Protein AF-0000000076198011 (afdb_homodimer)

Sequence (676 aa):
MSSNDIVHILNPKLGEPQLEDEQKQQEGLTVPDENIIRGIEIPEDENNIKSPKEDRINEYCNTPLKPKKKGRPKGKPQRKASNFMTPPKKSLIRNRKAKPETWKKNIRKKLRLSGKEYISAKGKVVEEKKVKSVDCSKCTYKCNLGIDDKHRQQIFTTFWSLDTDARKKDFIIANATQKKTRTYLNDNDEPVQKKRNVHRSYSFNVDGNHVKICKNFFLATLGIGEAFANHAFKNEQDGVYIGEDKRGKHVPYNKTTNTAMDLVRHHIESCPLGDGHYTCKISNRKYFGADVNIKRMYELYIEQCKDQIPEKDIVSQAVYRKIFNEEYKLFYSCTKKDMSSNDIVHILNPKLGEPQLEDEQKQQEGLTVPDENIIRGIEIPEDENNIKSPKEDRINEYCNTPLKPKKKGRPKGKPQRKASNFMTPPKKSLIRNRKAKPETWKKNIRKKLRLSGKEYISAKGKVVEEKKVKSVDCSKCTYKCNLGIDDKHRQQIFTTFWSLDTDARKKDFIIANATQKKTRTYLNDNDEPVQKKRNVHRSYSFNVDGNHVKICKNFFLATLGIGEAFANHAFKNEQDGVYIGEDKRGKHVPYNKTTNTAMDLVRHHIESCPLGDGHYTCKISNRKYFGADVNIKRMYELYIEQCKDQIPEKDIVSQAVYRKIFNEEYKLFYSCTKKD

Nearest PDB structures (foldseek):
  3tbm-assembly1_B  TM=3.098E-01  e=8.117E+00  Ralstonia pseudosolanacearum GMI1000
  3tbm-assembly1_B  TM=3.097E-01  e=8.788E+00  Ralstonia pseudosolanacearum GMI1000
  5ikk-assembly1_A-2  TM=3.242E-01  e=8.788E+00  Schizosaccharomyces pombe 972h-

pLDDT: mean 70.03, std 30.01, range [14.48, 98.12]

Radius of gyration: 44.13 Å; Cα contacts (8 Å, |Δi|>4): 606; chains: 2; bounding box: 164×101×96 Å

Solvent-accessible surface area (backbone atoms only — not comparable to full-atom values): 42953 Å² total; per-residue (Å²): 138,91,75,95,80,76,93,71,91,76,78,83,75,83,81,71,90,70,90,94,85,85,94,87,78,95,76,96,78,85,74,83,86,72,94,67,93,82,82,88,78,87,83,81,83,75,86,74,82,78,80,81,85,81,82,83,78,81,78,82,76,79,75,75,79,75,76,82,76,75,77,74,78,73,70,70,71,73,72,71,74,71,75,61,69,68,63,78,71,72,80,58,27,68,64,74,69,91,56,66,74,73,34,67,70,47,41,40,48,52,28,53,52,45,36,37,57,38,59,46,99,86,66,48,76,43,74,50,64,54,69,44,88,67,88,36,83,84,41,94,57,30,36,65,77,76,47,49,69,68,56,42,50,48,50,30,51,54,54,30,64,38,85,43,70,63,54,42,30,25,51,50,43,56,32,40,45,54,40,75,47,87,73,48,61,40,98,82,67,40,70,51,85,59,90,71,52,64,44,76,45,34,37,47,60,56,96,65,37,76,43,63,34,48,66,64,52,54,31,24,33,64,47,52,56,65,66,62,54,48,53,27,57,73,30,49,53,80,64,32,55,72,65,74,87,60,78,86,66,63,80,60,88,81,55,81,50,69,68,46,53,48,52,52,50,51,51,60,69,64,51,70,71,30,79,49,76,82,52,56,88,78,55,87,63,43,13,30,38,76,85,46,47,70,69,55,51,46,53,53,46,52,61,61,35,64,82,73,44,61,74,88,57,57,74,53,70,68,57,52,48,48,52,47,35,56,72,33,54,69,40,64,42,75,73,68,80,122,138,88,87,84,81,86,77,85,78,79,70,73,79,86,71,82,68,74,71,75,76,74,64,78,77,76,70,73,77,78,70,72,83,69,84,63,80,72,79,73,68,80,79,76,82,74,82,74,84,69,82,78,84,78,80,83,74,78,76,79,75,78,72,74,78,73,75,79,74,74,76,70,75,72,69,67,69,73,70,71,76,69,77,61,68,68,63,77,71,74,80,58,28,69,64,73,68,91,55,66,75,73,34,66,69,47,41,41,48,52,27,53,50,45,36,38,57,38,59,45,98,86,65,48,75,43,75,50,63,55,69,44,88,67,89,33,84,84,40,92,59,31,34,65,76,75,47,48,68,69,56,42,51,48,50,29,51,55,55,31,64,37,85,43,69,61,57,41,30,25,52,51,41,55,32,39,45,55,40,75,47,88,72,49,62,40,99,82,67,40,70,51,84,58,91,72,52,65,43,76,46,35,37,46,59,57,96,66,37,76,43,62,33,48,67,66,51,54,31,23,32,64,49,52,57,68,66,63,54,48,53,28,60,75,29,48,54,80,63,31,55,72,68,74,87,60,80,87,66,65,80,60,88,82,54,80,51,69,67,46,52,47,52,51,50,51,51,60,72,64,51,69,71,28,78,49,74,83,50,56,88,77,56,86,62,45,14,30,38,75,86,46,48,71,68,54,51,48,52,53,47,51,61,60,34,66,83,73,43,60,75,88,57,56,76,54,68,67,55,51,49,47,52,48,35,56,73,33,56,69,41,63,42,75,71,68,80,123

Organism: Mytilus galloprovincialis (NCBI:txid29158)

Structure (mmCIF, N/CA/C/O backbone):
data_AF-0000000076198011-model_v1
#
loop_
_entity.id
_entity.type
_entity.pdbx_description
1 polymer 'Uncharacterized protein'
#
loop_
_atom_site.group_PDB
_atom_site.id
_atom_site.type_symbol
_atom_site.label_atom_id
_atom_site.label_alt_id
_atom_site.label_comp_id
_atom_site.label_asym_id
_atom_site.label_entity_id
_atom_site.label_seq_id
_atom_site.pdbx_PDB_ins_code
_atom_site.Cartn_x
_atom_site.Cartn_y
_atom_site.Cartn_z
_atom_site.occupancy
_atom_site.B_iso_or_equiv
_atom_site.auth_seq_id
_atom_site.auth_comp_id
_atom_site.auth_asym_id
_atom_site.auth_atom_id
_atom_site.pdbx_PDB_model_num
ATOM 1 N N . MET A 1 1 ? -26.547 -45.469 42.969 1 19.27 1 MET A N 1
ATOM 2 C CA . MET A 1 1 ? -25.766 -45.594 44.188 1 19.27 1 MET A CA 1
ATOM 3 C C . MET A 1 1 ? -24.516 -44.719 44.125 1 19.27 1 MET A C 1
ATOM 5 O O . MET A 1 1 ? -24.266 -44.062 43.094 1 19.27 1 MET A O 1
ATOM 9 N N . SER A 1 2 ? -23.172 -45.281 44.281 1 19.69 2 SER A N 1
ATOM 10 C CA . SER A 1 2 ? -22 -45.031 45.094 1 19.69 2 SER A CA 1
ATOM 11 C C . SER A 1 2 ? -21.109 -43.938 44.5 1 19.69 2 SER A C 1
ATOM 13 O O . SER A 1 2 ? -21.188 -43.688 43.281 1 19.69 2 SER A O 1
ATOM 15 N N . SER A 1 3 ? -20.062 -43.281 45.375 1 22.08 3 SER A N 1
ATOM 16 C CA . SER A 1 3 ? -19.156 -42.281 45.938 1 22.08 3 SER A CA 1
ATOM 17 C C . SER A 1 3 ? -17.797 -42.344 45.281 1 22.08 3 SER A C 1
ATOM 19 O O . SER A 1 3 ? -16.766 -42.25 45.938 1 22.08 3 SER A O 1
ATOM 21 N N . ASN A 1 4 ? -17.594 -42.812 44.156 1 19.58 4 ASN A N 1
ATOM 22 C CA . ASN A 1 4 ? -16.266 -43.375 43.906 1 19.58 4 ASN A CA 1
ATOM 23 C C . ASN A 1 4 ? -15.188 -42.312 44.062 1 19.58 4 ASN A C 1
ATOM 25 O O . ASN A 1 4 ? -15.18 -41.312 43.312 1 19.58 4 ASN A O 1
ATOM 29 N N . ASP A 1 5 ? -14.383 -42.094 45.219 1 19.22 5 ASP A N 1
ATOM 30 C CA . ASP A 1 5 ? -13.438 -41.469 46.125 1 19.22 5 ASP A CA 1
ATOM 31 C C . ASP A 1 5 ? -12.133 -41.125 45.406 1 19.22 5 ASP A C 1
ATOM 33 O O . ASP A 1 5 ? -11.672 -39.969 45.5 1 19.22 5 ASP A O 1
ATOM 37 N N . ILE A 1 6 ? -10.984 -41.969 45.344 1 18.25 6 ILE A N 1
ATOM 38 C CA . ILE A 1 6 ? -9.781 -42.031 46.188 1 18.25 6 ILE A CA 1
ATOM 39 C C . ILE A 1 6 ? -8.602 -41.438 45.406 1 18.25 6 ILE A C 1
ATOM 41 O O . ILE A 1 6 ? -7.695 -40.844 46 1 18.25 6 ILE A O 1
ATOM 45 N N . VAL A 1 7 ? -8.195 -41.656 44.094 1 19.2 7 VAL A N 1
ATOM 46 C CA . VAL A 1 7 ? -6.879 -42.281 44.031 1 19.2 7 VAL A CA 1
ATOM 47 C C . VAL A 1 7 ? -5.805 -41.25 44.375 1 19.2 7 VAL A C 1
ATOM 49 O O . VAL A 1 7 ? -5.965 -40.062 44.094 1 19.2 7 VAL A O 1
ATOM 52 N N . HIS A 1 8 ? -4.477 -41.594 45.094 1 17.73 8 HIS A N 1
ATOM 53 C CA . HIS A 1 8 ? -3.303 -41.625 45.969 1 17.73 8 HIS A CA 1
ATOM 54 C C . HIS A 1 8 ? -2.072 -41.062 45.219 1 17.73 8 HIS A C 1
ATOM 56 O O . HIS A 1 8 ? -0.941 -41.344 45.625 1 17.73 8 HIS A O 1
ATOM 62 N N . ILE A 1 9 ? -2.268 -40.469 44.094 1 19.56 9 ILE A N 1
ATOM 63 C CA . ILE A 1 9 ? -0.991 -40.375 43.375 1 19.56 9 ILE A CA 1
ATOM 64 C C . ILE A 1 9 ? 0.048 -39.719 44.281 1 19.56 9 ILE A C 1
ATOM 66 O O . ILE A 1 9 ? -0.136 -38.562 44.688 1 19.56 9 ILE A O 1
ATOM 70 N N . LEU A 1 10 ? 1.014 -40.438 44.844 1 18.38 10 LEU A N 1
ATOM 71 C CA . LEU A 1 10 ? 2.221 -40.688 45.625 1 18.38 10 LEU A CA 1
ATOM 72 C C . LEU A 1 10 ? 3.283 -39.625 45.344 1 18.38 10 LEU A C 1
ATOM 74 O O . LEU A 1 10 ? 3.32 -39.062 44.25 1 18.38 10 LEU A O 1
ATOM 78 N N . ASN A 1 11 ? 4.195 -39.219 46.344 1 18.81 11 ASN A N 1
ATOM 79 C CA . ASN A 1 11 ? 5.055 -38.281 47.062 1 18.81 11 ASN A CA 1
ATOM 80 C C . ASN A 1 11 ? 6.434 -38.156 46.438 1 18.81 11 ASN A C 1
ATOM 82 O O . ASN A 1 11 ? 7.25 -37.344 46.844 1 18.81 11 ASN A O 1
ATOM 86 N N . PRO A 1 12 ? 6.879 -39.062 45.406 1 17.75 12 PRO A N 1
ATOM 87 C CA . PRO A 1 12 ? 8.234 -39.531 45.688 1 17.75 12 PRO A CA 1
ATOM 88 C C . PRO A 1 12 ? 9.25 -38.406 45.781 1 17.75 12 P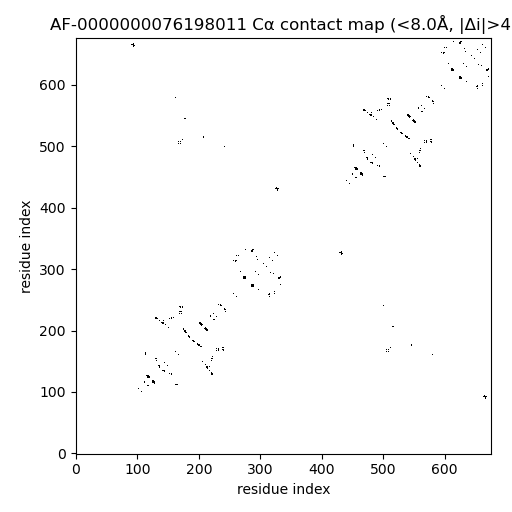RO A C 1
ATOM 90 O O . PRO A 1 12 ? 9.086 -37.375 45.125 1 17.75 12 PRO A O 1
ATOM 93 N N . LYS A 1 13 ? 10.242 -38.344 46.781 1 18.3 13 LYS A N 1
ATOM 94 C CA . LYS A 1 13 ? 11.328 -37.688 47.5 1 18.3 13 LYS A CA 1
ATOM 95 C C . LYS A 1 13 ? 12.555 -37.5 46.625 1 18.3 13 LYS A C 1
ATOM 97 O O . LYS A 1 13 ? 13.625 -37.156 47.094 1 18.3 13 LYS A O 1
ATOM 102 N N . LEU A 1 14 ? 12.484 -37.625 45.344 1 17.86 14 LEU A N 1
ATOM 103 C CA . LEU A 1 14 ? 13.688 -38.094 44.656 1 17.86 14 LEU A CA 1
ATOM 104 C C . LEU A 1 14 ? 14.922 -37.344 45.188 1 17.86 14 LEU A C 1
ATOM 106 O O . LEU A 1 14 ? 14.852 -36.156 45.469 1 17.86 14 LEU A O 1
ATOM 110 N N . GLY A 1 15 ? 16.047 -38.062 45.438 1 16.72 15 GLY A N 1
ATOM 111 C CA . GLY A 1 15 ? 17.344 -38.375 46.031 1 16.72 15 GLY A CA 1
ATOM 112 C C . GLY A 1 15 ? 18.422 -37.344 45.688 1 16.72 15 GLY A C 1
ATOM 113 O O . GLY A 1 15 ? 18.25 -36.562 44.75 1 16.72 15 GLY A O 1
ATOM 114 N N . GLU A 1 16 ? 19.672 -37.5 46.312 1 17.67 16 GLU A N 1
ATOM 115 C CA . GLU A 1 16 ? 20.828 -36.875 46.969 1 17.67 16 GLU A CA 1
ATOM 116 C C . GLU A 1 16 ? 21.922 -36.562 45.969 1 17.67 16 GLU A C 1
ATOM 118 O O . GLU A 1 16 ? 22.938 -35.938 46.344 1 17.67 16 GLU A O 1
ATOM 123 N N . PRO A 1 17 ? 21.734 -36.344 44.719 1 17.8 17 PRO A N 1
ATOM 124 C CA . PRO A 1 17 ? 22.969 -36.719 44.031 1 17.8 17 PRO A CA 1
ATOM 125 C C . PRO A 1 17 ? 24.219 -36.125 44.688 1 17.8 17 PRO A C 1
ATOM 127 O O . PRO A 1 17 ? 24.297 -34.906 44.906 1 17.8 17 PRO A O 1
ATOM 130 N N . GLN A 1 18 ? 25.094 -36.812 45.406 1 15.23 18 GLN A N 1
ATOM 131 C CA . GLN A 1 18 ? 26.25 -36.688 46.281 1 15.23 18 GLN A CA 1
ATOM 132 C C . GLN A 1 18 ? 27.453 -36.125 45.5 1 15.23 18 GLN A C 1
ATOM 134 O O . GLN A 1 18 ? 28.266 -35.406 46.094 1 15.23 18 GLN A O 1
ATOM 139 N N . LEU A 1 19 ? 27.922 -36.781 44.375 1 16.34 19 LEU A N 1
ATOM 140 C CA . LEU A 1 19 ? 29.312 -37.188 44.5 1 16.34 19 LEU A CA 1
ATOM 141 C C . LEU A 1 19 ? 30.219 -36.031 44.875 1 16.34 19 LEU A C 1
ATOM 143 O O . LEU A 1 19 ? 29.844 -34.875 44.656 1 16.34 19 LEU A O 1
ATOM 147 N N . GLU A 1 20 ? 31.656 -36.281 45.156 1 15.4 20 GLU A N 1
ATOM 148 C CA . GLU A 1 20 ? 32.938 -36.312 45.844 1 15.4 20 GLU A CA 1
ATOM 149 C C . GLU A 1 20 ? 3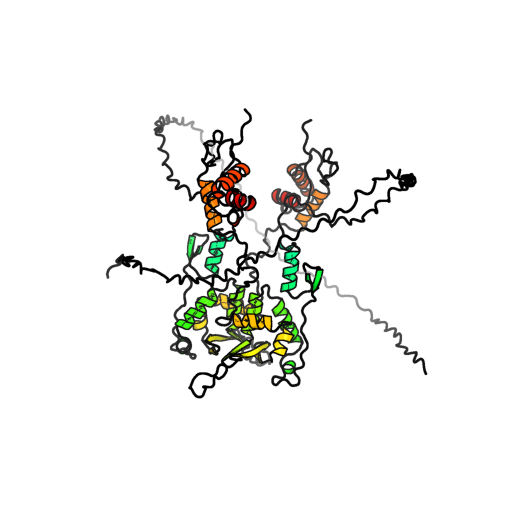3.844 -35.156 45.375 1 15.4 20 GLU A C 1
ATOM 151 O O . GLU A 1 20 ? 33.594 -34.531 44.344 1 15.4 20 GLU A O 1
ATOM 156 N N . ASP A 1 21 ? 35.344 -35.312 45.594 1 15.12 21 ASP A N 1
ATOM 157 C CA . ASP A 1 21 ? 36.5 -34.906 46.375 1 15.12 21 ASP A CA 1
ATOM 158 C C . ASP A 1 21 ? 37.438 -34.031 45.562 1 15.12 21 ASP A C 1
ATOM 160 O O . ASP A 1 21 ? 37.875 -32.969 46.031 1 15.12 21 ASP A O 1
ATOM 164 N N . GLU A 1 22 ? 38.344 -34.719 44.719 1 15.05 22 GLU A N 1
ATOM 165 C CA . GLU A 1 22 ? 39.781 -34.875 44.938 1 15.05 22 GLU A CA 1
ATOM 166 C C . GLU A 1 22 ? 40.562 -33.656 44.469 1 15.05 22 GLU A C 1
ATOM 168 O O . GLU A 1 22 ? 40.031 -32.844 43.688 1 15.05 22 GLU A O 1
ATOM 173 N N . GLN A 1 23 ? 41.875 -33.906 43.875 1 16.05 23 GLN A N 1
ATOM 174 C CA . GLN A 1 23 ? 43.281 -33.656 44.188 1 16.05 23 GLN A CA 1
ATOM 175 C C . GLN A 1 23 ? 43.75 -32.312 43.625 1 16.05 23 GLN A C 1
ATOM 177 O O . GLN A 1 23 ? 43.156 -31.812 42.656 1 16.05 23 GLN A O 1
ATOM 182 N N . LYS A 1 24 ? 45.156 -31.812 44 1 16.3 24 LYS A N 1
ATOM 183 C CA . LYS A 1 24 ? 46.188 -30.922 44.5 1 16.3 24 LYS A CA 1
ATOM 184 C C . LYS A 1 24 ? 46.844 -30.141 43.344 1 16.3 24 LYS A C 1
ATOM 186 O O . LYS A 1 24 ? 46.938 -28.906 43.438 1 16.3 24 LYS A O 1
ATOM 191 N N . GLN A 1 25 ? 47.969 -30.656 42.625 1 14.48 25 GLN A N 1
ATOM 192 C CA . GLN A 1 25 ? 49.375 -30.281 42.844 1 14.48 25 GLN A CA 1
ATOM 193 C C . GLN A 1 25 ? 49.812 -29.219 41.844 1 14.48 25 GLN A C 1
ATOM 195 O O . GLN A 1 25 ? 50.469 -28.25 42.188 1 14.48 25 GLN A O 1
ATOM 200 N N . GLN A 1 26 ? 49.906 -29.453 40.469 1 14.95 26 GLN A N 1
ATOM 201 C CA . GLN A 1 26 ? 51.25 -29.375 39.938 1 14.95 26 GLN A CA 1
ATOM 202 C C . GLN A 1 26 ? 51.688 -27.922 39.719 1 14.95 26 GLN A C 1
ATOM 204 O O . GLN A 1 26 ? 50.875 -27.094 39.312 1 14.95 26 GLN A O 1
ATOM 209 N N . GLU A 1 27 ? 53.156 -27.406 39.906 1 15.84 27 GLU A N 1
ATOM 210 C CA . GLU A 1 27 ? 54.25 -26.516 40.219 1 15.84 27 GLU A CA 1
ATOM 211 C C . GLU A 1 27 ? 54.625 -25.641 39 1 15.84 27 GLU A C 1
ATOM 213 O O . GLU A 1 27 ? 55.031 -24.5 39.156 1 15.84 27 GLU A O 1
ATOM 218 N N . GLY A 1 28 ? 54.688 -26.125 37.719 1 16.2 28 GLY A N 1
ATOM 219 C CA . GLY A 1 28 ? 56 -25.906 37.125 1 16.2 28 GLY A CA 1
ATOM 220 C C . GLY A 1 28 ? 56.281 -24.453 36.812 1 16.2 28 GLY A C 1
ATOM 221 O O . GLY A 1 28 ? 55.406 -23.719 36.375 1 16.2 28 GLY A O 1
ATOM 222 N N . LEU A 1 29 ? 57.5 -23.688 37.281 1 17.55 29 LEU A N 1
ATOM 223 C CA . LEU A 1 29 ? 58.406 -22.562 37.531 1 17.55 29 LEU A CA 1
ATOM 224 C C . LEU A 1 29 ? 58.812 -21.875 36.219 1 17.55 29 LEU A C 1
ATOM 226 O O . LEU A 1 29 ? 58.844 -20.656 36.156 1 17.55 29 LEU A O 1
ATOM 230 N N . THR A 1 30 ? 59.469 -22.609 35.25 1 16.34 30 THR A N 1
ATOM 231 C CA . THR A 1 30 ? 60.844 -22.234 34.969 1 16.34 30 THR A CA 1
ATOM 232 C C . THR A 1 30 ? 60.906 -20.906 34.219 1 16.34 30 THR A C 1
ATOM 234 O O . THR A 1 30 ? 59.875 -20.453 33.688 1 16.34 30 THR A O 1
ATOM 237 N N . VAL A 1 31 ? 62.062 -20.672 33.406 1 16.62 31 VAL A N 1
ATOM 238 C CA . VAL A 1 31 ? 63.344 -20.016 33.188 1 16.62 31 VAL A CA 1
ATOM 239 C C . VAL A 1 31 ? 63.312 -19.125 31.969 1 16.62 31 VAL A C 1
ATOM 241 O O . VAL A 1 31 ? 64.25 -18.406 31.672 1 16.62 31 VAL A O 1
ATOM 244 N N . PRO A 1 32 ? 62.281 -19.141 31.062 1 16.64 32 PRO A N 1
ATOM 245 C CA . PRO A 1 32 ? 63.031 -19.109 29.797 1 16.64 32 PRO A CA 1
ATOM 246 C C . PRO A 1 32 ? 63.875 -17.844 29.656 1 16.64 32 PRO A C 1
ATOM 248 O O . PRO A 1 32 ? 63.594 -16.828 30.312 1 16.64 32 PRO A O 1
ATOM 251 N N . ASP A 1 33 ? 64.562 -17.828 28.484 1 16.25 33 ASP A N 1
ATOM 252 C CA . ASP A 1 33 ? 65.875 -17.375 27.984 1 16.25 33 ASP A CA 1
ATOM 253 C C . ASP A 1 33 ? 65.875 -15.859 27.766 1 16.25 33 ASP A C 1
ATOM 255 O O . ASP A 1 33 ? 64.812 -15.242 27.594 1 16.25 33 ASP A O 1
ATOM 259 N N . GLU A 1 34 ? 67.125 -15.234 27.719 1 16.69 34 GLU A N 1
ATOM 260 C CA . GLU A 1 34 ? 68.062 -14.117 27.875 1 16.69 34 GLU A CA 1
ATOM 261 C C . GLU A 1 34 ? 67.938 -13.156 26.703 1 16.69 34 GLU A C 1
ATOM 263 O O . GLU A 1 34 ? 68.562 -12.07 26.734 1 16.69 34 GLU A O 1
ATOM 268 N N . ASN A 1 35 ? 67.062 -13.266 25.625 1 18.06 35 ASN A N 1
ATOM 269 C CA . ASN A 1 35 ? 67.875 -12.836 24.484 1 18.06 35 ASN A CA 1
ATOM 270 C C . ASN A 1 35 ? 68.438 -11.445 24.688 1 18.06 35 ASN A C 1
ATOM 272 O O . ASN A 1 35 ? 67.75 -10.492 24.984 1 18.06 35 ASN A O 1
ATOM 276 N N . ILE A 1 36 ? 69.812 -11.211 24.641 1 16.64 36 ILE A N 1
ATOM 277 C CA . ILE A 1 36 ? 71.062 -10.531 24.938 1 16.64 36 ILE A CA 1
ATOM 278 C C . ILE A 1 36 ? 71.125 -9.242 24.125 1 16.64 36 ILE A C 1
ATOM 280 O O . ILE A 1 36 ? 71.688 -8.242 24.594 1 16.64 36 ILE A O 1
ATOM 284 N N . ILE A 1 37 ? 70.875 -9.195 22.703 1 17.88 37 ILE A N 1
ATOM 285 C CA . ILE A 1 37 ? 72.188 -8.719 22.156 1 17.88 37 ILE A CA 1
ATOM 286 C C . ILE A 1 37 ? 72.438 -7.297 22.625 1 17.88 37 ILE A C 1
ATOM 288 O O . ILE A 1 37 ? 71.5 -6.492 22.766 1 17.88 37 ILE A O 1
ATOM 292 N N . ARG A 1 38 ? 73.75 -6.879 22.625 1 16.42 38 ARG A N 1
ATOM 293 C CA . ARG A 1 38 ? 74.875 -6.133 23.172 1 16.42 38 ARG A CA 1
ATOM 294 C C . ARG A 1 38 ? 74.812 -4.68 22.719 1 16.42 38 ARG A C 1
ATOM 296 O O . ARG A 1 38 ? 74.562 -3.775 23.516 1 16.42 38 ARG A O 1
ATOM 303 N N . GLY A 1 39 ? 75.938 -4.254 21.953 1 15.78 39 GLY A N 1
ATOM 304 C CA . GLY A 1 39 ? 77 -3.385 22.391 1 15.78 39 GLY A CA 1
ATOM 305 C C . GLY A 1 39 ? 76.812 -1.933 22 1 15.78 39 GLY A C 1
ATOM 306 O O . GLY A 1 39 ? 76.875 -1.041 22.859 1 15.78 39 GLY A O 1
ATOM 307 N N . ILE A 1 40 ? 77 -1.541 20.594 1 18.22 40 ILE A N 1
ATOM 308 C CA . ILE A 1 40 ? 78.25 -0.858 20.344 1 18.22 40 ILE A CA 1
ATOM 309 C C . ILE A 1 40 ? 78.062 0.646 20.531 1 18.22 40 ILE A C 1
ATOM 311 O O . ILE A 1 40 ? 77 1.169 20.391 1 18.22 40 ILE A O 1
ATOM 315 N N . GLU A 1 41 ? 79.188 1.481 20.297 1 17.41 41 GLU A N 1
ATOM 316 C CA . GLU A 1 41 ? 80 2.572 20.812 1 17.41 41 GLU A CA 1
ATOM 317 C C . GLU A 1 41 ? 79.625 3.904 20.188 1 17.41 41 GLU A C 1
ATOM 319 O O . GLU A 1 41 ? 79.625 4.941 20.844 1 17.41 41 GLU A O 1
ATOM 324 N N . ILE A 1 42 ? 79.125 4.098 18.812 1 20.31 42 ILE A N 1
ATOM 325 C CA . ILE A 1 42 ? 80.125 5.023 18.25 1 20.31 42 ILE A CA 1
ATOM 326 C C . ILE A 1 42 ? 79.875 6.418 18.828 1 20.31 42 ILE A C 1
ATOM 328 O O . ILE A 1 42 ? 78.75 6.809 19.109 1 20.31 42 ILE A O 1
ATOM 332 N N . PRO A 1 43 ? 81 7.273 18.719 1 18.72 43 PRO A N 1
ATOM 333 C CA . PRO A 1 43 ? 81.562 8.461 19.344 1 18.72 43 PRO A CA 1
ATOM 334 C C . PRO A 1 43 ? 80.812 9.75 18.984 1 18.72 43 PRO A C 1
ATOM 336 O O . PRO A 1 43 ? 80.125 9.797 17.969 1 18.72 43 PRO A O 1
ATOM 339 N N . GLU A 1 44 ? 80.812 10.758 19.844 1 18.89 44 GLU A N 1
ATOM 340 C CA . GLU A 1 44 ? 80.188 11.992 20.344 1 18.89 44 GLU A CA 1
ATOM 341 C C . GLU A 1 44 ? 80.5 13.164 19.406 1 18.89 44 GLU A C 1
ATOM 343 O O . GLU A 1 44 ? 79.938 14.258 19.594 1 18.89 44 GLU A O 1
ATOM 348 N N . ASP A 1 45 ? 81.312 12.977 18.234 1 18.58 45 ASP A N 1
ATOM 349 C CA . ASP A 1 45 ? 82.188 14.117 18.234 1 18.58 45 ASP A CA 1
ATOM 350 C C . ASP A 1 45 ? 81.438 15.438 18.094 1 18.58 45 ASP A C 1
ATOM 352 O O . ASP A 1 45 ? 80.375 15.469 17.484 1 18.58 45 ASP A O 1
ATOM 356 N N . GLU A 1 46 ? 82.062 16.625 18.516 1 18.61 46 GLU A N 1
ATOM 357 C CA . GLU A 1 46 ? 82.062 17.938 19.156 1 18.61 46 GLU A CA 1
ATOM 358 C C . GLU A 1 46 ? 81.75 19.047 18.156 1 18.61 46 GLU A C 1
ATOM 360 O O . GLU A 1 46 ? 81.375 20.156 18.547 1 18.61 46 GLU A O 1
ATOM 365 N N . ASN A 1 47 ? 81.938 18.922 16.703 1 20.31 47 ASN A N 1
ATOM 366 C CA . ASN A 1 47 ? 82.688 20.062 16.266 1 20.31 47 ASN A CA 1
ATOM 367 C C . ASN A 1 47 ? 81.875 21.344 16.281 1 20.31 47 ASN A C 1
ATOM 369 O O . ASN A 1 47 ? 80.688 21.328 15.992 1 20.31 47 ASN A O 1
ATOM 373 N N . ASN A 1 48 ? 82.438 22.562 16.828 1 19.94 48 ASN A N 1
ATOM 374 C CA . ASN A 1 48 ? 82.25 23.891 17.375 1 19.94 48 ASN A CA 1
ATOM 375 C C . ASN A 1 48 ? 81.812 24.891 16.297 1 19.94 48 ASN A C 1
ATOM 377 O O . ASN A 1 48 ? 81.75 26.094 16.562 1 19.94 48 ASN A O 1
ATOM 381 N N . ILE A 1 49 ? 81.688 24.547 14.922 1 21.66 49 ILE A N 1
ATOM 382 C CA . ILE A 1 49 ? 82.188 25.656 14.117 1 21.66 49 ILE A CA 1
ATOM 383 C C . ILE A 1 49 ? 81.25 26.844 14.195 1 21.66 49 ILE A C 1
ATOM 385 O O . ILE A 1 49 ? 80.062 26.703 14.055 1 21.66 49 ILE A O 1
ATOM 389 N N . LYS A 1 50 ? 81.812 28.109 14.508 1 21.3 50 LYS A N 1
ATOM 390 C CA . LYS A 1 50 ? 81.562 29.484 14.906 1 21.3 50 LYS A CA 1
ATOM 391 C C . LYS A 1 50 ? 80.875 30.266 13.766 1 21.3 50 LYS A C 1
ATOM 393 O O . LYS A 1 50 ? 81.562 30.75 12.867 1 21.3 50 LYS A O 1
ATOM 398 N N . SER A 1 51 ? 79.75 29.797 13.07 1 21.3 51 SER A N 1
ATOM 399 C CA . SER A 1 51 ? 79.5 30.469 11.805 1 21.3 51 SER A CA 1
ATOM 400 C C . SER A 1 51 ? 79.188 31.953 12.023 1 21.3 51 SER A C 1
ATOM 402 O O . SER A 1 51 ? 78.5 32.312 12.953 1 21.3 51 SER A O 1
ATOM 404 N N . PRO A 1 52 ? 80 32.906 11.352 1 23.17 52 PRO A N 1
ATOM 405 C CA . PRO A 1 52 ? 80.125 34.344 11.453 1 23.17 52 PRO A CA 1
ATOM 406 C C . PRO A 1 52 ? 78.875 35.094 11.125 1 23.17 52 PRO A C 1
ATOM 408 O O . PRO A 1 52 ? 78 34.594 10.383 1 23.17 52 PRO A O 1
ATOM 411 N N . LYS A 1 53 ? 78.438 36.25 11.891 1 21.75 53 LYS A N 1
ATOM 412 C CA . LYS A 1 53 ? 77.375 37.156 12.156 1 21.75 53 LYS A CA 1
ATOM 413 C C . LYS A 1 53 ? 77.125 38.125 10.992 1 21.75 53 LYS A C 1
ATOM 415 O O . LYS A 1 53 ? 77.875 39.094 10.859 1 21.75 53 LYS A O 1
ATOM 420 N N . GLU A 1 54 ? 77.062 37.656 9.688 1 22.03 54 GLU A N 1
ATOM 421 C CA . GLU A 1 54 ? 77.125 38.625 8.617 1 22.03 54 GLU A CA 1
ATOM 422 C C . GLU A 1 54 ? 76.125 39.75 8.805 1 22.03 54 GLU A C 1
ATOM 424 O O . GLU A 1 54 ? 75 39.5 9.359 1 22.03 54 GLU A O 1
ATOM 429 N N . ASP A 1 55 ? 76.438 41.031 8.352 1 23.67 55 ASP A N 1
ATOM 430 C CA . ASP A 1 55 ? 76.125 42.469 8.422 1 23.67 55 ASP A CA 1
ATOM 431 C C . ASP A 1 55 ? 74.75 42.781 7.762 1 23.67 55 ASP A C 1
ATOM 433 O O . ASP A 1 55 ? 74.438 42.188 6.73 1 23.67 55 ASP A O 1
ATOM 437 N N . ARG A 1 56 ? 73.812 43.531 8.445 1 23.92 56 ARG A N 1
ATOM 438 C CA . ARG A 1 56 ? 72.438 43.969 8.445 1 23.92 56 ARG A CA 1
ATOM 439 C C . ARG A 1 56 ? 72.188 44.969 7.332 1 23.92 56 ARG A C 1
ATOM 441 O O . ARG A 1 56 ? 72.25 46.188 7.559 1 23.92 56 ARG A O 1
ATOM 448 N N . ILE A 1 57 ? 72.812 44.906 6.09 1 23.55 57 ILE A N 1
ATOM 449 C CA . ILE A 1 57 ? 72.688 46.094 5.258 1 23.55 57 ILE A CA 1
ATOM 450 C C . ILE A 1 57 ? 71.25 46.438 4.992 1 23.55 57 ILE A C 1
ATOM 452 O O . ILE A 1 57 ? 70.438 45.562 4.605 1 23.55 57 ILE A O 1
ATOM 456 N N . ASN A 1 58 ? 70.688 47.688 5.418 1 24.67 58 ASN A N 1
ATOM 457 C CA . ASN A 1 58 ? 69.438 48.438 5.531 1 24.67 58 ASN A CA 1
ATOM 458 C C . ASN A 1 58 ? 68.875 48.719 4.16 1 24.67 58 ASN A C 1
ATOM 460 O O . ASN A 1 58 ? 69.312 49.625 3.465 1 24.67 58 ASN A O 1
ATOM 464 N N . GLU A 1 59 ? 68.812 47.812 3.133 1 25.08 59 GLU A N 1
ATOM 465 C CA . GLU A 1 59 ? 68.438 48.25 1.805 1 25.08 59 GLU A CA 1
ATOM 466 C C . GLU A 1 59 ? 67 48.906 1.838 1 25.08 59 GLU A C 1
ATOM 468 O O . GLU A 1 59 ? 66.062 48.281 2.332 1 25.08 59 GLU A O 1
ATOM 473 N N . TYR A 1 60 ? 66.875 50.281 1.725 1 25.34 60 TYR A N 1
ATOM 474 C CA . TYR A 1 60 ? 65.812 51.281 1.679 1 25.34 60 TYR A CA 1
ATOM 475 C C . TYR A 1 60 ? 64.875 50.969 0.559 1 25.34 60 TYR A C 1
ATOM 477 O O . TYR A 1 60 ? 65.188 50.969 -0.62 1 25.34 60 TYR A O 1
ATOM 485 N N . CYS A 1 61 ? 63.969 49.938 0.63 1 26.92 61 CYS A N 1
ATOM 486 C CA . CYS A 1 61 ? 63 49.469 -0.376 1 26.92 61 CYS A CA 1
ATOM 487 C C . CYS A 1 61 ? 62.094 50.625 -0.827 1 26.92 61 CYS A C 1
ATOM 489 O O . CYS A 1 61 ? 61.438 51.25 -0.002 1 26.92 61 CYS A O 1
ATOM 491 N N . ASN A 1 62 ? 62.438 51.406 -1.933 1 26.19 62 ASN A N 1
ATOM 492 C CA . ASN A 1 62 ? 61.688 52.406 -2.688 1 26.19 62 ASN A CA 1
ATOM 493 C C . ASN A 1 62 ? 60.25 51.906 -2.979 1 26.19 62 ASN A C 1
ATOM 495 O O . ASN A 1 62 ? 60.062 50.906 -3.658 1 26.19 62 ASN A O 1
ATOM 499 N N . THR A 1 63 ? 59.344 52.062 -2.086 1 27.27 63 THR A N 1
ATOM 500 C CA . THR A 1 63 ? 57.938 51.656 -2.119 1 27.27 63 THR A CA 1
ATOM 501 C C . THR A 1 63 ? 57.219 52.344 -3.289 1 27.27 63 THR A C 1
ATOM 503 O O . THR A 1 63 ? 57.125 53.562 -3.355 1 27.27 63 THR A O 1
ATOM 506 N N . PRO A 1 64 ? 57.406 51.75 -4.531 1 31.41 64 PRO A N 1
ATOM 507 C CA . PRO A 1 64 ? 56.812 52.406 -5.688 1 31.41 64 PRO A CA 1
ATOM 508 C C . PRO A 1 64 ? 55.344 52.781 -5.457 1 31.41 64 PRO A C 1
ATOM 510 O O . PRO A 1 64 ? 54.656 52.094 -4.688 1 31.41 64 PRO A O 1
ATOM 513 N N . LEU A 1 65 ? 54.969 54.062 -5.641 1 31.27 65 LEU A N 1
ATOM 514 C CA . LEU A 1 65 ? 53.688 54.719 -5.523 1 31.27 65 LEU A CA 1
ATOM 515 C C . LEU A 1 65 ? 52.625 54 -6.34 1 31.27 65 LEU A C 1
ATOM 517 O O . LEU A 1 65 ? 52.812 53.75 -7.527 1 31.27 65 LEU A O 1
ATOM 521 N N . LYS A 1 66 ? 51.875 53.062 -5.789 1 30.33 66 LYS A N 1
ATOM 522 C CA . LYS A 1 66 ? 50.812 52.25 -6.422 1 30.33 66 LYS A CA 1
ATOM 523 C C . LYS A 1 66 ? 49.875 53.125 -7.25 1 30.33 66 LYS A C 1
ATOM 525 O O . LYS A 1 66 ? 49.438 54.188 -6.797 1 30.33 66 LYS A O 1
ATOM 530 N N . PRO A 1 67 ? 49.938 53 -8.594 1 32.94 67 PRO A N 1
ATOM 531 C CA . PRO A 1 67 ? 49.125 53.781 -9.516 1 32.94 67 PRO A CA 1
ATOM 532 C C . PRO A 1 67 ? 47.656 53.844 -9.102 1 32.94 67 PRO A C 1
ATOM 534 O O . PRO A 1 67 ? 47.156 52.938 -8.43 1 32.94 67 PRO A O 1
ATOM 537 N N . LYS A 1 68 ? 47.062 55.062 -9.117 1 32.12 68 LYS A N 1
ATOM 538 C CA . LYS A 1 68 ? 45.688 55.438 -8.797 1 32.12 68 LYS A CA 1
ATOM 539 C C . LYS A 1 68 ? 44.688 54.562 -9.562 1 32.12 68 LYS A C 1
ATOM 541 O O . LYS A 1 68 ? 44.812 54.438 -10.789 1 32.12 68 LYS A O 1
ATOM 546 N N . LYS A 1 69 ? 44.125 53.531 -8.984 1 29.83 69 LYS A N 1
ATOM 547 C CA . LYS A 1 69 ? 43.094 52.656 -9.531 1 29.83 69 LYS A CA 1
ATOM 548 C C . LYS A 1 69 ? 42.031 53.469 -10.234 1 29.83 69 LYS A C 1
ATOM 550 O O . LYS A 1 69 ? 41.5 54.438 -9.68 1 29.83 69 LYS A O 1
ATOM 555 N N . LYS A 1 70 ? 42.062 53.5 -11.555 1 33.38 70 LYS A N 1
ATOM 556 C CA . LYS A 1 70 ? 41.031 54.062 -12.43 1 33.38 70 LYS A CA 1
ATOM 557 C C . LYS A 1 70 ? 39.656 53.719 -11.93 1 33.38 70 LYS A C 1
ATOM 559 O O . LYS A 1 70 ? 39.438 52.625 -11.391 1 33.38 70 LYS A O 1
ATOM 564 N N . GLY A 1 71 ? 38.781 54.75 -11.625 1 29.94 71 GLY A N 1
ATOM 565 C CA . GLY A 1 71 ? 37.438 54.75 -11.109 1 29.94 71 GLY A CA 1
ATOM 566 C C . GLY A 1 71 ? 36.531 53.781 -11.836 1 29.94 71 GLY A C 1
ATOM 567 O O . GLY A 1 71 ? 36.656 53.562 -13.047 1 29.94 71 GLY A O 1
ATOM 568 N N . ARG A 1 72 ? 36.219 52.625 -11.25 1 35.94 72 ARG A N 1
ATOM 569 C CA . ARG A 1 72 ? 35.312 51.594 -11.789 1 35.94 72 ARG A CA 1
ATOM 570 C C . ARG A 1 72 ? 34.062 52.219 -12.398 1 35.94 72 ARG A C 1
ATOM 572 O O . ARG A 1 72 ? 33.469 53.094 -11.805 1 35.94 72 ARG A O 1
ATOM 579 N N . PRO A 1 73 ? 34.031 52.25 -13.742 1 35.22 73 PRO A N 1
ATOM 580 C CA . PRO A 1 73 ? 32.875 52.875 -14.398 1 35.22 73 PRO A CA 1
ATOM 581 C C . PRO A 1 73 ? 31.547 52.5 -13.719 1 35.22 73 PRO A C 1
ATOM 583 O O . PRO A 1 73 ? 31.359 51.344 -13.289 1 35.22 73 PRO A O 1
ATOM 586 N N . LYS A 1 74 ? 30.875 53.375 -13.031 1 33.88 74 LYS A N 1
ATOM 587 C CA . LYS A 1 74 ? 29.594 53.344 -12.312 1 33.88 74 LYS A CA 1
ATOM 588 C C . LYS A 1 74 ? 28.5 52.75 -13.18 1 33.88 74 LYS A C 1
ATOM 590 O O . LYS A 1 74 ? 27.312 52.906 -12.891 1 33.88 74 LYS A O 1
ATOM 595 N N . GLY A 1 75 ? 28.875 52.375 -14.469 1 32.84 75 GLY A N 1
ATOM 596 C CA . GLY A 1 75 ? 27.641 52 -15.156 1 32.84 75 GLY A CA 1
ATOM 597 C C . GLY A 1 75 ? 26.891 50.906 -14.477 1 32.84 75 GLY A C 1
ATOM 598 O O . GLY A 1 75 ? 27.469 49.875 -14.109 1 32.84 75 GLY A O 1
ATOM 599 N N . LYS A 1 76 ? 25.844 51.281 -13.688 1 33.22 76 LYS A N 1
ATOM 600 C CA . LYS A 1 76 ? 24.938 50.312 -13.086 1 33.22 76 LYS A CA 1
ATOM 601 C C . LYS A 1 76 ? 24.594 49.219 -14.078 1 33.22 76 LYS A C 1
ATOM 603 O O . LYS A 1 76 ? 24.141 49.5 -15.195 1 33.22 76 LYS A O 1
ATOM 608 N N . PRO A 1 77 ? 25.391 48.125 -14.086 1 36.31 77 PRO A N 1
ATOM 609 C CA . PRO A 1 77 ? 24.953 47.094 -15.023 1 36.31 77 PRO A CA 1
ATOM 610 C C . PRO A 1 77 ? 23.438 46.938 -15.062 1 36.31 77 PRO A C 1
ATOM 612 O O . PRO A 1 77 ? 22.766 47.094 -14.031 1 36.31 77 PRO A O 1
ATOM 615 N N . GLN A 1 78 ? 22.844 47.344 -16.125 1 33 78 GLN A N 1
ATOM 616 C CA . GLN A 1 78 ? 21.406 47.125 -16.312 1 33 78 GLN A CA 1
ATOM 617 C C . GLN A 1 78 ? 21 45.75 -15.812 1 33 78 GLN A C 1
ATOM 619 O O . GLN A 1 78 ? 21.594 44.75 -16.203 1 33 78 GLN A O 1
ATOM 624 N N . ARG A 1 79 ? 20.625 45.688 -14.539 1 32.12 79 ARG A N 1
ATOM 625 C CA . ARG A 1 79 ? 20.094 44.438 -14.016 1 32.12 79 ARG A CA 1
ATOM 626 C C . ARG A 1 79 ? 19.234 43.719 -15.062 1 32.12 79 ARG A C 1
ATOM 628 O O . ARG A 1 79 ? 18.375 44.344 -15.688 1 32.12 79 ARG A O 1
ATOM 635 N N . LYS A 1 80 ? 19.812 42.812 -15.789 1 30.59 80 LYS A N 1
ATOM 636 C CA . LYS A 1 80 ? 19.016 42 -16.688 1 30.59 80 LYS A CA 1
ATOM 637 C C . LYS A 1 80 ? 17.625 41.75 -16.109 1 30.59 80 LYS A C 1
ATOM 639 O O . LYS A 1 80 ? 17.469 41.469 -14.914 1 30.59 80 LYS A O 1
ATOM 644 N N . ALA A 1 81 ? 16.625 42.375 -16.641 1 31.84 81 ALA A N 1
ATOM 645 C CA . ALA A 1 81 ? 15.234 42.031 -16.375 1 31.84 81 ALA A CA 1
ATOM 646 C C . ALA A 1 81 ? 15.07 40.5 -16.266 1 31.84 81 ALA A C 1
ATOM 648 O O . ALA A 1 81 ? 15.344 39.781 -17.219 1 31.84 81 ALA A O 1
ATOM 649 N N . SER A 1 82 ? 15.57 39.906 -15.164 1 28.75 82 SER A N 1
ATOM 650 C CA . SER A 1 82 ? 15.25 38.5 -15.008 1 28.75 82 SER A CA 1
ATOM 651 C C . SER A 1 82 ? 13.867 38.188 -15.555 1 28.75 82 SER A C 1
ATOM 653 O O . SER A 1 82 ? 12.875 38.812 -15.164 1 28.75 82 SER A O 1
ATOM 655 N N . ASN A 1 83 ? 13.695 38 -16.828 1 29.53 83 ASN A N 1
ATOM 656 C CA . ASN A 1 83 ? 12.484 37.344 -17.328 1 29.53 83 ASN A CA 1
ATOM 657 C C . ASN A 1 83 ? 11.977 36.281 -16.375 1 29.53 83 ASN A C 1
ATOM 659 O O . ASN A 1 83 ? 12.367 35.125 -16.469 1 29.53 83 ASN A O 1
ATOM 663 N N . PHE A 1 84 ? 12.102 36.594 -15.109 1 31.88 84 PHE A N 1
ATOM 664 C CA . PHE A 1 84 ? 11.477 35.625 -14.211 1 31.88 84 PHE A CA 1
ATOM 665 C C . PHE A 1 84 ? 10.109 35.219 -14.734 1 31.88 84 PHE A C 1
ATOM 667 O O . PHE A 1 84 ? 9.172 36 -14.75 1 31.88 84 PHE A O 1
ATOM 674 N N . MET A 1 85 ? 10.039 34.531 -15.82 1 34.25 85 MET A N 1
ATOM 675 C CA . MET A 1 85 ? 8.766 33.844 -16.031 1 34.25 85 MET A CA 1
ATOM 676 C C . MET A 1 85 ? 8.141 33.469 -14.695 1 34.25 85 MET A C 1
ATOM 678 O O . MET A 1 85 ? 8.766 32.781 -13.891 1 34.25 85 MET A O 1
ATOM 682 N N . THR A 1 86 ? 7.434 34.406 -14.148 1 35.09 86 THR A N 1
ATOM 683 C CA . THR A 1 86 ? 6.68 34.094 -12.938 1 35.09 86 THR A CA 1
ATOM 684 C C . THR A 1 86 ? 6.199 32.656 -12.93 1 35.09 86 THR A C 1
ATOM 686 O O . THR A 1 86 ? 5.562 32.219 -13.883 1 35.09 86 THR A O 1
ATOM 689 N N . PRO A 1 87 ? 7.023 31.781 -12.398 1 38.56 87 PRO A N 1
ATOM 690 C CA . PRO A 1 87 ? 6.473 30.438 -12.344 1 38.56 87 PRO A CA 1
ATOM 691 C C . PRO A 1 87 ? 4.949 30.422 -12.242 1 38.56 87 PRO A C 1
ATOM 693 O O . PRO A 1 87 ? 4.348 31.406 -11.805 1 38.56 87 PRO A O 1
ATOM 696 N N . PRO A 1 88 ? 4.289 29.625 -13 1 39.81 88 PRO A N 1
ATOM 697 C CA . PRO A 1 88 ? 2.83 29.594 -12.859 1 39.81 88 PRO A CA 1
ATOM 698 C C . PRO A 1 88 ? 2.371 29.828 -11.422 1 39.81 88 PRO A C 1
ATOM 700 O O . PRO A 1 88 ? 3.037 29.391 -10.477 1 39.81 88 PRO A O 1
ATOM 703 N N . LYS A 1 89 ? 1.853 30.938 -11.141 1 42.28 89 LYS A N 1
ATOM 704 C CA . LYS A 1 89 ? 1.319 31.375 -9.852 1 42.28 89 LYS A CA 1
ATOM 705 C C . LYS A 1 89 ? 0.746 30.219 -9.055 1 42.28 89 LYS A C 1
ATOM 707 O O . LYS A 1 89 ? -0.071 29.453 -9.57 1 42.28 89 LYS A O 1
ATOM 712 N N . LYS A 1 90 ? 1.546 29.609 -8.242 1 46.78 90 LYS A N 1
ATOM 713 C CA . LYS A 1 90 ? 1.02 28.641 -7.289 1 46.78 90 LYS A CA 1
ATOM 714 C C . LYS A 1 90 ? -0.407 28.984 -6.875 1 46.78 90 LYS A C 1
ATOM 716 O O . LYS A 1 90 ? -0.708 30.156 -6.586 1 46.78 90 LYS A O 1
ATOM 721 N N . SER A 1 91 ? -1.5 28.516 -7.43 1 49.94 91 SER A N 1
ATOM 722 C CA . SER A 1 91 ? -2.889 28.734 -7.035 1 49.94 91 SER A CA 1
ATOM 723 C C . SER A 1 91 ? -3.014 28.922 -5.527 1 49.94 91 SER A C 1
ATOM 725 O O . SER A 1 91 ? -2.754 27.984 -4.762 1 49.94 91 SER A O 1
ATOM 727 N N . LEU A 1 92 ? -2.574 29.953 -4.98 1 57.41 92 LEU A N 1
ATOM 728 C CA . LEU A 1 92 ? -2.637 30.281 -3.564 1 57.41 92 LEU A CA 1
ATOM 729 C C . LEU A 1 92 ? -4.07 30.203 -3.047 1 57.41 92 LEU A C 1
ATOM 731 O O . LEU A 1 92 ? -4.918 31.016 -3.422 1 57.41 92 LEU A O 1
ATOM 735 N N . ILE A 1 93 ? -4.621 29.016 -3.021 1 63.47 93 ILE A N 1
ATOM 736 C CA . ILE A 1 93 ? -5.922 28.828 -2.391 1 63.47 93 ILE A CA 1
ATOM 737 C C . ILE A 1 93 ? -5.816 29.094 -0.892 1 63.47 93 ILE A C 1
ATOM 739 O O . ILE A 1 93 ? -4.738 28.969 -0.307 1 63.47 93 ILE A O 1
ATOM 743 N N . ARG A 1 94 ? -6.742 29.812 -0.302 1 71.06 94 ARG A N 1
ATOM 744 C CA . ARG A 1 94 ? -6.781 30.125 1.123 1 71.06 94 ARG A CA 1
ATOM 745 C C . ARG A 1 94 ? -6.57 28.875 1.965 1 71.06 94 ARG A C 1
ATOM 747 O O . ARG A 1 94 ? -5.773 28.875 2.906 1 71.06 94 ARG A O 1
ATOM 754 N N . ASN A 1 95 ? -7.379 27.891 1.726 1 70.5 95 ASN A N 1
ATOM 755 C CA . ASN A 1 95 ? -7.23 26.625 2.443 1 70.5 95 ASN A CA 1
ATOM 756 C C . ASN A 1 95 ? -6.332 25.656 1.688 1 70.5 95 ASN A C 1
ATOM 758 O O . ASN A 1 95 ? -6.805 24.891 0.845 1 70.5 95 ASN A O 1
ATOM 762 N N . ARG A 1 96 ? -5.078 25.906 2.045 1 73.88 96 ARG A N 1
ATOM 763 C CA . ARG A 1 96 ? -4.133 25.062 1.336 1 73.88 96 ARG A CA 1
ATOM 764 C C . ARG A 1 96 ? -4.066 23.672 1.97 1 73.88 96 ARG A C 1
ATOM 766 O O . ARG A 1 96 ? -4.008 23.547 3.195 1 73.88 96 ARG A O 1
ATOM 773 N N . LYS A 1 97 ? -4.504 22.703 1.216 1 77.5 97 LYS A N 1
ATOM 774 C CA . LYS A 1 97 ? -4.328 21.312 1.642 1 77.5 97 LYS A CA 1
ATOM 775 C C . LYS A 1 97 ? -3.148 20.672 0.923 1 77.5 97 LYS A C 1
ATOM 777 O O . LYS A 1 97 ? -2.918 20.922 -0.261 1 77.5 97 LYS A O 1
ATOM 782 N N . ALA A 1 98 ? -2.338 19.969 1.802 1 84.81 98 ALA A N 1
ATOM 783 C CA . ALA A 1 98 ? -1.202 19.266 1.212 1 84.81 98 ALA A CA 1
ATOM 784 C C . ALA A 1 98 ? -1.665 18.266 0.165 1 84.81 98 ALA A C 1
ATOM 786 O O . ALA A 1 98 ? -2.668 17.578 0.36 1 84.81 98 ALA A O 1
ATOM 787 N N . LYS A 1 99 ? -1.093 18.266 -0.979 1 88.12 99 LYS A N 1
ATOM 788 C CA . LYS A 1 99 ? -1.336 17.297 -2.041 1 88.12 99 LYS A CA 1
ATOM 789 C C . LYS A 1 99 ? -0.072 16.5 -2.361 1 88.12 99 LYS A C 1
ATOM 791 O O . LYS A 1 99 ? 0.595 16.766 -3.365 1 88.12 99 LYS A O 1
ATOM 796 N N . PRO A 1 100 ? 0.187 15.523 -1.562 1 92.12 100 PRO A N 1
ATOM 797 C CA . PRO A 1 100 ? 1.435 14.766 -1.713 1 92.12 100 PRO A CA 1
ATOM 798 C C . PRO A 1 100 ? 1.593 14.164 -3.105 1 92.12 100 PRO A C 1
ATOM 800 O O . PRO A 1 100 ? 2.717 13.938 -3.561 1 92.12 100 PRO A O 1
ATOM 803 N N . GLU A 1 101 ? 0.496 13.883 -3.795 1 91.06 101 GLU A N 1
ATOM 804 C CA . GLU A 1 101 ? 0.55 13.281 -5.125 1 91.06 101 GLU A CA 1
ATOM 805 C C . GLU A 1 101 ? 1.232 14.219 -6.121 1 91.06 101 GLU A C 1
ATOM 807 O O . GLU A 1 101 ? 1.72 13.773 -7.164 1 91.06 101 GLU A O 1
ATOM 812 N N . THR A 1 102 ? 1.266 15.516 -5.754 1 92 102 THR A N 1
ATOM 813 C CA . THR A 1 102 ? 1.824 16.484 -6.684 1 92 102 THR A CA 1
ATOM 814 C C . THR A 1 102 ? 3.301 16.734 -6.387 1 92 102 THR A C 1
ATOM 816 O O . THR A 1 102 ? 3.988 17.422 -7.152 1 92 102 THR A O 1
ATOM 819 N N . TRP A 1 103 ? 3.77 16.156 -5.262 1 93.69 103 TRP A N 1
ATOM 820 C CA . TRP A 1 103 ? 5.18 16.328 -4.922 1 93.69 103 TRP A CA 1
ATOM 821 C C . TRP A 1 103 ? 6.07 15.656 -5.965 1 93.69 103 TRP A C 1
ATOM 823 O O . TRP A 1 103 ? 5.797 14.539 -6.395 1 93.69 103 TRP A O 1
ATOM 833 N N . LYS A 1 104 ? 7.102 16.359 -6.297 1 93 104 LYS A N 1
ATOM 834 C CA . LYS A 1 104 ? 8.016 15.867 -7.32 1 93 104 LYS A CA 1
ATOM 835 C C . LYS A 1 104 ? 8.516 14.461 -6.988 1 93 104 LYS A C 1
ATOM 837 O O . LYS A 1 104 ? 8.578 13.594 -7.867 1 93 104 LYS A O 1
ATOM 842 N N . LYS A 1 105 ? 8.852 14.297 -5.754 1 95.56 105 LYS A N 1
ATOM 843 C CA . LYS A 1 105 ? 9.375 12.992 -5.34 1 95.56 105 LYS A CA 1
ATOM 844 C C . LYS A 1 105 ? 8.328 11.898 -5.523 1 95.56 105 LYS A C 1
ATOM 846 O O . LYS A 1 105 ? 8.648 10.797 -5.973 1 95.56 105 LYS A O 1
ATOM 851 N N . ASN A 1 106 ? 7.117 12.211 -5.242 1 95.25 106 ASN A N 1
ATOM 852 C CA . ASN A 1 106 ? 6.051 11.219 -5.328 1 95.25 106 ASN A CA 1
ATOM 853 C C . ASN A 1 106 ? 5.668 10.93 -6.773 1 95.25 106 ASN A C 1
ATOM 855 O O . ASN A 1 106 ? 5.328 9.797 -7.117 1 95.25 106 ASN A O 1
ATOM 859 N N . ILE A 1 107 ? 5.664 11.922 -7.539 1 95.12 107 ILE A N 1
ATOM 860 C CA . ILE A 1 107 ? 5.402 11.734 -8.961 1 95.12 107 ILE A CA 1
ATOM 861 C C . ILE A 1 107 ? 6.473 10.82 -9.562 1 95.12 107 ILE A C 1
ATOM 863 O O . ILE A 1 107 ? 6.152 9.883 -10.305 1 95.12 107 ILE A O 1
ATOM 867 N N . ARG A 1 108 ? 7.695 11.133 -9.258 1 95.69 108 ARG A N 1
ATOM 868 C CA . ARG A 1 108 ? 8.797 10.32 -9.75 1 95.69 108 ARG A CA 1
ATOM 869 C C . ARG A 1 108 ? 8.648 8.867 -9.312 1 95.69 108 ARG A C 1
ATOM 871 O O . ARG A 1 108 ? 8.852 7.945 -10.102 1 95.69 108 ARG A O 1
ATOM 878 N N . LYS A 1 109 ? 8.328 8.711 -8.117 1 94.88 109 LYS A N 1
ATOM 879 C CA . LYS A 1 109 ? 8.141 7.359 -7.594 1 94.88 109 LYS A CA 1
ATOM 880 C C . LYS A 1 109 ? 7.035 6.625 -8.336 1 94.88 109 LYS A C 1
ATOM 882 O O . LYS A 1 109 ? 7.18 5.449 -8.68 1 94.88 109 LYS A O 1
ATOM 887 N N . LYS A 1 110 ? 5.969 7.234 -8.547 1 95.62 110 LYS A N 1
ATOM 888 C CA . LYS A 1 110 ? 4.844 6.633 -9.25 1 95.62 110 LYS A CA 1
ATOM 889 C C . LYS A 1 110 ? 5.234 6.234 -10.672 1 95.62 110 LYS A C 1
ATOM 891 O O . LYS A 1 110 ? 4.879 5.152 -11.141 1 95.62 110 LYS A O 1
ATOM 896 N N . LEU A 1 111 ? 5.902 7.125 -11.32 1 96.06 111 LEU A N 1
ATOM 897 C CA . LEU A 1 111 ? 6.355 6.844 -12.68 1 96.06 111 LEU A CA 1
ATOM 898 C C . LEU A 1 111 ? 7.312 5.656 -12.695 1 96.06 111 LEU A C 1
ATOM 900 O O . LEU A 1 111 ? 7.215 4.789 -13.57 1 96.06 111 LEU A O 1
ATOM 904 N N . ARG A 1 112 ? 8.188 5.617 -11.766 1 94.88 112 ARG A N 1
ATOM 905 C CA . ARG A 1 112 ? 9.133 4.512 -11.664 1 94.88 112 ARG A CA 1
ATOM 906 C C . ARG A 1 112 ? 8.406 3.186 -11.453 1 94.88 112 ARG A C 1
ATOM 908 O O . ARG A 1 112 ? 8.703 2.193 -12.117 1 94.88 112 ARG A O 1
ATOM 915 N N . LEU A 1 113 ? 7.441 3.184 -10.578 1 94.38 113 LEU A N 1
ATOM 916 C CA . LEU A 1 113 ? 6.707 1.97 -10.242 1 94.38 113 LEU A CA 1
ATOM 917 C C . LEU A 1 113 ? 5.859 1.499 -11.414 1 94.38 113 LEU A C 1
ATOM 919 O O . LEU A 1 113 ? 5.613 0.3 -11.57 1 94.38 113 LEU A O 1
ATOM 923 N N . SER A 1 114 ? 5.473 2.379 -12.227 1 95.38 114 SER A N 1
ATOM 924 C CA . SER A 1 114 ? 4.625 2.031 -13.367 1 95.38 114 SER A CA 1
ATOM 925 C C . SER A 1 114 ? 5.461 1.706 -14.602 1 95.38 114 SER A C 1
ATOM 927 O O . SER A 1 114 ? 4.914 1.401 -15.664 1 95.38 114 SER A O 1
ATOM 929 N N . GLY A 1 115 ? 6.73 1.826 -14.492 1 95.19 115 GLY A N 1
ATOM 930 C CA . GLY A 1 115 ? 7.625 1.502 -15.594 1 95.19 115 GLY A CA 1
ATOM 931 C C . GLY A 1 115 ? 7.676 2.578 -16.656 1 95.19 115 GLY A C 1
ATOM 932 O O . GLY A 1 115 ? 8.102 2.32 -17.797 1 95.19 115 GLY A O 1
ATOM 933 N N . LYS A 1 116 ? 7.223 3.744 -16.312 1 96.62 116 LYS A N 1
ATOM 934 C CA . LYS A 1 116 ? 7.215 4.855 -17.266 1 96.62 116 LYS A CA 1
ATOM 935 C C . LYS A 1 116 ? 8.508 5.668 -17.172 1 96.62 116 LYS A C 1
ATOM 937 O O . LYS A 1 116 ? 9.281 5.492 -16.234 1 96.62 116 LYS A O 1
ATOM 942 N N . GLU A 1 117 ? 8.648 6.48 -18.188 1 97.19 117 GLU A N 1
ATOM 943 C CA . GLU A 1 117 ? 9.828 7.332 -18.219 1 97.19 117 GLU A CA 1
ATOM 944 C C . GLU A 1 117 ? 9.789 8.367 -17.094 1 97.19 117 GLU A C 1
ATOM 946 O O . GLU A 1 117 ? 8.727 8.93 -16.797 1 97.19 117 GLU A O 1
ATOM 951 N N . TYR A 1 118 ? 10.93 8.578 -16.5 1 96.88 118 TYR A N 1
ATOM 952 C CA . TYR A 1 118 ? 10.992 9.594 -15.453 1 96.88 118 TYR A CA 1
ATOM 953 C C . TYR A 1 118 ? 12.391 10.211 -15.383 1 96.88 118 TYR A C 1
ATOM 955 O O . TYR A 1 118 ? 13.32 9.727 -16.016 1 96.88 118 TYR A O 1
ATOM 963 N N . ILE A 1 119 ? 12.5 11.266 -14.672 1 95.56 119 ILE A N 1
ATOM 964 C CA . ILE A 1 119 ? 13.773 11.945 -14.43 1 95.56 119 ILE A CA 1
ATOM 965 C C . ILE A 1 119 ? 14.203 11.742 -12.984 1 95.56 119 ILE A C 1
ATOM 967 O O . ILE A 1 119 ? 13.461 12.07 -12.055 1 95.56 119 ILE A O 1
ATOM 971 N N . SER A 1 120 ? 15.367 11.188 -12.867 1 94.5 120 SER A N 1
ATOM 972 C CA . SER A 1 120 ? 15.875 10.906 -11.523 1 94.5 120 SER A CA 1
ATOM 973 C C . SER A 1 120 ? 16.141 12.195 -10.75 1 94.5 120 SER A C 1
ATOM 975 O O . SER A 1 120 ? 16.062 13.289 -11.32 1 94.5 120 SER A O 1
ATOM 977 N N . ALA A 1 121 ? 16.391 12.07 -9.43 1 93.5 121 ALA A N 1
ATOM 978 C CA . ALA A 1 121 ? 16.688 13.227 -8.578 1 93.5 121 ALA A CA 1
ATOM 979 C C . ALA A 1 121 ? 17.922 13.977 -9.086 1 93.5 121 ALA A C 1
ATOM 981 O O . ALA A 1 121 ? 18.031 15.188 -8.914 1 93.5 121 ALA A O 1
ATOM 982 N N . LYS A 1 122 ? 18.797 13.234 -9.758 1 93.56 122 LYS A N 1
ATOM 983 C CA . LYS A 1 122 ? 20.031 13.805 -10.273 1 93.56 122 LYS A CA 1
ATOM 984 C C . LYS A 1 122 ? 19.859 14.344 -11.688 1 93.56 122 LYS A C 1
ATOM 986 O O . LYS A 1 122 ? 20.812 14.773 -12.32 1 93.56 122 LYS A O 1
ATOM 991 N N . GLY A 1 123 ? 18.672 14.227 -12.281 1 92.62 123 GLY A N 1
ATOM 992 C CA . GLY A 1 123 ? 18.391 14.797 -13.586 1 92.62 123 GLY A CA 1
ATOM 993 C C . GLY A 1 123 ? 18.578 13.805 -14.727 1 92.62 123 GLY A C 1
ATOM 994 O O . GLY A 1 123 ? 18.516 14.18 -15.898 1 92.62 123 GLY A O 1
ATOM 995 N N . LYS A 1 124 ? 18.906 12.633 -14.32 1 95.56 124 LYS A N 1
ATOM 996 C CA . LYS A 1 124 ? 19.094 11.617 -15.352 1 95.56 124 LYS A CA 1
ATOM 997 C C . LYS A 1 124 ? 17.75 11.07 -15.828 1 95.56 124 LYS A C 1
ATOM 999 O O . LYS A 1 124 ? 16.859 10.781 -15.016 1 95.56 124 LYS A O 1
ATOM 1004 N N . VAL A 1 125 ? 17.625 11.008 -17.109 1 96.31 125 VAL A N 1
ATOM 1005 C CA . VAL A 1 125 ? 16.391 10.492 -17.719 1 96.31 125 VAL A CA 1
ATOM 1006 C C . VAL A 1 125 ? 16.438 8.969 -17.75 1 96.31 125 VAL A C 1
ATOM 1008 O O . VAL A 1 125 ? 17.391 8.383 -18.281 1 96.31 125 VAL A O 1
ATOM 1011 N N . VAL A 1 126 ? 15.523 8.367 -17.125 1 96.5 126 VAL A N 1
ATOM 1012 C CA . VAL A 1 126 ? 15.383 6.914 -17.172 1 96.5 126 VAL A CA 1
ATOM 1013 C C . VAL A 1 126 ? 14.258 6.543 -18.141 1 96.5 126 VAL A C 1
ATOM 1015 O O . VAL A 1 126 ? 13.125 6.992 -17.984 1 96.5 126 VAL A O 1
ATOM 1018 N N . GLU A 1 127 ? 14.57 5.75 -19.078 1 96.06 127 GLU A N 1
ATOM 1019 C CA . GLU A 1 127 ? 13.625 5.402 -20.141 1 96.06 127 GLU A CA 1
ATOM 1020 C C . GLU A 1 127 ? 12.539 4.461 -19.625 1 96.06 127 GLU A C 1
ATOM 1022 O O . GLU A 1 127 ? 12.742 3.766 -18.625 1 96.06 127 GLU A O 1
ATOM 1027 N N . GLU A 1 128 ? 11.43 4.496 -20.328 1 97.19 128 GLU A N 1
ATOM 1028 C CA . GLU A 1 128 ? 10.312 3.615 -20.016 1 97.19 128 GLU A CA 1
ATOM 1029 C C . GLU A 1 128 ? 10.68 2.15 -20.234 1 97.19 128 GLU A C 1
ATOM 1031 O O . GLU A 1 128 ? 11.461 1.828 -21.125 1 97.19 128 GLU A O 1
ATOM 1036 N N . LYS A 1 129 ? 10.164 1.319 -19.422 1 96.5 129 LYS A N 1
ATOM 1037 C CA . LYS A 1 129 ? 10.367 -0.119 -19.578 1 96.5 129 LYS A CA 1
ATOM 1038 C C . LYS A 1 129 ? 9.656 -0.647 -20.812 1 96.5 129 LYS A C 1
ATOM 1040 O O . LYS A 1 129 ? 8.578 -0.16 -21.172 1 96.5 129 LYS A O 1
ATOM 1045 N N . LYS A 1 130 ? 10.273 -1.599 -21.484 1 96.31 130 LYS A N 1
ATOM 1046 C CA . LYS A 1 130 ? 9.711 -2.219 -22.688 1 96.31 130 LYS A CA 1
ATOM 1047 C C . LYS A 1 130 ? 9.992 -3.719 -22.703 1 96.31 130 LYS A C 1
ATOM 1049 O O . LYS A 1 130 ? 10.914 -4.195 -22.047 1 96.31 130 LYS A O 1
ATOM 1054 N N . VAL A 1 131 ? 9.102 -4.383 -23.406 1 96.69 131 VAL A N 1
ATOM 1055 C CA . VAL A 1 131 ? 9.344 -5.801 -23.641 1 96.69 131 VAL A CA 1
ATOM 1056 C C . VAL A 1 131 ? 10.594 -5.973 -24.5 1 96.69 131 VAL A C 1
ATOM 1058 O O . VAL A 1 131 ? 10.719 -5.363 -25.562 1 96.69 131 VAL A O 1
ATOM 1061 N N . LYS A 1 132 ? 11.492 -6.758 -23.984 1 95.5 132 LYS A N 1
ATOM 1062 C CA . LYS A 1 132 ? 12.734 -6.996 -24.719 1 95.5 132 LYS A CA 1
ATOM 1063 C C . LYS A 1 132 ? 12.602 -8.203 -25.625 1 95.5 132 LYS A C 1
ATOM 1065 O O . LYS A 1 132 ? 11.867 -9.148 -25.328 1 95.5 132 LYS A O 1
ATOM 1070 N N . SER A 1 133 ? 13.281 -8.125 -26.703 1 92 133 SER A N 1
ATOM 1071 C CA . SER A 1 133 ? 13.273 -9.234 -27.641 1 92 133 SER A CA 1
ATOM 1072 C C . SER A 1 133 ? 14.203 -10.359 -27.188 1 92 133 SER A C 1
ATOM 1074 O O . SER A 1 133 ? 15.266 -10.094 -26.609 1 92 133 SER A O 1
ATOM 1076 N N . VAL A 1 134 ? 13.703 -11.5 -27.344 1 92.25 134 VAL A N 1
ATOM 1077 C CA . VAL A 1 134 ? 14.5 -12.672 -27.016 1 92.25 134 VAL A CA 1
ATOM 1078 C C . VAL A 1 134 ? 14.445 -13.672 -28.156 1 92.25 134 VAL A C 1
ATOM 1080 O O . VAL A 1 134 ? 13.383 -13.883 -28.75 1 92.25 134 VAL A O 1
ATOM 1083 N N . ASP A 1 135 ? 15.578 -14.109 -28.5 1 90.44 135 ASP A N 1
ATOM 1084 C CA . ASP A 1 135 ? 15.656 -15.141 -29.531 1 90.44 135 ASP A CA 1
ATOM 1085 C C . ASP A 1 135 ? 15.57 -16.531 -28.906 1 90.44 135 ASP A C 1
ATOM 1087 O O . ASP A 1 135 ? 16.531 -17.031 -28.328 1 90.44 135 ASP A O 1
ATOM 1091 N N . CYS A 1 136 ? 14.414 -17.094 -29.078 1 91.62 136 CYS A N 1
ATOM 1092 C CA . CYS A 1 136 ? 14.211 -18.438 -28.516 1 91.62 136 CYS A CA 1
ATOM 1093 C C . CYS A 1 136 ? 14.148 -19.484 -29.625 1 91.62 136 CYS A C 1
ATOM 1095 O O . CYS A 1 136 ? 13.43 -20.469 -29.5 1 91.62 136 CYS A O 1
ATOM 1097 N N . SER A 1 137 ? 14.867 -19.297 -30.656 1 87.19 137 SER A N 1
ATOM 1098 C CA . SER A 1 137 ? 14.898 -20.25 -31.75 1 87.19 137 SER A CA 1
ATOM 1099 C C . SER A 1 137 ? 15.594 -21.547 -31.328 1 87.19 137 SER A C 1
ATOM 1101 O O . SER A 1 137 ? 15.211 -22.625 -31.766 1 87.19 137 SER A O 1
ATOM 1103 N N . LYS A 1 138 ? 16.562 -21.469 -30.453 1 88.81 138 LYS A N 1
ATOM 1104 C CA . LYS A 1 138 ? 17.312 -22.641 -30.016 1 88.81 138 LYS A CA 1
ATOM 1105 C C . LYS A 1 138 ? 16.828 -23.109 -28.656 1 88.81 138 LYS A C 1
ATOM 1107 O O . LYS A 1 138 ? 17.328 -24.109 -28.125 1 88.81 138 LYS A O 1
ATOM 1112 N N . CYS A 1 139 ? 15.891 -22.391 -28.188 1 90.88 139 CYS A N 1
ATOM 1113 C CA . CYS A 1 139 ? 15.375 -22.703 -26.859 1 90.88 139 CYS A CA 1
ATOM 1114 C C . CYS A 1 139 ? 14.531 -23.984 -26.891 1 90.88 139 CYS A C 1
ATOM 1116 O O . CYS A 1 139 ? 13.781 -24.203 -27.859 1 90.88 139 CYS A O 1
ATOM 1118 N N . THR A 1 140 ? 14.695 -24.828 -25.953 1 90.38 140 THR A N 1
ATOM 1119 C CA . THR A 1 140 ? 13.961 -26.078 -25.859 1 90.38 140 THR A CA 1
ATOM 1120 C C . THR A 1 140 ? 12.461 -25.828 -25.781 1 90.38 140 THR A C 1
ATOM 1122 O O . THR A 1 140 ? 11.664 -26.625 -26.281 1 90.38 140 THR A O 1
ATOM 1125 N N . TYR A 1 141 ? 12.078 -24.703 -25.266 1 92.94 141 TYR A N 1
ATOM 1126 C CA . TYR A 1 141 ? 10.664 -24.422 -25.031 1 92.94 141 TYR A CA 1
ATOM 1127 C C . TYR A 1 141 ? 10.055 -23.688 -26.219 1 92.94 141 TYR A C 1
ATOM 1129 O O . TYR A 1 141 ? 8.828 -23.609 -26.344 1 92.94 141 TYR A O 1
ATOM 1137 N N . LYS A 1 142 ? 10.977 -23.188 -27.094 1 92.19 142 LYS A N 1
ATOM 1138 C CA . LYS A 1 142 ? 10.477 -22.422 -28.219 1 92.19 142 LYS A CA 1
ATOM 1139 C C . LYS A 1 142 ? 9.438 -21.391 -27.781 1 92.19 142 LYS A C 1
ATOM 1141 O O . LYS A 1 142 ? 8.336 -21.344 -28.328 1 92.19 142 LYS A O 1
ATOM 1146 N N . CYS A 1 143 ? 9.734 -20.578 -26.906 1 93.5 143 CYS A N 1
ATOM 1147 C CA . CYS A 1 143 ? 8.859 -19.688 -26.141 1 93.5 143 CYS A CA 1
ATOM 1148 C C . CYS A 1 143 ? 8.094 -18.75 -27.078 1 93.5 143 CYS A C 1
ATOM 1150 O O . CYS A 1 143 ? 6.918 -18.469 -26.844 1 93.5 143 CYS A O 1
ATOM 1152 N N . ASN A 1 144 ? 8.75 -18.328 -28.172 1 89.19 144 ASN A N 1
ATOM 1153 C CA . ASN A 1 144 ? 8.133 -17.391 -29.109 1 89.19 144 ASN A CA 1
ATOM 1154 C C . ASN A 1 144 ? 6.957 -18.031 -29.844 1 89.19 144 ASN A C 1
ATOM 1156 O O . ASN A 1 144 ? 6.059 -17.328 -30.312 1 89.19 144 ASN A O 1
ATOM 1160 N N . LEU A 1 145 ? 7.051 -19.312 -29.891 1 89.25 145 LEU A N 1
ATOM 1161 C CA . LEU A 1 145 ? 5.969 -20.031 -30.562 1 89.25 145 LEU A CA 1
ATOM 1162 C C . LEU A 1 145 ? 4.781 -20.219 -29.625 1 89.25 145 LEU A C 1
ATOM 1164 O O . LEU A 1 145 ? 3.631 -20.234 -30.078 1 89.25 145 LEU A O 1
ATOM 1168 N N . GLY A 1 146 ? 5.027 -20.312 -28.391 1 89.12 146 GLY A N 1
ATOM 1169 C CA . GLY A 1 146 ? 3.969 -20.562 -27.422 1 89.12 146 GLY A CA 1
ATOM 1170 C C . GLY A 1 146 ? 3.213 -19.312 -27.016 1 89.12 146 GLY A C 1
ATOM 1171 O O . GLY A 1 146 ? 2.006 -19.359 -26.781 1 89.12 146 GLY A O 1
ATOM 1172 N N . ILE A 1 147 ? 3.961 -18.25 -26.938 1 93.5 147 ILE A N 1
ATOM 1173 C CA . ILE A 1 147 ? 3.354 -16.984 -26.516 1 93.5 147 ILE A CA 1
ATOM 1174 C C . ILE A 1 147 ? 3.609 -15.922 -27.578 1 93.5 147 ILE A C 1
ATOM 1176 O O . ILE A 1 147 ? 4.762 -15.578 -27.859 1 93.5 147 ILE A O 1
ATOM 1180 N N . ASP A 1 148 ? 2.555 -15.43 -28.078 1 92.12 148 ASP A N 1
ATOM 1181 C CA . ASP A 1 148 ? 2.688 -14.43 -29.125 1 92.12 148 ASP A CA 1
ATOM 1182 C C . ASP A 1 148 ? 3.014 -13.055 -28.547 1 92.12 148 ASP A C 1
ATOM 1184 O O . ASP A 1 148 ? 2.961 -12.859 -27.328 1 92.12 148 ASP A O 1
ATOM 1188 N N . ASP A 1 149 ? 3.35 -12.117 -29.375 1 93.19 149 ASP A N 1
ATOM 1189 C CA . ASP A 1 149 ? 3.797 -10.789 -28.969 1 93.19 149 ASP A CA 1
ATOM 1190 C C . ASP A 1 149 ? 2.656 -10 -28.328 1 93.19 149 ASP A C 1
ATOM 1192 O O . ASP A 1 149 ? 2.885 -9.195 -27.422 1 93.19 149 ASP A O 1
ATOM 1196 N N . LYS A 1 150 ? 1.5 -10.234 -28.828 1 93.31 150 LYS A N 1
ATOM 1197 C CA . LYS A 1 150 ? 0.345 -9.547 -28.25 1 93.31 150 LYS A CA 1
ATOM 1198 C C . LYS A 1 150 ? 0.151 -9.93 -26.781 1 93.31 150 LYS A C 1
ATOM 1200 O O . LYS A 1 150 ? -0.052 -9.062 -25.938 1 93.31 150 LYS A O 1
ATOM 1205 N N . HIS A 1 151 ? 0.258 -11.188 -26.531 1 93.75 151 HIS A N 1
ATOM 1206 C CA . HIS A 1 151 ? 0.119 -11.672 -25.156 1 93.75 151 HIS A CA 1
ATOM 1207 C C . HIS A 1 151 ? 1.285 -11.211 -24.297 1 93.75 151 HIS A C 1
ATOM 1209 O O . HIS A 1 151 ? 1.102 -10.891 -23.125 1 93.75 151 HIS A O 1
ATOM 1215 N N . ARG A 1 152 ? 2.424 -11.219 -24.891 1 94.81 152 ARG A N 1
ATOM 1216 C CA . ARG A 1 152 ? 3.596 -10.742 -24.172 1 94.81 152 ARG A CA 1
ATOM 1217 C C . ARG A 1 152 ? 3.408 -9.297 -23.719 1 94.81 152 ARG A C 1
ATOM 1219 O O . ARG A 1 152 ? 3.699 -8.953 -22.578 1 94.81 152 ARG A O 1
ATOM 1226 N N . GLN A 1 153 ? 2.881 -8.508 -24.609 1 96.19 153 GLN A N 1
ATOM 1227 C CA . GLN A 1 153 ? 2.648 -7.102 -24.312 1 96.19 153 GLN A CA 1
ATOM 1228 C C . GLN A 1 153 ? 1.574 -6.941 -23.234 1 96.19 153 GLN A C 1
ATOM 1230 O O . GLN A 1 153 ? 1.67 -6.059 -22.375 1 96.19 153 GLN A O 1
ATOM 1235 N N . GLN A 1 154 ? 0.608 -7.742 -23.312 1 95.88 154 GLN A N 1
ATOM 1236 C CA . GLN A 1 154 ? -0.457 -7.707 -22.312 1 95.88 154 GLN A CA 1
ATOM 1237 C C . GLN A 1 154 ? 0.08 -8.039 -20.922 1 95.88 154 GLN A C 1
ATOM 1239 O O . GLN A 1 154 ? -0.239 -7.355 -19.953 1 95.88 154 GLN A O 1
ATOM 1244 N N . ILE A 1 155 ? 0.815 -9.109 -20.875 1 96.38 155 ILE A N 1
ATOM 1245 C CA . ILE A 1 155 ? 1.404 -9.523 -19.609 1 96.38 155 ILE A CA 1
ATOM 1246 C C . ILE A 1 155 ? 2.291 -8.406 -19.062 1 96.38 155 ILE A C 1
ATOM 1248 O O . ILE A 1 155 ? 2.25 -8.094 -17.875 1 96.38 155 ILE A O 1
ATOM 1252 N N . PHE A 1 156 ? 3.037 -7.82 -19.969 1 97.75 156 PHE A N 1
ATOM 1253 C CA . PHE A 1 156 ? 3.904 -6.703 -19.609 1 97.75 156 PHE A CA 1
ATOM 1254 C C . PHE A 1 156 ? 3.094 -5.562 -19.016 1 97.75 156 PHE A C 1
ATOM 1256 O O . PHE A 1 156 ? 3.445 -5.027 -17.953 1 97.75 156 PHE A O 1
ATOM 1263 N N . THR A 1 157 ? 2.039 -5.223 -19.609 1 96.75 157 THR A N 1
ATOM 1264 C CA . THR A 1 157 ? 1.183 -4.129 -19.172 1 96.75 157 THR A CA 1
ATOM 1265 C C . THR A 1 157 ? 0.554 -4.449 -17.812 1 96.75 157 THR A C 1
ATOM 1267 O O . THR A 1 157 ? 0.494 -3.592 -16.922 1 96.75 157 THR A O 1
ATOM 1270 N N . THR A 1 158 ? 0.165 -5.617 -17.656 1 95.94 158 THR A N 1
ATOM 1271 C CA . THR A 1 158 ? -0.429 -6.047 -16.406 1 95.94 158 THR A CA 1
ATOM 1272 C C . THR A 1 158 ? 0.589 -5.965 -15.266 1 95.94 158 THR A C 1
ATOM 1274 O O . THR A 1 158 ? 0.293 -5.434 -14.195 1 95.94 158 THR A O 1
ATOM 1277 N N . PHE A 1 159 ? 1.782 -6.457 -15.531 1 96.94 159 PHE A N 1
ATOM 1278 C CA . PHE A 1 159 ? 2.852 -6.469 -14.539 1 96.94 159 PHE A CA 1
ATOM 1279 C C . PHE A 1 159 ? 3.162 -5.055 -14.062 1 96.94 159 PHE A C 1
ATOM 1281 O O . PHE A 1 159 ? 3.262 -4.805 -12.859 1 96.94 159 PHE A O 1
ATOM 1288 N N . TRP A 1 160 ? 3.195 -4.152 -14.953 1 97.44 160 TRP A N 1
ATOM 1289 C CA . TRP A 1 160 ? 3.621 -2.801 -14.602 1 97.44 160 TRP A CA 1
ATOM 1290 C C . TRP A 1 160 ? 2.434 -1.953 -14.156 1 97.44 160 TRP A C 1
ATOM 1292 O O . TRP A 1 160 ? 2.609 -0.823 -13.695 1 97.44 160 TRP A O 1
ATOM 1302 N N . SER A 1 161 ? 1.251 -2.49 -14.25 1 95.25 161 SER A N 1
ATOM 1303 C CA . SER A 1 161 ? 0.08 -1.824 -13.695 1 95.25 161 SER A CA 1
ATOM 1304 C C . SER A 1 161 ? 0.002 -2.02 -12.18 1 95.25 161 SER A C 1
ATOM 1306 O O . SER A 1 161 ? -0.738 -1.311 -11.492 1 95.25 161 SER A O 1
ATOM 1308 N N . LEU A 1 162 ? 0.751 -3.01 -11.688 1 95.12 162 LEU A N 1
ATOM 1309 C CA . LEU A 1 162 ? 0.762 -3.268 -10.25 1 95.12 162 LEU A CA 1
ATOM 1310 C C . LEU A 1 162 ? 1.398 -2.105 -9.492 1 95.12 162 LEU A C 1
ATOM 1312 O O . LEU A 1 162 ? 2.422 -1.567 -9.922 1 95.12 162 LEU A O 1
ATOM 1316 N N . ASP A 1 163 ? 0.922 -1.751 -8.383 1 87.69 163 ASP A N 1
ATOM 1317 C CA . ASP A 1 163 ? 1.231 -0.479 -7.738 1 87.69 163 ASP A CA 1
ATOM 1318 C C . ASP A 1 163 ? 2.389 -0.629 -6.754 1 87.69 163 ASP A C 1
ATOM 1320 O O . ASP A 1 163 ? 2.957 0.366 -6.297 1 87.69 163 ASP A O 1
ATOM 1324 N N . THR A 1 164 ? 2.723 -1.851 -6.379 1 92.81 164 THR A N 1
ATOM 1325 C CA . THR A 1 164 ? 3.781 -2.025 -5.391 1 92.81 164 THR A CA 1
ATOM 1326 C C . THR A 1 164 ? 4.793 -3.066 -5.859 1 92.81 164 THR A C 1
ATOM 1328 O O . THR A 1 164 ? 4.449 -3.975 -6.621 1 92.81 164 THR A O 1
ATOM 1331 N N . ASP A 1 165 ? 5.93 -2.9 -5.375 1 93.69 165 ASP A N 1
ATOM 1332 C CA . ASP A 1 165 ? 6.977 -3.869 -5.672 1 93.69 165 ASP A CA 1
ATOM 1333 C C . ASP A 1 165 ? 6.637 -5.242 -5.098 1 93.69 165 ASP A C 1
ATOM 1335 O O . ASP A 1 165 ? 6.973 -6.27 -5.691 1 93.69 165 ASP A O 1
ATOM 1339 N N . ALA A 1 166 ? 6.035 -5.234 -4.027 1 94.94 166 ALA A N 1
ATOM 1340 C CA . ALA A 1 166 ? 5.668 -6.5 -3.402 1 94.94 166 ALA A CA 1
ATOM 1341 C C . ALA A 1 166 ? 4.734 -7.305 -4.301 1 94.94 166 ALA A C 1
ATOM 1343 O O . ALA A 1 166 ? 4.918 -8.516 -4.477 1 94.94 166 ALA A O 1
ATOM 1344 N N . ARG A 1 167 ? 3.807 -6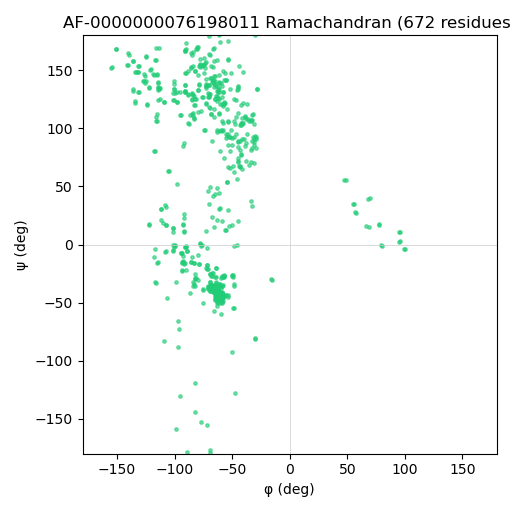.656 -4.91 1 95.81 167 ARG A N 1
ATOM 1345 C CA . ARG A 1 167 ? 2.877 -7.348 -5.801 1 95.81 167 ARG A CA 1
ATOM 1346 C C . ARG A 1 167 ? 3.584 -7.832 -7.062 1 95.81 167 ARG A C 1
ATOM 1348 O O . ARG A 1 167 ? 3.264 -8.898 -7.59 1 95.81 167 ARG A O 1
ATOM 1355 N N . LYS A 1 168 ? 4.469 -7.035 -7.48 1 96.81 168 LYS A N 1
ATOM 1356 C CA . LYS A 1 168 ? 5.25 -7.453 -8.633 1 96.81 168 LYS A CA 1
ATOM 1357 C C . LYS A 1 168 ? 6.078 -8.695 -8.32 1 96.81 168 LYS A C 1
ATOM 1359 O O . LYS A 1 168 ? 6.164 -9.617 -9.133 1 96.81 168 LYS A O 1
ATOM 1364 N N . LYS A 1 169 ? 6.641 -8.68 -7.16 1 97 169 LYS A N 1
ATOM 1365 C CA . LYS A 1 169 ? 7.414 -9.844 -6.742 1 97 169 LYS A CA 1
ATOM 1366 C C . LYS A 1 169 ? 6.508 -11.055 -6.523 1 97 169 LYS A C 1
ATOM 1368 O O . LYS A 1 169 ? 6.895 -12.188 -6.82 1 97 169 LYS A O 1
ATOM 1373 N N . ASP A 1 170 ? 5.309 -10.766 -6.008 1 96.38 170 ASP A N 1
ATOM 1374 C CA . ASP A 1 170 ? 4.328 -11.852 -5.914 1 96.38 170 ASP A CA 1
ATOM 1375 C C . ASP A 1 170 ? 4.035 -12.445 -7.289 1 96.38 170 ASP A C 1
ATOM 1377 O O . ASP A 1 170 ? 3.916 -13.664 -7.434 1 96.38 170 ASP A O 1
ATOM 1381 N N . PHE A 1 171 ? 3.92 -11.594 -8.281 1 97.38 171 PHE A N 1
ATOM 1382 C CA . PHE A 1 171 ? 3.67 -12.023 -9.656 1 97.38 171 PHE A CA 1
ATOM 1383 C C . PHE A 1 171 ? 4.777 -12.953 -10.141 1 97.38 171 PHE A C 1
ATOM 1385 O O . PHE A 1 171 ? 4.504 -14 -10.727 1 97.38 171 PHE A O 1
ATOM 1392 N N . ILE A 1 172 ? 5.938 -12.578 -9.844 1 97.69 172 ILE A N 1
ATOM 1393 C CA . ILE A 1 172 ? 7.102 -13.344 -10.273 1 97.69 172 ILE A CA 1
ATOM 1394 C C . ILE A 1 172 ? 7.094 -14.711 -9.594 1 97.69 172 ILE A C 1
ATOM 1396 O O . ILE A 1 172 ? 7.266 -15.742 -10.25 1 97.69 172 ILE A O 1
ATOM 1400 N N . ILE A 1 173 ? 6.867 -14.719 -8.367 1 95.62 173 ILE A N 1
ATOM 1401 C CA . ILE A 1 173 ? 6.855 -15.953 -7.59 1 95.62 173 ILE A CA 1
ATOM 1402 C C . ILE A 1 173 ? 5.734 -16.859 -8.078 1 95.62 173 ILE A C 1
ATOM 1404 O O . ILE A 1 173 ? 5.918 -18.078 -8.203 1 95.62 173 ILE A O 1
ATOM 1408 N N . ALA A 1 174 ? 4.629 -16.25 -8.414 1 93.88 174 ALA A N 1
ATOM 1409 C CA . ALA A 1 174 ? 3.461 -17.016 -8.836 1 93.88 174 ALA A CA 1
ATOM 1410 C C . ALA A 1 174 ? 3.697 -17.672 -10.195 1 93.88 174 ALA A C 1
ATOM 1412 O O . ALA A 1 174 ? 3.088 -18.703 -10.508 1 93.88 174 ALA A O 1
ATOM 1413 N N . ASN A 1 175 ? 4.555 -17.109 -10.953 1 95.44 175 ASN A N 1
ATOM 1414 C CA . ASN A 1 175 ? 4.77 -17.609 -12.305 1 95.44 175 ASN A CA 1
ATOM 1415 C C . ASN A 1 175 ? 6.102 -18.344 -12.422 1 95.44 175 ASN A C 1
ATOM 1417 O O . ASN A 1 175 ? 6.605 -18.547 -13.523 1 95.44 175 ASN A O 1
ATOM 1421 N N . ALA A 1 176 ? 6.613 -18.688 -11.312 1 94.38 176 ALA A N 1
ATOM 1422 C CA . ALA A 1 176 ? 7.84 -19.484 -11.273 1 94.38 176 ALA A CA 1
ATOM 1423 C C . ALA A 1 176 ? 7.719 -20.625 -10.289 1 94.38 176 ALA A C 1
ATOM 1425 O O . ALA A 1 176 ? 6.922 -20.578 -9.344 1 94.38 176 ALA A O 1
ATOM 1426 N N . THR A 1 177 ? 8.375 -21.703 -10.57 1 90.06 177 THR A N 1
ATOM 1427 C CA . THR A 1 177 ? 8.43 -22.844 -9.664 1 90.06 177 THR A CA 1
ATOM 1428 C C . THR A 1 177 ? 9.875 -23.188 -9.305 1 90.06 177 THR A C 1
ATOM 1430 O O . THR A 1 177 ? 10.758 -23.156 -10.156 1 90.06 177 THR A O 1
ATOM 1433 N N . GLN A 1 178 ? 10.047 -23.406 -8.031 1 89.44 178 GLN A N 1
ATOM 1434 C CA . GLN A 1 178 ? 11.383 -23.734 -7.527 1 89.44 178 GLN A CA 1
ATOM 1435 C C . GLN A 1 178 ? 11.445 -25.172 -7.016 1 89.44 178 GLN A C 1
ATOM 1437 O O . GLN A 1 178 ? 10.602 -25.594 -6.219 1 89.44 178 GLN A O 1
ATOM 1442 N N . LYS A 1 179 ? 12.375 -25.922 -7.535 1 85.62 179 LYS A N 1
ATOM 1443 C CA . LYS A 1 179 ? 12.57 -27.312 -7.094 1 85.62 179 LYS A CA 1
ATOM 1444 C C . LYS A 1 179 ? 14.008 -27.547 -6.652 1 85.62 179 LYS A C 1
ATOM 1446 O O . LYS A 1 179 ? 14.945 -27.047 -7.277 1 85.62 179 LYS A O 1
ATOM 1451 N N . LYS A 1 180 ? 14.055 -28.297 -5.574 1 83.12 180 LYS A N 1
ATOM 1452 C CA . LYS A 1 180 ? 15.391 -28.625 -5.094 1 83.12 180 LYS A CA 1
ATOM 1453 C C . LYS A 1 180 ? 16.094 -29.594 -6.043 1 83.12 180 LYS A C 1
ATOM 1455 O O . LYS A 1 180 ? 15.469 -30.5 -6.59 1 83.12 180 LYS A O 1
ATOM 1460 N N . THR A 1 181 ? 17.328 -29.281 -6.238 1 84.31 181 THR A N 1
ATOM 1461 C CA . THR A 1 181 ? 18.109 -30.141 -7.129 1 84.31 181 THR A CA 1
ATOM 1462 C C . THR A 1 181 ? 18.484 -31.438 -6.426 1 84.31 181 THR A C 1
ATOM 1464 O O . THR A 1 181 ? 18.5 -31.5 -5.195 1 84.31 181 THR A O 1
ATOM 1467 N N . ARG A 1 182 ? 18.688 -32.469 -7.227 1 81.56 182 ARG A N 1
ATOM 1468 C CA . ARG A 1 182 ? 19.094 -33.75 -6.707 1 81.56 182 ARG A CA 1
ATOM 1469 C C . ARG A 1 182 ? 20.438 -33.688 -5.996 1 81.56 182 ARG A C 1
ATOM 1471 O O . ARG A 1 182 ? 21.344 -32.969 -6.453 1 81.56 182 ARG A O 1
ATOM 1478 N N . THR A 1 183 ? 20.406 -34.125 -4.809 1 80.75 183 THR A N 1
ATOM 1479 C CA . THR A 1 183 ? 21.656 -34.125 -4.039 1 80.75 183 THR A CA 1
ATOM 1480 C C . THR A 1 183 ? 22.328 -35.469 -4.121 1 80.75 183 THR A C 1
ATOM 1482 O O . THR A 1 183 ? 21.672 -36.5 -4.246 1 80.75 183 THR A O 1
ATOM 1485 N N . TYR A 1 184 ? 23.625 -35.344 -4.434 1 82.31 184 TYR A N 1
ATOM 1486 C CA . TYR A 1 184 ? 24.406 -36.562 -4.453 1 82.31 184 TYR A CA 1
ATOM 1487 C C . TYR A 1 184 ? 25.219 -36.719 -3.17 1 82.31 184 TYR A C 1
ATOM 1489 O O . TYR A 1 184 ? 25.578 -35.75 -2.535 1 82.31 184 TYR A O 1
ATOM 1497 N N . LEU A 1 185 ? 25.234 -37.844 -2.713 1 82.31 185 LEU A N 1
ATOM 1498 C CA . LEU A 1 185 ? 26.031 -38.156 -1.52 1 82.31 185 LEU A CA 1
ATOM 1499 C C . LEU A 1 185 ? 27.469 -38.438 -1.883 1 82.31 185 LEU A C 1
ATOM 1501 O O . LEU A 1 185 ? 27.75 -39.062 -2.916 1 82.31 185 LEU A O 1
ATOM 1505 N N . ASN A 1 186 ? 28.281 -37.719 -1.181 1 79.25 186 ASN A N 1
ATOM 1506 C CA . ASN A 1 186 ? 29.688 -38.062 -1.36 1 79.25 186 ASN A CA 1
ATOM 1507 C C . ASN A 1 186 ? 30.016 -39.438 -0.752 1 79.25 186 ASN A C 1
ATOM 1509 O O . ASN A 1 186 ? 29.125 -40.125 -0.286 1 79.25 186 ASN A O 1
ATOM 1513 N N . ASP A 1 187 ? 31.312 -39.781 -0.896 1 85.31 187 ASP A N 1
ATOM 1514 C CA . ASP A 1 187 ? 31.812 -41.062 -0.434 1 85.31 187 ASP A CA 1
ATOM 1515 C C . ASP A 1 187 ? 31.531 -41.25 1.053 1 85.31 187 ASP A C 1
ATOM 1517 O O . ASP A 1 187 ? 31.406 -42.406 1.521 1 85.31 187 ASP A O 1
ATOM 1521 N N . ASN A 1 188 ? 31.453 -40.156 1.783 1 86.94 188 ASN A N 1
ATOM 1522 C CA . ASN A 1 188 ? 31.172 -40.219 3.213 1 86.94 188 ASN A CA 1
ATOM 1523 C C . ASN A 1 188 ? 29.672 -40.125 3.49 1 86.94 188 ASN A C 1
ATOM 1525 O O . ASN A 1 188 ? 29.25 -39.844 4.621 1 86.94 188 ASN A O 1
ATOM 1529 N N . ASP A 1 189 ? 28.891 -40.219 2.506 1 84.81 189 ASP A N 1
ATOM 1530 C CA . ASP A 1 189 ? 27.438 -40.219 2.568 1 84.81 189 ASP A CA 1
ATOM 1531 C C . ASP A 1 189 ? 26.906 -38.844 2.99 1 84.81 189 ASP A C 1
ATOM 1533 O O . ASP A 1 189 ? 25.891 -38.75 3.682 1 84.81 189 ASP A O 1
ATOM 1537 N N . GLU A 1 190 ? 27.844 -37.938 2.879 1 82.44 190 GLU A N 1
ATOM 1538 C CA . GLU A 1 190 ? 27.391 -36.594 3.139 1 82.44 190 GLU A CA 1
ATOM 1539 C C . GLU A 1 190 ? 26.922 -35.906 1.856 1 82.44 190 GLU A C 1
ATOM 1541 O O . GLU A 1 190 ? 27.469 -36.156 0.781 1 82.44 190 GLU A O 1
ATOM 1546 N N . PRO A 1 191 ? 25.844 -35.219 1.938 1 80.44 191 PRO A N 1
ATOM 1547 C CA . PRO A 1 191 ? 25.359 -34.531 0.748 1 80.44 191 PRO A CA 1
ATOM 1548 C C . PRO A 1 191 ? 26.406 -33.562 0.172 1 80.44 191 PRO A C 1
ATOM 1550 O O . PRO A 1 191 ? 27.016 -32.781 0.917 1 80.44 191 PRO A O 1
ATOM 1553 N N . VAL A 1 192 ? 26.797 -33.781 -1.087 1 79.44 192 VAL A N 1
ATOM 1554 C CA . VAL A 1 192 ? 27.719 -32.906 -1.776 1 79.44 192 VAL A CA 1
ATOM 1555 C C . VAL A 1 192 ? 27.125 -31.484 -1.857 1 79.44 192 VAL A C 1
ATOM 1557 O O . VAL A 1 192 ? 25.969 -31.328 -2.238 1 79.44 192 VAL A O 1
ATOM 1560 N N . GLN A 1 193 ? 27.797 -30.547 -1.329 1 75.88 193 GLN A N 1
ATOM 1561 C CA . GLN A 1 193 ? 27.297 -29.172 -1.374 1 75.88 193 GLN A CA 1
ATOM 1562 C C . GLN A 1 193 ? 27.453 -28.578 -2.773 1 75.88 193 GLN A C 1
ATOM 1564 O O . GLN A 1 193 ? 28.562 -28.359 -3.25 1 75.88 193 GLN A O 1
ATOM 1569 N N . LYS A 1 194 ? 26.359 -28.625 -3.475 1 76.5 194 LYS A N 1
ATOM 1570 C CA . LYS A 1 194 ? 26.359 -27.984 -4.789 1 76.5 194 LYS A CA 1
ATOM 1571 C C . LYS A 1 194 ? 26.109 -26.484 -4.676 1 76.5 194 LYS A C 1
ATOM 1573 O O . LYS A 1 194 ? 25.516 -26.016 -3.705 1 76.5 194 LYS A O 1
ATOM 1578 N N . LYS A 1 195 ? 26.719 -25.766 -5.668 1 76.94 195 LYS A N 1
ATOM 1579 C CA . LYS A 1 195 ? 26.469 -24.328 -5.727 1 76.94 195 LYS A CA 1
ATOM 1580 C C . LYS A 1 195 ? 25 -24.031 -6.027 1 76.94 195 LYS A C 1
ATOM 1582 O O . LYS A 1 195 ? 24.375 -23.219 -5.352 1 76.94 195 LYS A O 1
ATOM 1587 N N . ARG A 1 196 ? 24.547 -24.844 -7.059 1 81.19 196 ARG A N 1
ATOM 1588 C CA . ARG A 1 196 ? 23.156 -24.672 -7.418 1 81.19 196 ARG A CA 1
ATOM 1589 C C . ARG A 1 196 ? 22.266 -25.688 -6.715 1 81.19 196 ARG A C 1
ATOM 1591 O O . ARG A 1 196 ? 22.375 -26.891 -6.98 1 81.19 196 ARG A O 1
ATOM 1598 N N . ASN A 1 197 ? 21.484 -25.234 -5.84 1 82.81 197 ASN A N 1
ATOM 1599 C CA . ASN A 1 197 ? 20.656 -26.141 -5.043 1 82.81 197 ASN A CA 1
ATOM 1600 C C . ASN A 1 197 ? 19.188 -26.062 -5.445 1 82.81 197 ASN A C 1
ATOM 1602 O O . ASN A 1 197 ? 18.375 -26.891 -5.02 1 82.81 197 ASN A O 1
ATOM 1606 N N . VAL A 1 198 ? 19 -25.047 -6.371 1 88.31 198 VAL A N 1
ATOM 1607 C CA . VAL A 1 198 ? 17.578 -24.906 -6.703 1 88.31 198 VAL A CA 1
ATOM 1608 C C . VAL A 1 198 ? 17.422 -24.75 -8.211 1 88.31 198 VAL A C 1
ATOM 1610 O O . VAL A 1 198 ? 18.219 -24.062 -8.859 1 88.31 198 VAL A O 1
ATOM 1613 N N . HIS A 1 199 ? 16.5 -25.484 -8.734 1 90.25 199 HIS A N 1
ATOM 1614 C CA . HIS A 1 199 ? 16.109 -25.344 -10.133 1 90.25 199 HIS A CA 1
ATOM 1615 C C . HIS A 1 199 ? 14.805 -24.547 -10.258 1 90.25 199 HIS A C 1
ATOM 1617 O O . HIS A 1 199 ? 13.828 -24.844 -9.578 1 90.25 199 HIS A O 1
ATOM 1623 N N . ARG A 1 200 ? 14.891 -23.562 -11.148 1 92.62 200 ARG A N 1
ATOM 1624 C CA . ARG A 1 200 ? 13.711 -22.734 -11.328 1 92.62 200 ARG A CA 1
ATOM 1625 C C . ARG A 1 200 ? 13.117 -22.906 -12.719 1 92.62 200 ARG A C 1
ATOM 1627 O O . ARG A 1 200 ? 13.852 -23 -13.703 1 92.62 200 ARG A O 1
ATOM 1634 N N . SER A 1 201 ? 11.852 -23.062 -12.727 1 93.94 201 SER A N 1
ATOM 1635 C CA . SER A 1 201 ? 11.102 -23.109 -13.977 1 93.94 201 SER A CA 1
ATOM 1636 C C . SER A 1 201 ? 10.086 -21.969 -14.055 1 93.94 201 SER A C 1
ATOM 1638 O O . SER A 1 201 ? 9.523 -21.562 -13.031 1 93.94 201 SER A O 1
ATOM 1640 N N . TYR A 1 202 ? 9.875 -21.5 -15.273 1 96.25 202 TYR A N 1
ATOM 1641 C CA . TYR A 1 202 ? 9.023 -20.328 -15.461 1 96.25 202 TYR A CA 1
ATOM 1642 C C . TYR A 1 202 ? 7.852 -20.656 -16.375 1 96.25 202 TYR A C 1
ATOM 1644 O O . TYR A 1 202 ? 7.957 -21.531 -17.25 1 96.25 202 TYR A O 1
ATOM 1652 N N . SER A 1 203 ? 6.801 -19.953 -16.125 1 95.25 203 SER A N 1
ATOM 1653 C CA . SER A 1 203 ? 5.621 -20.094 -16.969 1 95.25 203 SER A CA 1
ATOM 1654 C C . SER A 1 203 ? 4.758 -18.844 -16.953 1 95.25 203 SER A C 1
ATOM 1656 O O . SER A 1 203 ? 4.824 -18.047 -16.016 1 95.25 203 SER A O 1
ATOM 1658 N N . PHE A 1 204 ? 4.02 -18.594 -18 1 95.12 204 PHE A N 1
ATOM 1659 C CA . PHE A 1 204 ? 2.994 -17.562 -18.031 1 95.12 204 PHE A CA 1
ATOM 1660 C C . PHE A 1 204 ? 1.61 -18.172 -18.219 1 95.12 204 PHE A C 1
ATOM 1662 O O . PHE A 1 204 ? 1.471 -19.234 -18.844 1 95.12 204 PHE A O 1
ATOM 1669 N N . ASN A 1 205 ? 0.746 -17.5 -17.609 1 87.38 205 ASN A N 1
ATOM 1670 C CA . ASN A 1 205 ? -0.644 -17.891 -17.828 1 87.38 205 ASN A CA 1
ATOM 1671 C C . ASN A 1 205 ? -1.222 -17.25 -19.078 1 87.38 205 ASN A C 1
ATOM 1673 O O . ASN A 1 205 ? -1.35 -16.016 -19.156 1 87.38 205 ASN A O 1
ATOM 1677 N N . VAL A 1 206 ? -1.497 -18.031 -20.047 1 85.62 206 VAL A N 1
ATOM 1678 C CA . VAL A 1 206 ? -2.107 -17.547 -21.281 1 85.62 206 VAL A CA 1
ATOM 1679 C C . VAL A 1 206 ? -3.496 -18.156 -21.438 1 85.62 206 VAL A C 1
ATOM 1681 O O . VAL A 1 206 ? -3.625 -19.344 -21.766 1 85.62 206 VAL A O 1
ATOM 1684 N N . ASP A 1 207 ? -4.523 -17.375 -21.234 1 76.94 207 ASP A N 1
ATOM 1685 C CA . ASP A 1 207 ? -5.918 -17.781 -21.375 1 76.94 207 ASP A CA 1
ATOM 1686 C C . ASP A 1 207 ? -6.223 -19.016 -20.516 1 76.94 207 ASP A C 1
ATOM 1688 O O . ASP A 1 207 ? -6.805 -19.984 -21 1 76.94 207 ASP A O 1
ATOM 1692 N N . GLY A 1 208 ? -5.594 -19.094 -19.375 1 74.44 208 GLY A N 1
ATOM 1693 C CA . GLY A 1 208 ? -5.902 -20.156 -18.438 1 74.44 208 GLY A CA 1
ATOM 1694 C C . GLY A 1 208 ? -4.914 -21.297 -18.484 1 74.44 208 GLY A C 1
ATOM 1695 O O . GLY A 1 208 ? -4.992 -22.234 -17.672 1 74.44 208 GLY A O 1
ATOM 1696 N N . ASN A 1 209 ? -4.016 -21.203 -19.375 1 82.31 209 ASN A N 1
ATOM 1697 C CA . ASN A 1 209 ? -3.023 -22.266 -19.484 1 82.31 209 ASN A CA 1
ATOM 1698 C C . ASN A 1 209 ? -1.625 -21.766 -19.141 1 82.31 209 ASN A C 1
ATOM 1700 O O . ASN A 1 209 ? -1.205 -20.703 -19.609 1 82.31 209 ASN A O 1
ATOM 1704 N N . HIS A 1 210 ? -0.992 -22.625 -18.328 1 88 210 HIS A N 1
ATOM 1705 C CA . HIS A 1 210 ? 0.384 -22.297 -17.984 1 88 210 HIS A CA 1
ATOM 1706 C C . HIS A 1 210 ? 1.357 -22.781 -19.047 1 88 210 HIS A C 1
ATOM 1708 O O . HIS A 1 210 ? 1.526 -24 -19.234 1 88 210 HIS A O 1
ATOM 1714 N N . VAL A 1 211 ? 1.914 -21.859 -19.719 1 93.38 211 VAL A N 1
ATOM 1715 C CA . VAL A 1 211 ? 2.875 -22.188 -20.766 1 93.38 211 VAL A CA 1
ATOM 1716 C C . VAL A 1 211 ? 4.297 -22.062 -20.234 1 93.38 211 VAL A C 1
ATOM 1718 O O . VAL A 1 211 ? 4.691 -21 -19.75 1 93.38 211 VAL A O 1
ATOM 1721 N N . LYS A 1 212 ? 4.984 -23.109 -20.328 1 94.94 212 LYS A N 1
ATOM 1722 C CA . LYS A 1 212 ? 6.363 -23.094 -19.844 1 94.94 212 LYS A CA 1
ATOM 1723 C C . LYS A 1 212 ? 7.266 -22.281 -20.766 1 94.94 212 LYS A C 1
ATOM 1725 O O . LYS A 1 212 ? 7.145 -22.359 -21.984 1 94.94 212 LYS A O 1
ATOM 1730 N N . ILE A 1 213 ? 8.07 -21.547 -20.172 1 96.94 213 ILE A N 1
ATOM 1731 C CA . ILE A 1 213 ? 8.969 -20.672 -20.938 1 96.94 213 ILE A CA 1
ATOM 1732 C C . ILE A 1 213 ? 10.352 -20.656 -20.281 1 96.94 213 ILE A C 1
ATOM 1734 O O . ILE A 1 213 ? 10.516 -21.125 -19.156 1 96.94 213 ILE A O 1
ATOM 1738 N N . CYS A 1 214 ? 11.305 -20.188 -21.016 1 96.44 214 CYS A N 1
ATOM 1739 C CA . CYS A 1 214 ? 12.656 -20.109 -20.453 1 96.44 214 CYS A CA 1
ATOM 1740 C C . CYS A 1 214 ? 12.82 -18.859 -19.594 1 96.44 214 CYS A C 1
ATOM 1742 O O . CYS A 1 214 ? 12 -17.953 -19.672 1 96.44 214 CYS A O 1
ATOM 1744 N N . LYS A 1 215 ? 13.875 -18.828 -18.875 1 95.81 215 LYS A N 1
ATOM 1745 C CA . LYS A 1 215 ? 14.156 -17.734 -17.953 1 95.81 215 LYS A CA 1
ATOM 1746 C C . LYS A 1 215 ? 14.352 -16.406 -18.703 1 95.81 215 LYS A C 1
ATOM 1748 O O . LYS A 1 215 ? 13.812 -15.375 -18.312 1 95.81 215 LYS A O 1
ATOM 1753 N N . ASN A 1 216 ? 15.062 -16.469 -19.781 1 96.25 216 ASN A N 1
ATOM 1754 C CA . ASN A 1 216 ? 15.367 -15.25 -20.531 1 96.25 216 ASN A CA 1
ATOM 1755 C C . ASN A 1 216 ? 14.109 -14.625 -21.125 1 96.25 216 ASN A C 1
ATOM 1757 O O . ASN A 1 216 ? 13.953 -13.406 -21.125 1 96.25 216 ASN A O 1
ATOM 1761 N N . PHE A 1 217 ? 13.305 -15.484 -21.609 1 97.44 217 PHE A N 1
ATOM 1762 C CA . PHE A 1 217 ? 12.039 -15.016 -22.156 1 97.44 217 PHE A CA 1
ATOM 1763 C C . PHE A 1 217 ? 11.188 -14.383 -21.062 1 97.44 217 PHE A C 1
ATOM 1765 O O . PHE A 1 217 ? 10.555 -13.344 -21.297 1 97.44 217 PHE A O 1
ATOM 1772 N N . PHE A 1 218 ? 11.164 -14.977 -19.906 1 97.88 218 PHE A N 1
ATOM 1773 C CA . PHE A 1 218 ? 10.422 -14.484 -18.766 1 97.88 218 PHE A CA 1
ATOM 1774 C C . PHE A 1 218 ? 10.898 -13.094 -18.359 1 97.88 218 PHE A C 1
ATOM 1776 O O . PHE A 1 218 ? 10.094 -12.156 -18.266 1 97.88 218 PHE A O 1
ATOM 1783 N N . LEU A 1 219 ? 12.172 -12.93 -18.203 1 98.12 219 LEU A N 1
ATOM 1784 C CA . LEU A 1 219 ? 12.773 -11.664 -17.797 1 98.12 219 LEU A CA 1
ATOM 1785 C C . LEU A 1 219 ? 12.609 -10.602 -18.875 1 98.12 219 LEU A C 1
ATOM 1787 O O . LEU A 1 219 ? 12.289 -9.453 -18.578 1 98.12 219 LEU A O 1
ATOM 1791 N N . ALA A 1 220 ? 12.758 -11.008 -20.062 1 97.56 220 ALA A N 1
ATOM 1792 C CA . ALA A 1 220 ? 12.672 -10.086 -21.188 1 97.56 220 ALA A CA 1
ATOM 1793 C C . ALA A 1 220 ? 11.25 -9.578 -21.375 1 97.56 220 ALA A C 1
ATOM 1795 O O . ALA A 1 220 ? 11.039 -8.422 -21.75 1 97.56 220 ALA A O 1
ATOM 1796 N N . THR A 1 221 ? 10.305 -10.414 -21.172 1 97.38 221 THR A N 1
ATOM 1797 C CA . THR A 1 221 ? 8.906 -10.031 -21.312 1 97.38 221 THR A CA 1
ATOM 1798 C C . THR A 1 221 ? 8.531 -8.984 -20.25 1 97.38 221 THR A C 1
ATOM 1800 O O . THR A 1 221 ? 7.852 -8.008 -20.562 1 97.38 221 THR A O 1
ATOM 1803 N N . LEU A 1 222 ? 9.016 -9.172 -19.062 1 97.62 222 LEU A N 1
ATOM 1804 C CA . LEU A 1 222 ? 8.68 -8.266 -17.969 1 97.62 222 LEU A CA 1
ATOM 1805 C C . LEU A 1 222 ? 9.609 -7.059 -17.953 1 97.62 222 LEU A C 1
ATOM 1807 O O . LEU A 1 222 ? 9.328 -6.059 -17.297 1 97.62 222 LEU A O 1
ATOM 1811 N N . GLY A 1 223 ? 10.672 -7.145 -18.641 1 97.12 223 GLY A N 1
ATOM 1812 C CA . GLY A 1 223 ? 11.633 -6.055 -18.672 1 97.12 223 GLY A CA 1
ATOM 1813 C C . GLY A 1 223 ? 12.359 -5.875 -17.344 1 97.12 223 GLY A C 1
ATOM 1814 O O . GLY A 1 223 ? 12.594 -4.75 -16.906 1 97.12 223 GLY A O 1
ATOM 1815 N N . ILE A 1 224 ? 12.711 -6.973 -16.703 1 96.94 224 ILE A N 1
ATOM 1816 C CA . ILE A 1 224 ? 13.352 -6.895 -15.398 1 96.94 224 ILE A CA 1
ATOM 1817 C C . ILE A 1 224 ? 14.672 -7.66 -15.43 1 96.94 224 ILE A C 1
ATOM 1819 O O . ILE A 1 224 ? 14.938 -8.414 -16.359 1 96.94 224 ILE A O 1
ATOM 1823 N N . GLY A 1 225 ? 15.477 -7.336 -14.438 1 96.06 225 GLY A N 1
ATOM 1824 C CA . GLY A 1 225 ? 16.734 -8.039 -14.289 1 96.06 225 GLY A CA 1
ATOM 1825 C C . GLY A 1 225 ? 16.641 -9.258 -13.391 1 96.06 225 GLY A C 1
ATOM 1826 O O . GLY A 1 225 ? 15.648 -9.438 -12.68 1 96.06 225 GLY A O 1
ATOM 1827 N N . GLU A 1 226 ? 17.641 -10.008 -13.445 1 96 226 GLU A N 1
ATOM 1828 C CA . GLU A 1 226 ? 17.688 -11.242 -12.68 1 96 226 GLU A CA 1
ATOM 1829 C C . GLU A 1 226 ? 17.75 -10.961 -11.18 1 96 226 GLU A C 1
ATOM 1831 O O . GLU A 1 226 ? 17.203 -11.711 -10.375 1 96 226 GLU A O 1
ATOM 1836 N N . ALA A 1 227 ? 18.391 -9.961 -10.828 1 95.75 227 ALA A N 1
ATOM 1837 C CA . ALA A 1 227 ? 18.547 -9.625 -9.414 1 95.75 227 ALA A CA 1
ATOM 1838 C C . ALA A 1 227 ? 17.203 -9.344 -8.766 1 95.75 227 ALA A C 1
ATOM 1840 O O . ALA A 1 227 ? 16.969 -9.742 -7.617 1 95.75 227 ALA A O 1
ATOM 1841 N N . PHE A 1 228 ? 16.375 -8.68 -9.539 1 95.88 228 PHE A N 1
ATOM 1842 C CA . PHE A 1 228 ? 15.047 -8.367 -9.039 1 95.88 228 PHE A CA 1
ATOM 1843 C C . PHE A 1 228 ? 14.242 -9.641 -8.805 1 95.88 228 PHE A C 1
ATOM 1845 O O . PHE A 1 228 ? 13.625 -9.797 -7.75 1 95.88 228 PHE A O 1
ATOM 1852 N N . ALA A 1 229 ? 14.281 -10.531 -9.703 1 97.12 229 ALA A N 1
ATOM 1853 C CA . ALA A 1 229 ? 13.586 -11.812 -9.578 1 97.12 229 ALA A CA 1
ATOM 1854 C C . ALA A 1 229 ? 14.172 -12.648 -8.453 1 97.12 229 ALA A C 1
ATOM 1856 O O . ALA A 1 229 ? 13.43 -13.242 -7.656 1 97.12 229 ALA A O 1
ATOM 1857 N N . ASN A 1 230 ? 15.453 -12.641 -8.344 1 95 230 ASN A N 1
ATOM 1858 C CA . ASN A 1 230 ? 16.109 -13.438 -7.316 1 95 230 ASN A CA 1
ATOM 1859 C C . ASN A 1 230 ? 15.758 -12.953 -5.914 1 95 230 ASN A C 1
ATOM 1861 O O . ASN A 1 230 ? 15.633 -13.75 -4.988 1 95 230 ASN A O 1
ATOM 1865 N N . HIS A 1 231 ? 15.656 -11.688 -5.844 1 96 231 HIS A N 1
ATOM 1866 C CA . HIS A 1 231 ? 15.266 -11.141 -4.551 1 96 231 HIS A CA 1
ATOM 1867 C C . HIS A 1 231 ? 13.867 -11.617 -4.148 1 96 231 HIS A C 1
ATOM 1869 O O . HIS A 1 231 ? 13.617 -11.898 -2.975 1 96 231 HIS A O 1
ATOM 1875 N N . ALA A 1 232 ? 12.992 -11.711 -5.098 1 96.5 232 ALA A N 1
ATOM 1876 C CA . ALA A 1 232 ? 11.648 -12.227 -4.844 1 96.5 232 ALA A CA 1
ATOM 1877 C C . ALA A 1 232 ? 11.703 -13.672 -4.359 1 96.5 232 ALA A C 1
ATOM 1879 O O . ALA A 1 232 ? 11.078 -14.023 -3.354 1 96.5 232 ALA A O 1
ATOM 1880 N N . PHE A 1 233 ? 12.523 -14.445 -4.977 1 94.75 233 PHE A N 1
ATOM 1881 C CA . PHE A 1 233 ? 12.609 -15.867 -4.664 1 94.75 233 PHE A CA 1
ATOM 1882 C C . PHE A 1 233 ? 13.258 -16.094 -3.301 1 94.75 233 PHE A C 1
ATOM 1884 O O . PHE A 1 233 ? 12.852 -16.969 -2.549 1 94.75 233 PHE A O 1
ATOM 1891 N N . LYS A 1 234 ? 14.242 -15.289 -3 1 92.75 234 LYS A N 1
ATOM 1892 C CA . LYS A 1 234 ? 14.961 -15.422 -1.737 1 92.75 234 LYS A CA 1
ATOM 1893 C C . LYS A 1 234 ? 14.047 -15.133 -0.549 1 92.75 234 LYS A C 1
ATOM 1895 O O . LYS A 1 234 ? 14.242 -15.68 0.538 1 92.75 234 LYS A O 1
ATOM 1900 N N . ASN A 1 235 ? 13.086 -14.328 -0.838 1 94.5 235 ASN A N 1
ATOM 1901 C CA . ASN A 1 235 ? 12.18 -13.93 0.237 1 94.5 235 ASN A CA 1
ATOM 1902 C C . ASN A 1 235 ? 10.781 -14.5 0.037 1 94.5 235 ASN A C 1
ATOM 1904 O O . ASN A 1 235 ? 9.789 -13.836 0.343 1 94.5 235 ASN A O 1
ATOM 1908 N N . GLU A 1 236 ? 10.711 -15.617 -0.561 1 93.69 236 GLU A N 1
ATOM 1909 C CA . GLU A 1 236 ? 9.438 -16.281 -0.834 1 93.69 236 GLU A CA 1
ATOM 1910 C C . GLU A 1 236 ? 9.055 -17.219 0.299 1 93.69 236 GLU A C 1
ATOM 1912 O O . GLU A 1 236 ? 9.898 -17.938 0.825 1 93.69 236 GLU A O 1
ATOM 1917 N N . GLN A 1 237 ? 7.84 -17.109 0.721 1 91 237 GLN A N 1
ATOM 1918 C CA . GLN A 1 237 ? 7.246 -18.078 1.647 1 91 237 GLN A CA 1
ATOM 1919 C C . GLN A 1 237 ? 5.848 -18.484 1.193 1 91 237 GLN A C 1
ATOM 1921 O O . GLN A 1 237 ? 4.984 -17.625 0.978 1 91 237 GLN A O 1
ATOM 1926 N N . ASP A 1 238 ? 5.613 -19.766 0.972 1 90.75 238 ASP A N 1
ATOM 1927 C CA . ASP A 1 238 ? 4.312 -20.328 0.603 1 90.75 238 ASP A CA 1
ATOM 1928 C C . ASP A 1 238 ? 3.789 -19.688 -0.682 1 90.75 238 ASP A C 1
ATOM 1930 O O . ASP A 1 238 ? 2.59 -19.438 -0.807 1 90.75 238 ASP A O 1
ATOM 1934 N N . GLY A 1 239 ? 4.664 -19.219 -1.531 1 90.69 239 GLY A N 1
ATOM 1935 C CA . GLY A 1 239 ? 4.254 -18.719 -2.834 1 90.69 239 GLY A CA 1
ATOM 1936 C C . GLY A 1 239 ? 4.059 -17.219 -2.859 1 90.69 239 GLY A C 1
ATOM 1937 O O . GLY A 1 239 ? 3.492 -16.672 -3.811 1 90.69 239 GLY A O 1
ATOM 1938 N N . VAL A 1 240 ? 4.492 -16.562 -1.775 1 93.19 240 VAL A N 1
ATOM 1939 C CA . VAL A 1 240 ? 4.312 -15.109 -1.743 1 93.19 240 VAL A CA 1
ATOM 1940 C C . VAL A 1 240 ? 5.586 -14.445 -1.221 1 93.19 240 VAL A C 1
ATOM 1942 O O . VAL A 1 240 ? 6.383 -15.07 -0.521 1 93.19 240 VAL A O 1
ATOM 1945 N N . TYR A 1 241 ? 5.695 -13.195 -1.569 1 95.38 241 TYR A N 1
ATOM 1946 C CA . TYR A 1 241 ? 6.836 -12.398 -1.124 1 95.38 241 TYR A CA 1
ATOM 1947 C C . TYR A 1 241 ? 6.613 -11.875 0.289 1 95.38 241 TYR A C 1
ATOM 1949 O O . TYR A 1 241 ? 5.625 -11.18 0.552 1 95.38 241 TYR A O 1
ATOM 1957 N N . ILE A 1 242 ? 7.504 -12.109 1.239 1 93.19 242 ILE A N 1
ATOM 1958 C CA . ILE A 1 242 ? 7.363 -11.664 2.623 1 93.19 242 ILE A CA 1
ATOM 1959 C C . ILE A 1 242 ? 8.555 -10.789 3.008 1 93.19 242 ILE A C 1
ATOM 1961 O O . ILE A 1 242 ? 8.742 -10.469 4.184 1 93.19 242 ILE A O 1
ATOM 1965 N N . GLY A 1 243 ? 9.227 -10.336 2.025 1 90.69 243 GLY A N 1
ATOM 1966 C CA . GLY A 1 243 ? 10.414 -9.555 2.316 1 90.69 243 GLY A CA 1
ATOM 1967 C C . GLY A 1 243 ? 10.117 -8.094 2.58 1 90.69 243 GLY A C 1
ATOM 1968 O O . GLY A 1 243 ? 8.969 -7.652 2.441 1 90.69 243 GLY A O 1
ATOM 1969 N N . GLU A 1 244 ? 11.141 -7.387 3.148 1 87.31 244 GLU A N 1
ATOM 1970 C CA . GLU A 1 244 ? 11.086 -5.945 3.375 1 87.31 244 GLU A CA 1
ATOM 1971 C C . GLU A 1 244 ? 12.305 -5.246 2.785 1 87.31 244 GLU A C 1
ATOM 1973 O O . GLU A 1 244 ? 13.391 -5.832 2.715 1 87.31 244 GLU A O 1
ATOM 1978 N N . ASP A 1 245 ? 11.93 -4.18 2.287 1 83.5 245 ASP A N 1
ATOM 1979 C CA . ASP A 1 245 ? 13.055 -3.361 1.832 1 83.5 245 ASP A CA 1
ATOM 1980 C C . ASP A 1 245 ? 13.867 -2.838 3.012 1 83.5 245 ASP A C 1
ATOM 1982 O O . ASP A 1 245 ? 13.375 -2.027 3.801 1 83.5 245 ASP A O 1
ATOM 1986 N N . LYS A 1 246 ? 15.055 -3.281 3.162 1 86 246 LYS A N 1
ATOM 1987 C CA . LYS A 1 246 ? 15.867 -2.953 4.328 1 86 246 LYS A CA 1
ATOM 1988 C C . LYS A 1 246 ? 16.859 -1.841 4.004 1 86 246 LYS A C 1
ATOM 1990 O O . LYS A 1 246 ? 17.672 -1.456 4.855 1 86 246 LYS A O 1
ATOM 1995 N N . ARG A 1 247 ? 16.828 -1.402 2.781 1 82.25 247 ARG A N 1
ATOM 1996 C CA . ARG A 1 247 ? 17.75 -0.331 2.426 1 82.25 247 ARG A CA 1
ATOM 1997 C C . ARG A 1 247 ? 17.453 0.936 3.223 1 82.25 247 ARG A C 1
ATOM 1999 O O . ARG A 1 247 ? 16.297 1.327 3.367 1 82.25 247 ARG A O 1
ATOM 2006 N N . GLY A 1 248 ? 18.438 1.476 3.758 1 85.06 248 GLY A N 1
ATOM 2007 C CA . GLY A 1 248 ? 18.297 2.705 4.523 1 85.06 248 GLY A CA 1
ATOM 2008 C C . GLY A 1 248 ? 17.781 2.482 5.926 1 85.06 248 GLY A C 1
ATOM 2009 O O . GLY A 1 248 ? 17.578 3.438 6.684 1 85.06 248 GLY A O 1
ATOM 2010 N N . LYS A 1 249 ? 17.5 1.289 6.277 1 90.12 249 LYS A N 1
ATOM 2011 C CA . LYS A 1 249 ? 16.906 1.033 7.582 1 90.12 249 LYS A CA 1
ATOM 2012 C C . LYS A 1 249 ? 17.938 0.534 8.578 1 90.12 249 LYS A C 1
ATOM 2014 O O . LYS A 1 249 ? 17.594 -0.033 9.617 1 90.12 249 LYS A O 1
ATOM 2019 N N . HIS A 1 250 ? 19.109 0.696 8.203 1 91.38 250 HIS A N 1
ATOM 2020 C CA . HIS A 1 250 ? 20.172 0.318 9.125 1 91.38 250 HIS A CA 1
ATOM 2021 C C . HIS A 1 250 ? 20.359 1.378 10.203 1 91.38 250 HIS A C 1
ATOM 2023 O O . HIS A 1 250 ? 19.984 2.535 10.023 1 91.38 250 HIS A O 1
ATOM 2029 N N . VAL A 1 251 ? 20.875 0.984 11.289 1 90.06 251 VAL A N 1
ATOM 2030 C CA . VAL A 1 251 ? 21.188 1.907 12.383 1 90.06 251 VAL A CA 1
ATOM 2031 C C . VAL A 1 251 ? 22.406 2.748 12.016 1 90.06 251 VAL A C 1
ATOM 2033 O O . VAL A 1 251 ? 23.469 2.205 11.703 1 90.06 251 VAL A O 1
ATOM 2036 N N . PRO A 1 252 ? 22.203 4.004 12.008 1 90.75 252 PRO A N 1
ATOM 2037 C CA . PRO A 1 252 ? 23.359 4.844 11.688 1 90.75 252 PRO A CA 1
ATOM 2038 C C . PRO A 1 252 ? 24.516 4.664 12.672 1 90.75 252 PRO A C 1
ATOM 2040 O O . PRO A 1 252 ? 24.281 4.492 13.875 1 90.75 252 PRO A O 1
ATOM 2043 N N . TYR A 1 253 ? 25.625 4.648 12.102 1 88.81 253 TYR A N 1
ATOM 2044 C CA . TYR A 1 253 ? 26.828 4.465 12.898 1 88.81 253 TYR A CA 1
ATOM 2045 C C . TYR A 1 253 ? 26.953 5.559 13.953 1 88.81 253 TYR A C 1
ATOM 2047 O O . TYR A 1 253 ? 27.406 5.305 15.07 1 88.81 253 TYR A O 1
ATOM 2055 N N . ASN A 1 254 ? 26.547 6.699 13.609 1 85.69 254 ASN A N 1
ATOM 2056 C CA . ASN A 1 254 ? 26.688 7.855 14.477 1 85.69 254 ASN A CA 1
ATOM 2057 C C . ASN A 1 254 ? 25.453 8.07 15.352 1 85.69 254 ASN A C 1
ATOM 2059 O O . ASN A 1 254 ? 25.25 9.156 15.891 1 85.69 254 ASN A O 1
ATOM 2063 N N . LYS A 1 255 ? 24.75 7.027 15.406 1 88.88 255 LYS A N 1
ATOM 2064 C CA . LYS A 1 255 ? 23.562 7.164 16.25 1 88.88 255 LYS A CA 1
ATOM 2065 C C . LYS A 1 255 ? 23.953 7.438 17.703 1 88.88 255 LYS A C 1
ATOM 2067 O O . LYS A 1 255 ? 24.891 6.836 18.219 1 88.88 255 LYS A O 1
ATOM 2072 N N . THR A 1 256 ? 23.234 8.422 18.297 1 89.38 256 THR A N 1
ATOM 2073 C CA . THR A 1 256 ? 23.453 8.703 19.719 1 89.38 256 THR A CA 1
ATOM 2074 C C . THR A 1 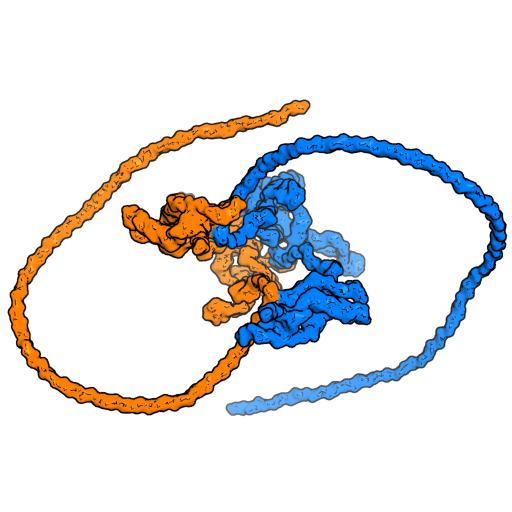256 ? 23.094 7.484 20.562 1 89.38 256 THR A C 1
ATOM 2076 O O . THR A 1 256 ? 22.031 6.879 20.391 1 89.38 256 THR A O 1
ATOM 2079 N N . THR A 1 257 ? 23.969 7.172 21.438 1 88.31 257 THR A N 1
ATOM 2080 C CA . THR A 1 257 ? 23.766 5.988 22.266 1 88.31 257 THR A CA 1
ATOM 2081 C C . THR A 1 257 ? 22.609 6.191 23.234 1 88.31 257 THR A C 1
ATOM 2083 O O . THR A 1 257 ? 22.297 7.324 23.609 1 88.31 257 THR A O 1
ATOM 2086 N N . ASN A 1 258 ? 22.016 5.137 23.609 1 90.19 258 ASN A N 1
ATOM 2087 C CA . ASN A 1 258 ? 20.891 5.199 24.547 1 90.19 258 ASN A CA 1
ATOM 2088 C C . ASN A 1 258 ? 21.328 5.727 25.922 1 90.19 258 ASN A C 1
ATOM 2090 O O . ASN A 1 258 ? 20.562 6.418 26.594 1 90.19 258 ASN A O 1
ATOM 2094 N N . THR A 1 259 ? 22.484 5.43 26.234 1 88.69 259 THR A N 1
ATOM 2095 C CA . THR A 1 259 ? 23.031 5.898 27.516 1 88.69 259 THR A CA 1
ATOM 2096 C C . THR A 1 259 ? 23.125 7.418 27.531 1 88.69 259 THR A C 1
ATOM 2098 O O . THR A 1 259 ? 22.781 8.055 28.531 1 88.69 259 THR A O 1
ATOM 2101 N N . ALA A 1 260 ? 23.562 7.953 26.422 1 90.38 260 ALA A N 1
ATOM 2102 C CA . ALA A 1 260 ? 23.672 9.406 26.312 1 90.38 260 ALA A CA 1
ATOM 2103 C C . ALA A 1 260 ? 22.297 10.062 26.359 1 90.38 260 ALA A C 1
ATOM 2105 O O . ALA A 1 260 ? 22.109 11.094 27.016 1 90.38 260 ALA A O 1
ATOM 2106 N N . MET A 1 261 ? 21.375 9.445 25.734 1 93.19 261 MET A N 1
ATOM 2107 C CA . MET A 1 261 ? 20.016 9.961 25.75 1 93.19 261 MET A CA 1
ATOM 2108 C C . MET A 1 261 ? 19.438 9.93 27.156 1 93.19 261 MET A C 1
ATOM 2110 O O . MET A 1 261 ? 18.734 10.859 27.562 1 93.19 261 MET A O 1
ATOM 2114 N N . ASP A 1 262 ? 19.734 8.914 27.844 1 92.19 262 ASP A N 1
ATOM 2115 C CA . ASP A 1 262 ? 19.234 8.773 29.203 1 92.19 262 ASP A CA 1
ATOM 2116 C C . ASP A 1 262 ? 19.828 9.836 30.125 1 92.19 262 ASP A C 1
ATOM 2118 O O . ASP A 1 262 ? 19.156 10.336 31.031 1 92.19 262 ASP A O 1
ATOM 2122 N N . LEU A 1 263 ? 21.031 10.109 29.859 1 91.75 263 LEU A N 1
ATOM 2123 C CA . LEU A 1 263 ? 21.672 11.164 30.656 1 91.75 263 LEU A CA 1
ATOM 2124 C C . LEU A 1 263 ? 20.953 12.492 30.469 1 91.75 263 LEU A C 1
ATOM 2126 O O . LEU A 1 263 ? 20.781 13.25 31.422 1 91.75 263 LEU A O 1
ATOM 2130 N N . VAL A 1 264 ? 20.594 12.781 29.25 1 93.62 264 VAL A N 1
ATOM 2131 C CA . VAL A 1 264 ? 19.859 14.008 28.953 1 93.62 264 VAL A CA 1
ATOM 2132 C C . VAL A 1 264 ? 18.516 13.992 29.672 1 93.62 264 VAL A C 1
ATOM 2134 O O . VAL A 1 264 ? 18.125 14.992 30.281 1 93.62 264 VAL A O 1
ATOM 2137 N N . ARG A 1 265 ? 17.875 12.875 29.625 1 93.25 265 ARG A N 1
ATOM 2138 C CA . ARG A 1 265 ? 16.578 12.75 30.297 1 93.25 265 ARG A CA 1
ATOM 2139 C C . ARG A 1 265 ? 16.703 12.969 31.797 1 93.25 265 ARG A C 1
ATOM 2141 O O . ARG A 1 265 ? 15.891 13.672 32.406 1 93.25 265 ARG A O 1
ATOM 2148 N N . HIS A 1 266 ? 17.656 12.398 32.344 1 91.94 266 HIS A N 1
ATOM 2149 C CA . HIS A 1 266 ? 17.906 12.562 33.75 1 91.94 266 HIS A CA 1
ATOM 2150 C C . HIS A 1 266 ? 18.156 14.023 34.125 1 91.94 266 HIS A C 1
ATOM 2152 O O . HIS A 1 266 ? 17.641 14.523 35.125 1 91.94 266 HIS A O 1
ATOM 2158 N N . HIS A 1 267 ? 18.891 14.656 33.312 1 92 267 HIS A N 1
ATOM 2159 C CA . HIS A 1 267 ? 19.172 16.062 33.562 1 92 267 HIS A CA 1
ATOM 2160 C C . HIS A 1 267 ? 17.906 16.906 33.5 1 92 267 HIS A C 1
ATOM 2162 O O . HIS A 1 267 ? 17.672 17.734 34.375 1 92 267 HIS A O 1
ATOM 2168 N N . ILE A 1 268 ? 17.094 16.688 32.5 1 89.94 268 ILE A N 1
ATOM 2169 C CA . ILE A 1 268 ? 15.875 17.453 32.312 1 89.94 268 ILE A CA 1
ATOM 2170 C C . ILE A 1 268 ? 14.938 17.234 33.5 1 89.94 268 ILE A C 1
ATOM 2172 O O . ILE A 1 268 ? 14.336 18.172 34 1 89.94 268 ILE A O 1
ATOM 2176 N N . GLU A 1 269 ? 14.883 16 33.875 1 89.12 269 GLU A N 1
ATOM 2177 C CA . GLU A 1 269 ? 13.977 15.641 34.938 1 89.12 269 GLU A CA 1
ATOM 2178 C C . GLU A 1 269 ? 14.484 16.172 36.281 1 89.12 269 GLU A C 1
ATOM 2180 O O . GLU A 1 269 ? 13.703 16.344 37.219 1 89.12 269 GLU A O 1
ATOM 2185 N N . SER A 1 270 ? 15.727 16.453 36.406 1 86.62 270 SER A N 1
ATOM 2186 C CA . SER A 1 270 ? 16.312 16.969 37.625 1 86.62 270 SER A CA 1
ATOM 2187 C C . SER A 1 270 ? 16.141 18.484 37.75 1 86.62 270 SER A C 1
ATOM 2189 O O . SER A 1 270 ? 16.328 19.047 38.812 1 86.62 270 SER A O 1
ATOM 2191 N N . CYS A 1 271 ? 15.82 19.109 36.656 1 82.44 271 CYS A N 1
ATOM 2192 C CA . CYS A 1 271 ? 15.641 20.562 36.688 1 82.44 271 CYS A CA 1
ATOM 2193 C C . CYS A 1 271 ? 14.383 20.938 37.469 1 82.44 271 CYS A C 1
ATOM 2195 O O . CYS A 1 271 ? 13.312 20.359 37.25 1 82.44 271 CYS A O 1
ATOM 2197 N N . PRO A 1 272 ? 14.5 21.797 38.406 1 76.5 272 PRO A N 1
ATOM 2198 C CA . PRO A 1 272 ? 13.359 22.172 39.25 1 76.5 272 PRO A CA 1
ATOM 2199 C C . PRO A 1 272 ? 12.242 22.859 38.469 1 76.5 272 PRO A C 1
ATOM 2201 O O . PRO A 1 272 ? 12.523 23.703 37.594 1 76.5 272 PRO A O 1
ATOM 2204 N N . LEU A 1 273 ? 11.062 22.359 38.625 1 73.5 273 LEU A N 1
ATOM 2205 C CA . LEU A 1 273 ? 9.891 22.969 38 1 73.5 273 LEU A CA 1
ATOM 2206 C C . LEU A 1 273 ? 9.328 24.094 38.875 1 73.5 273 LEU A C 1
ATOM 2208 O O . LEU A 1 273 ? 9.398 24.016 40.094 1 73.5 273 LEU A O 1
ATOM 2212 N N . GLY A 1 274 ? 9.219 25.266 38.25 1 64.56 274 GLY A N 1
ATOM 2213 C CA . GLY A 1 274 ? 8.641 26.359 39 1 64.56 274 GLY A CA 1
ATOM 2214 C C . GLY A 1 274 ? 7.121 26.391 38.938 1 64.56 274 GLY A C 1
ATOM 2215 O O . GLY A 1 274 ? 6.512 25.672 38.156 1 64.56 274 GLY A O 1
ATOM 2216 N N . ASP A 1 275 ? 6.504 26.953 40 1 57.25 275 ASP A N 1
ATOM 2217 C CA . ASP A 1 275 ? 5.066 27.188 40.062 1 57.25 275 ASP A CA 1
ATOM 2218 C C . ASP A 1 275 ? 4.605 28.156 39 1 57.25 275 ASP A C 1
ATOM 2220 O O . ASP A 1 275 ? 5.293 29.141 38.688 1 57.25 275 ASP A O 1
ATOM 2224 N N . GLY A 1 276 ? 4.129 27.656 37.906 1 54.84 276 GLY A N 1
ATOM 2225 C CA . GLY A 1 276 ? 3.609 28.578 36.906 1 54.84 276 GLY A CA 1
ATOM 2226 C C . GLY A 1 276 ? 2.789 29.703 37.5 1 54.84 276 GLY A C 1
ATOM 2227 O O . GLY A 1 276 ? 1.807 29.453 38.219 1 54.84 276 GLY A O 1
ATOM 2228 N N . HIS A 1 277 ? 3.426 30.641 38.031 1 53.09 277 HIS A N 1
ATOM 2229 C CA . HIS A 1 277 ? 2.652 31.703 38.656 1 53.09 277 HIS A CA 1
ATOM 2230 C C . HIS A 1 277 ? 1.312 31.906 37.969 1 53.09 277 HIS A C 1
ATOM 2232 O O . HIS A 1 277 ? 0.27 31.984 38.625 1 53.09 277 HIS A O 1
ATOM 2238 N N . TYR A 1 278 ? 1.461 32.719 36.781 1 49.94 278 TYR A N 1
ATOM 2239 C CA . TYR A 1 278 ? 0.284 33.281 36.125 1 49.94 278 TYR A CA 1
ATOM 2240 C C . TYR A 1 278 ? -0.457 32.219 35.312 1 49.94 278 TYR A C 1
ATOM 2242 O O . TYR A 1 278 ? -1.276 32.531 34.469 1 49.94 278 TYR A O 1
ATOM 2250 N N . THR A 1 279 ? 0.02 31.125 35.312 1 51.72 279 THR A N 1
ATOM 2251 C CA . THR A 1 279 ? -0.705 30.234 34.406 1 51.72 279 THR A CA 1
ATOM 2252 C C . THR A 1 279 ? -2.1 29.938 34.969 1 51.72 279 THR A C 1
ATOM 2254 O O . THR A 1 279 ? -2.287 29.812 36.156 1 51.72 279 THR A O 1
ATOM 2257 N N . CYS A 1 280 ? -3.002 30.328 34.25 1 50.22 280 CYS A N 1
ATOM 2258 C CA . CYS A 1 280 ? -4.402 30.047 34.531 1 50.22 280 CYS A CA 1
ATOM 2259 C C . CYS A 1 280 ? -4.559 28.688 35.219 1 50.22 280 CYS A C 1
ATOM 2261 O O . CYS A 1 280 ? -3.811 27.75 34.938 1 50.22 280 CYS A O 1
ATOM 2263 N N . LYS A 1 281 ? -4.949 28.75 36.469 1 52.22 281 LYS A N 1
ATOM 2264 C CA . LYS A 1 281 ? -5.297 27.609 37.312 1 52.22 281 LYS A CA 1
ATOM 2265 C C . LYS A 1 281 ? -5.512 26.359 36.469 1 52.22 281 LYS A C 1
ATOM 2267 O O . LYS A 1 281 ? -5.227 25.25 36.906 1 52.22 281 LYS A O 1
ATOM 2272 N N . ILE A 1 282 ? -5.941 26.562 35.344 1 54.09 282 ILE A N 1
ATOM 2273 C CA . ILE A 1 282 ? -6.48 25.422 34.625 1 54.09 282 ILE A CA 1
ATOM 2274 C C . ILE A 1 282 ? -5.379 24.766 33.781 1 54.09 282 ILE A C 1
ATOM 2276 O O . ILE A 1 282 ? -5.484 23.594 33.438 1 54.09 282 ILE A O 1
ATOM 2280 N N . SER A 1 283 ? -4.27 25.625 33.625 1 58.25 283 SER A N 1
ATOM 2281 C CA . SER A 1 283 ? -3.355 25.031 32.656 1 58.25 283 SER A CA 1
ATOM 2282 C C . SER A 1 283 ? -2.449 24 33.312 1 58.25 283 SER A C 1
ATOM 2284 O O . SER A 1 283 ? -1.948 24.219 34.406 1 58.25 283 SER A O 1
ATOM 2286 N N . ASN A 1 284 ? -2.541 22.812 33.156 1 62.06 284 ASN A N 1
ATOM 2287 C CA . ASN A 1 284 ? -1.694 21.703 33.562 1 62.06 284 ASN A CA 1
ATOM 2288 C C . ASN A 1 284 ? -0.281 21.828 33 1 62.06 284 ASN A C 1
ATOM 2290 O O . ASN A 1 284 ? 0.471 20.844 33 1 62.06 284 ASN A O 1
ATOM 2294 N N . ARG A 1 285 ? -0.033 23.109 32.656 1 67.5 285 ARG A N 1
ATOM 2295 C CA . ARG A 1 285 ? 1.302 23.266 32.094 1 67.5 285 ARG A CA 1
ATOM 2296 C C . ARG A 1 285 ? 2.346 23.453 33.188 1 67.5 285 ARG A C 1
ATOM 2298 O O . ARG A 1 285 ? 2.082 24.125 34.188 1 67.5 285 ARG A O 1
ATOM 2305 N N . LYS A 1 286 ? 3.395 22.656 33.094 1 72.69 286 LYS A N 1
ATOM 2306 C CA . LYS A 1 286 ? 4.523 22.812 34 1 72.69 286 LYS A CA 1
ATOM 2307 C C . LYS A 1 286 ? 5.551 23.797 33.469 1 72.69 286 LYS A C 1
ATOM 2309 O O . LYS A 1 286 ? 5.863 23.781 32.25 1 72.69 286 LYS A O 1
ATOM 2314 N N . TYR A 1 287 ? 5.918 24.703 34.25 1 73.81 287 TYR A N 1
ATOM 2315 C CA . TYR A 1 287 ? 6.836 25.75 33.812 1 73.81 287 TYR A CA 1
ATOM 2316 C C . TYR A 1 287 ? 8.164 25.656 34.562 1 73.81 287 TYR A C 1
ATOM 2318 O O . TYR A 1 287 ? 8.188 25.281 35.75 1 73.81 287 TYR A O 1
ATOM 2326 N N . PHE A 1 288 ? 9.133 25.875 33.812 1 77 288 PHE A N 1
ATOM 2327 C CA . PHE A 1 288 ? 10.414 26.078 34.469 1 77 288 PHE A CA 1
ATOM 2328 C C . PHE A 1 288 ? 10.484 27.438 35.125 1 77 288 PHE A C 1
ATOM 2330 O O . PHE A 1 288 ? 9.68 28.328 34.844 1 77 288 PHE A O 1
ATOM 2337 N N . GLY A 1 289 ? 11.352 27.562 36.188 1 67.94 289 GLY A N 1
ATOM 2338 C CA . GLY A 1 289 ? 11.539 28.844 36.844 1 67.94 289 GLY A CA 1
ATOM 2339 C C . GLY A 1 289 ? 11.906 29.953 35.875 1 67.94 289 GLY A C 1
ATOM 2340 O O . GLY A 1 289 ? 12.25 29.688 34.719 1 67.94 289 GLY A O 1
ATOM 2341 N N . ALA A 1 290 ? 11.727 31.234 36.156 1 65.75 290 ALA A N 1
ATOM 2342 C CA . ALA A 1 290 ? 11.836 32.469 35.375 1 65.75 290 ALA A CA 1
ATOM 2343 C C . ALA A 1 290 ? 13.172 32.531 34.625 1 65.75 290 ALA A C 1
ATOM 2345 O O . ALA A 1 290 ? 13.258 33.094 33.531 1 65.75 290 ALA A O 1
ATOM 2346 N N . ASP A 1 291 ? 14.25 31.844 35.125 1 69.06 291 ASP A N 1
ATOM 2347 C CA . ASP A 1 291 ? 15.57 32.062 34.562 1 69.06 291 ASP A CA 1
ATOM 2348 C C . ASP A 1 291 ? 16.031 30.828 33.781 1 69.06 291 ASP A C 1
ATOM 2350 O O . ASP A 1 291 ? 17.219 30.703 33.438 1 69.06 291 ASP A O 1
ATOM 2354 N N . VAL A 1 292 ? 15.008 30 33.438 1 76.06 292 VAL A N 1
ATOM 2355 C CA . VAL A 1 292 ? 15.469 28.766 32.812 1 76.06 292 VAL A CA 1
ATOM 2356 C C . VAL A 1 292 ? 14.977 28.703 31.375 1 76.06 292 VAL A C 1
ATOM 2358 O O . VAL A 1 292 ? 13.781 28.906 31.109 1 76.06 292 VAL A O 1
ATOM 2361 N N . ASN A 1 293 ? 15.852 28.781 30.422 1 82.88 293 ASN A N 1
ATOM 2362 C CA . ASN A 1 293 ? 15.57 28.469 29.031 1 82.88 293 ASN A CA 1
ATOM 2363 C C . ASN A 1 293 ? 16.375 27.266 28.547 1 82.88 293 ASN A C 1
ATOM 2365 O O . ASN A 1 293 ? 17.219 26.75 29.266 1 82.88 293 ASN A O 1
ATOM 2369 N N . ILE A 1 294 ? 16.109 26.75 27.469 1 87.69 294 ILE A N 1
ATOM 2370 C CA . ILE A 1 294 ? 16.703 25.5 26.969 1 87.69 294 ILE A CA 1
ATOM 2371 C C . ILE A 1 294 ? 18.203 25.672 26.812 1 87.69 294 ILE A C 1
ATOM 2373 O O . ILE A 1 294 ? 18.969 24.734 27.047 1 87.69 294 ILE A O 1
ATOM 2377 N N . LYS A 1 295 ? 18.531 26.859 26.375 1 89.69 295 LYS A N 1
ATOM 2378 C CA . LYS A 1 295 ? 19.969 27.125 26.234 1 89.69 295 LYS A CA 1
ATOM 2379 C C . LYS A 1 295 ? 20.688 27 27.578 1 89.69 295 LYS A C 1
ATOM 2381 O O . LYS A 1 295 ? 21.75 26.375 27.641 1 89.69 295 LYS A O 1
ATOM 2386 N N . ARG A 1 296 ? 20.109 27.594 28.594 1 89.44 296 ARG A N 1
ATOM 2387 C CA . ARG A 1 296 ? 20.703 27.531 29.922 1 89.44 296 ARG A CA 1
ATOM 2388 C C . ARG A 1 296 ? 20.703 26.094 30.453 1 89.44 296 ARG A C 1
ATOM 2390 O O . ARG A 1 296 ? 21.672 25.672 31.094 1 89.44 296 ARG A O 1
ATOM 2397 N N . MET A 1 297 ? 19.672 25.453 30.234 1 90.5 297 MET A N 1
ATOM 2398 C CA . MET A 1 297 ? 19.578 24.062 30.656 1 90.5 297 MET A CA 1
ATOM 2399 C C . MET A 1 297 ? 20.672 23.219 30 1 90.5 297 MET A C 1
ATOM 2401 O O . MET A 1 297 ? 21.281 22.375 30.656 1 90.5 297 MET A O 1
ATOM 2405 N N . TYR A 1 298 ? 20.875 23.453 28.734 1 94.19 298 TYR A N 1
ATOM 2406 C CA . TYR A 1 298 ? 21.906 22.719 28.031 1 94.19 298 TYR A CA 1
ATOM 2407 C C . TYR A 1 298 ? 23.281 23.031 28.594 1 94.19 298 TYR A C 1
ATOM 2409 O O . TYR A 1 298 ? 24.125 22.141 28.75 1 94.19 298 TYR A O 1
ATOM 2417 N N . GLU A 1 299 ? 23.531 24.266 28.891 1 92.75 299 GLU A N 1
ATOM 2418 C CA . GLU A 1 299 ? 24.797 24.656 29.5 1 92.75 299 GLU A CA 1
ATOM 2419 C C . GLU A 1 299 ? 25.031 23.938 30.828 1 92.75 299 GLU A C 1
ATOM 2421 O O . GLU A 1 299 ? 26.141 23.484 31.109 1 92.75 299 GLU A O 1
ATOM 2426 N N . LEU A 1 300 ? 23.969 23.891 31.641 1 90.19 300 LEU A N 1
ATOM 2427 C CA . LEU A 1 300 ? 24.047 23.172 32.906 1 90.19 300 LEU A CA 1
ATOM 2428 C C . LEU A 1 300 ? 24.328 21.688 32.688 1 90.19 300 LEU A C 1
ATOM 2430 O O . LEU A 1 300 ? 25.062 21.062 33.438 1 90.19 300 LEU A O 1
ATOM 2434 N N . TYR A 1 301 ? 23.781 21.156 31.625 1 93.44 301 TYR A N 1
ATOM 2435 C CA . TYR A 1 301 ? 24 19.781 31.234 1 93.44 301 TYR A CA 1
ATOM 2436 C C . TYR A 1 301 ? 25.469 19.531 30.891 1 93.44 301 TYR A C 1
ATOM 2438 O O . TYR A 1 301 ? 26.062 18.547 31.344 1 93.44 301 TYR A O 1
ATOM 2446 N N . ILE A 1 302 ? 25.984 20.391 30.047 1 93.75 302 ILE A N 1
ATOM 2447 C CA . ILE A 1 302 ? 27.391 20.266 29.672 1 93.75 302 ILE A CA 1
ATOM 2448 C C . ILE A 1 302 ? 28.266 20.297 30.938 1 93.75 302 ILE A C 1
ATOM 2450 O O . ILE A 1 302 ? 29.203 19.5 31.062 1 93.75 302 ILE A O 1
ATOM 2454 N N . GLU A 1 303 ? 27.969 21.172 31.844 1 90.44 303 GLU A N 1
ATOM 2455 C CA . GLU A 1 303 ? 28.719 21.328 33.094 1 90.44 303 GLU A CA 1
ATOM 2456 C C . GLU A 1 303 ? 28.641 20.062 33.938 1 90.44 303 GLU A C 1
ATOM 2458 O O . GLU A 1 303 ? 29.641 19.625 34.5 1 90.44 303 GLU A O 1
ATOM 2463 N N . GLN A 1 304 ? 27.547 19.484 33.969 1 88.56 304 GLN A N 1
ATOM 2464 C CA . GLN A 1 304 ? 27.344 18.266 34.75 1 88.56 304 GLN A CA 1
ATOM 2465 C C . GLN A 1 304 ? 28.062 17.078 34.125 1 88.56 304 GLN A C 1
ATOM 2467 O O . GLN A 1 304 ? 28.609 16.234 34.844 1 88.56 304 GLN A O 1
ATOM 2472 N N . CYS A 1 305 ? 28.094 17.031 32.812 1 89 305 CYS A N 1
ATOM 2473 C CA . CYS A 1 305 ? 28.656 15.883 32.125 1 89 305 CYS A CA 1
ATOM 2474 C C . CYS A 1 305 ? 30.172 15.984 32 1 89 305 CYS A C 1
ATOM 2476 O O . CYS A 1 305 ? 30.859 14.969 31.938 1 89 305 CYS A O 1
ATOM 2478 N N . LYS A 1 306 ? 30.688 17.156 31.875 1 85 306 LYS A N 1
ATOM 2479 C CA . LYS A 1 306 ? 32.125 17.359 31.641 1 85 306 LYS A CA 1
ATOM 2480 C C . LYS A 1 306 ? 32.969 16.531 32.625 1 85 306 LYS A C 1
ATOM 2482 O O . LYS A 1 306 ? 34 15.984 32.25 1 85 306 LYS A O 1
ATOM 2487 N N . ASP A 1 307 ? 32.469 16.391 33.875 1 79.5 307 ASP A N 1
ATOM 2488 C CA . ASP A 1 307 ? 33.281 15.711 34.906 1 79.5 307 ASP A CA 1
ATOM 2489 C C . ASP A 1 307 ? 32.938 14.227 34.969 1 79.5 307 ASP A C 1
ATOM 2491 O O . ASP A 1 307 ? 33.656 13.453 35.594 1 79.5 307 ASP A O 1
ATOM 2495 N N . GLN A 1 308 ? 31.875 13.805 34.219 1 79.75 308 GLN A N 1
ATOM 2496 C CA . GLN A 1 308 ? 31.375 12.453 34.469 1 79.75 308 GLN A CA 1
ATOM 2497 C C . GLN A 1 308 ? 31.547 11.586 33.219 1 79.75 308 GLN A C 1
ATOM 2499 O O . GLN A 1 308 ? 31.75 10.375 33.312 1 79.75 308 GLN A O 1
ATOM 2504 N N . ILE A 1 309 ? 31.438 12.242 32.031 1 81.12 309 ILE A N 1
ATOM 2505 C CA . ILE A 1 309 ? 31.422 11.438 30.828 1 81.12 309 ILE A CA 1
ATOM 2506 C C . ILE A 1 309 ? 32.406 12.031 29.812 1 81.12 309 ILE A C 1
ATOM 2508 O O . ILE A 1 309 ? 32.656 13.234 29.828 1 81.12 309 ILE A O 1
ATOM 2512 N N . PRO A 1 310 ? 33 11.164 29 1 85 310 PRO A N 1
ATOM 2513 C CA . PRO A 1 310 ? 33.875 11.664 27.938 1 85 310 PRO A CA 1
ATOM 2514 C C . PRO A 1 310 ? 33.156 12.633 27 1 85 310 PRO A C 1
ATOM 2516 O O . PRO A 1 310 ? 31.953 12.508 26.781 1 85 310 PRO A O 1
ATOM 2519 N N . GLU A 1 311 ? 33.844 13.602 26.609 1 83.62 311 GLU A N 1
ATOM 2520 C CA . GLU A 1 311 ? 33.344 14.664 25.75 1 83.62 311 GLU A CA 1
ATOM 2521 C C . GLU A 1 311 ? 32.625 14.086 24.531 1 83.62 311 GLU A C 1
ATOM 2523 O O . GLU A 1 311 ? 31.641 14.664 24.062 1 83.62 311 GLU A O 1
ATOM 2528 N N . LYS A 1 312 ? 33.062 12.859 24.156 1 82 312 LYS A N 1
ATOM 2529 C CA . LYS A 1 312 ? 32.5 12.234 22.953 1 82 312 LYS A CA 1
ATOM 2530 C C . LYS A 1 312 ? 31.062 11.781 23.203 1 82 312 LYS A C 1
ATOM 2532 O O . LYS A 1 312 ? 30.281 11.648 22.266 1 82 312 LYS A O 1
ATOM 2537 N N . ASP A 1 313 ? 30.703 11.688 24.469 1 85.31 313 ASP A N 1
ATOM 2538 C CA . ASP A 1 313 ? 29.391 11.156 24.812 1 85.31 313 ASP A CA 1
ATOM 2539 C C . ASP A 1 313 ? 28.406 12.281 25.156 1 85.31 313 ASP A C 1
ATOM 2541 O O . ASP A 1 313 ? 27.234 12.031 25.406 1 85.31 313 ASP A O 1
ATOM 2545 N N . ILE A 1 314 ? 28.922 13.5 25.203 1 91.19 314 ILE A N 1
ATOM 2546 C CA . ILE A 1 314 ? 28.047 14.641 25.453 1 91.19 314 ILE A CA 1
ATOM 2547 C C . ILE A 1 314 ? 27.25 14.969 24.188 1 91.19 314 ILE A C 1
ATOM 2549 O O . ILE A 1 314 ? 27.828 15.117 23.109 1 91.19 314 ILE A O 1
ATOM 2553 N N . VAL A 1 315 ? 26.031 15.039 24.344 1 93.94 315 VAL A N 1
ATOM 2554 C CA . VAL A 1 315 ? 25.156 15.227 23.188 1 93.94 315 VAL A CA 1
ATOM 2555 C C . VAL A 1 315 ? 25.172 16.688 22.75 1 93.94 315 VAL A C 1
ATOM 2557 O O . VAL A 1 315 ? 25.453 17.578 23.562 1 93.94 315 VAL A O 1
ATOM 2560 N N . SER A 1 316 ? 24.922 16.984 21.5 1 92.81 316 SER A N 1
ATOM 2561 C CA . SER A 1 316 ? 24.828 18.328 20.969 1 92.81 316 SER A CA 1
ATOM 2562 C C . SER A 1 316 ? 23.594 19.047 21.484 1 92.81 316 SER A C 1
ATOM 2564 O O . SER A 1 316 ? 22.672 18.422 22.016 1 92.81 316 SER A O 1
ATOM 2566 N N . GLN A 1 317 ? 23.578 20.328 21.359 1 94.31 317 GLN A N 1
ATOM 2567 C CA . GLN A 1 317 ? 22.438 21.141 21.781 1 94.31 317 GLN A CA 1
ATOM 2568 C C . GLN A 1 317 ? 21.172 20.75 21 1 94.31 317 GLN A C 1
ATOM 2570 O O . GLN A 1 317 ? 20.078 20.766 21.562 1 94.31 317 GLN A O 1
ATOM 2575 N N . ALA A 1 318 ? 21.422 20.391 19.766 1 94.44 318 ALA A N 1
ATOM 2576 C CA . ALA A 1 318 ? 20.297 20.016 18.906 1 94.44 318 ALA A CA 1
ATOM 2577 C C . ALA A 1 318 ? 19.609 18.766 19.438 1 94.44 318 ALA A C 1
ATOM 2579 O O . ALA A 1 318 ? 18.375 18.703 19.484 1 94.44 318 ALA A O 1
ATOM 2580 N N . VAL A 1 319 ? 20.406 17.828 19.859 1 94.31 319 VAL A N 1
ATOM 2581 C CA . VAL A 1 319 ? 19.844 16.578 20.375 1 94.31 319 VAL A CA 1
ATOM 2582 C C . VAL A 1 319 ? 19.141 16.844 21.703 1 94.31 319 VAL A C 1
ATOM 2584 O O . VAL A 1 319 ? 18.062 16.297 21.953 1 94.31 319 VAL A O 1
ATOM 2587 N N . TYR A 1 320 ? 19.734 17.656 22.5 1 94.75 320 TYR A N 1
ATOM 2588 C CA . TYR A 1 320 ? 19.141 18.031 23.781 1 94.75 320 TYR A CA 1
ATOM 2589 C C . TYR A 1 320 ? 17.766 18.672 23.578 1 94.75 320 TYR A C 1
ATOM 2591 O O . TYR A 1 320 ? 16.797 18.281 24.234 1 94.75 320 TYR A O 1
ATOM 2599 N N . ARG A 1 321 ? 17.719 19.562 22.641 1 92.5 321 ARG A N 1
ATOM 2600 C CA . ARG A 1 321 ? 16.484 20.266 22.344 1 92.5 321 ARG A CA 1
ATOM 2601 C C . ARG A 1 321 ? 15.422 19.297 21.812 1 92.5 321 ARG A C 1
ATOM 2603 O O . ARG A 1 321 ? 14.242 19.422 22.172 1 92.5 321 ARG A O 1
ATOM 2610 N N . LYS A 1 322 ? 15.875 18.469 21 1 92 322 LYS A N 1
ATOM 2611 C CA . LYS A 1 322 ? 14.961 17.484 20.438 1 92 322 LYS A CA 1
ATOM 2612 C C . LYS A 1 322 ? 14.289 16.656 21.516 1 92 322 LYS A C 1
ATOM 2614 O O . LYS A 1 322 ? 13.07 16.5 21.531 1 92 322 LYS A O 1
ATOM 2619 N N . ILE A 1 323 ? 15.07 16.156 22.422 1 90.75 323 ILE A N 1
ATOM 2620 C CA . ILE A 1 323 ? 14.547 15.328 23.5 1 90.75 323 ILE A CA 1
ATOM 2621 C C . ILE A 1 323 ? 13.602 16.156 24.375 1 90.75 323 ILE A C 1
ATOM 2623 O O . ILE A 1 323 ? 12.516 15.695 24.719 1 90.75 323 ILE A O 1
ATOM 2627 N N . PHE A 1 324 ? 13.984 17.375 24.594 1 90.19 324 PHE A N 1
ATOM 2628 C CA . PHE A 1 324 ? 13.203 18.266 25.438 1 90.19 324 PHE A CA 1
ATOM 2629 C C . PHE A 1 324 ? 11.836 18.531 24.812 1 90.19 324 PHE A C 1
ATOM 2631 O O . PHE A 1 324 ? 10.812 18.422 25.484 1 90.19 324 PHE A O 1
ATOM 2638 N N . ASN A 1 325 ? 11.836 18.766 23.547 1 87.81 325 ASN A N 1
ATOM 2639 C CA . ASN A 1 325 ? 10.609 19.172 22.875 1 87.81 325 ASN A CA 1
ATOM 2640 C C . ASN A 1 325 ? 9.719 17.984 22.547 1 87.81 325 ASN A C 1
ATOM 2642 O O . ASN A 1 325 ? 8.492 18.094 22.531 1 87.81 325 ASN A O 1
ATOM 2646 N N . GLU A 1 326 ? 10.312 16.875 22.344 1 88.38 326 GLU A N 1
ATOM 2647 C CA . GLU A 1 326 ? 9.547 15.742 21.859 1 88.38 326 GLU A CA 1
ATOM 2648 C C . GLU A 1 326 ? 9.062 14.867 23.016 1 88.38 326 GLU A C 1
ATOM 2650 O O . GLU A 1 326 ? 8.07 14.148 22.875 1 88.38 326 GLU A O 1
ATOM 2655 N N . GLU A 1 327 ? 9.742 14.984 24.125 1 86.94 327 GLU A N 1
ATOM 2656 C CA . GLU A 1 327 ? 9.414 14.031 25.188 1 86.94 327 GLU A CA 1
ATOM 2657 C C . GLU A 1 327 ? 8.828 14.75 26.391 1 86.94 327 GLU A C 1
ATOM 2659 O O . GLU A 1 327 ? 8.203 14.117 27.25 1 86.94 327 GLU A O 1
ATOM 2664 N N . TYR A 1 328 ? 9 16.047 26.453 1 83.69 328 TYR A N 1
ATOM 2665 C CA . TYR A 1 328 ? 8.555 16.766 27.641 1 83.69 328 TYR A CA 1
ATOM 2666 C C . TYR A 1 328 ? 7.625 17.906 27.281 1 83.69 328 TYR A C 1
ATOM 2668 O O . TYR A 1 328 ? 7.777 18.531 26.234 1 83.69 328 TYR A O 1
ATOM 2676 N N . LYS A 1 329 ? 6.629 18.172 28.156 1 79.12 329 LYS A N 1
ATOM 2677 C CA . LYS A 1 329 ? 5.719 19.312 28.047 1 79.12 329 LYS A CA 1
ATOM 2678 C C . LYS A 1 329 ? 6.062 20.391 29.062 1 79.12 329 LYS A C 1
ATOM 2680 O O . LYS A 1 329 ? 5.285 20.656 29.984 1 79.12 329 LYS A O 1
ATOM 2685 N N . LEU A 1 330 ? 7.125 20.875 28.906 1 78.88 330 LEU A N 1
ATOM 2686 C CA . LEU A 1 330 ? 7.59 21.906 29.828 1 78.88 330 LEU A CA 1
ATOM 2687 C C . LEU A 1 330 ? 7.715 23.25 29.125 1 78.88 330 LEU A C 1
ATOM 2689 O O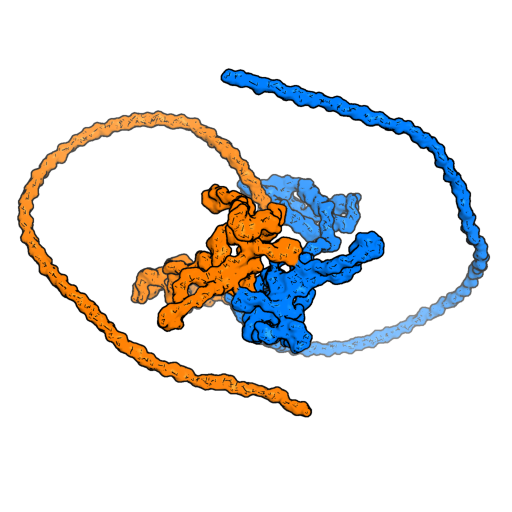 . LEU A 1 330 ? 8.102 23.312 27.953 1 78.88 330 LEU A O 1
ATOM 2693 N N . PHE A 1 331 ? 7.215 24.25 29.797 1 77.25 331 PHE A N 1
ATOM 2694 C CA . PHE A 1 331 ? 7.215 25.594 29.219 1 77.25 331 PHE A CA 1
ATOM 2695 C C . PHE A 1 331 ? 8.062 26.531 30.062 1 77.25 331 PHE A C 1
ATOM 2697 O O . PHE A 1 331 ? 8.406 26.234 31.203 1 77.25 331 PHE A O 1
ATOM 2704 N N . TYR A 1 332 ? 8.453 27.609 29.344 1 73.06 332 TYR A N 1
ATOM 2705 C CA . TYR A 1 332 ? 9.25 28.625 30 1 73.06 332 TYR A CA 1
ATOM 2706 C C . TYR A 1 332 ? 8.367 29.703 30.609 1 73.06 332 TYR A C 1
ATOM 2708 O O . TYR A 1 332 ? 7.332 30.062 30.047 1 73.06 332 TYR A O 1
ATOM 2716 N N . SER A 1 333 ? 8.578 30.078 31.859 1 63.38 333 SER A N 1
ATOM 2717 C CA . SER A 1 333 ? 7.809 31.141 32.5 1 63.38 333 SER A CA 1
ATOM 2718 C C . SER A 1 333 ? 8 32.469 31.781 1 63.38 333 SER A C 1
ATOM 2720 O O . SER A 1 333 ? 9.086 32.75 31.25 1 63.38 333 SER A O 1
ATOM 2722 N N . CYS A 1 334 ? 6.945 33 31.141 1 54.03 334 CYS A N 1
ATOM 2723 C CA . CYS A 1 334 ? 6.992 34.312 30.5 1 54.03 334 CYS A CA 1
ATOM 2724 C C . CYS A 1 334 ? 7.32 35.406 31.516 1 54.03 334 CYS A C 1
ATOM 2726 O O . CYS A 1 334 ? 6.711 35.469 32.594 1 54.03 334 CYS A O 1
ATOM 2728 N N . THR A 1 335 ? 8.531 35.844 31.625 1 49.66 335 THR A N 1
ATOM 2729 C CA . THR A 1 335 ? 8.781 37.031 32.438 1 49.66 335 THR A CA 1
ATOM 2730 C C . THR A 1 335 ? 7.77 38.125 32.156 1 49.66 335 THR A C 1
ATOM 2732 O O . THR A 1 335 ? 7.688 38.594 31.016 1 49.66 335 THR A O 1
ATOM 2735 N N . LYS A 1 336 ? 6.527 38.031 32.562 1 46.56 336 LYS A N 1
ATOM 2736 C CA . LYS A 1 336 ? 5.719 39.219 32.438 1 46.56 336 LYS A CA 1
ATOM 2737 C C . LYS A 1 336 ? 6.527 40.469 32.844 1 46.56 336 LYS A C 1
ATOM 2739 O O . LYS A 1 336 ? 7.277 40.438 33.812 1 46.56 336 LYS A O 1
ATOM 2744 N N . LYS A 1 337 ? 6.938 41.188 31.812 1 41.47 337 LYS A N 1
ATOM 2745 C CA . LYS A 1 337 ? 7.227 42.562 32.219 1 41.47 337 LYS A CA 1
ATOM 2746 C C . LYS A 1 337 ? 6.125 43.094 33.125 1 41.47 337 LYS A C 1
ATOM 2748 O O . LYS A 1 337 ? 4.949 43.094 32.781 1 41.47 337 LYS A O 1
ATOM 2753 N N . ASP A 1 338 ? 6.176 42.938 34.375 1 36.31 338 ASP A N 1
ATOM 2754 C CA . ASP A 1 338 ? 5.406 43.906 35.156 1 36.31 338 ASP A CA 1
ATOM 2755 C C . ASP A 1 338 ? 5.613 45.312 34.656 1 36.31 338 ASP A C 1
ATOM 2757 O O . ASP A 1 338 ? 6.719 45.688 34.25 1 36.31 338 ASP A O 1
ATOM 2761 N N . MET B 1 1 ? 27.203 6.352 -45.844 1 20.19 1 MET B N 1
ATOM 2762 C CA . MET B 1 1 ? 27.375 7.723 -45.344 1 20.19 1 MET B CA 1
ATOM 2763 C C . MET B 1 1 ? 26.141 8.188 -44.594 1 20.19 1 MET B C 1
ATOM 2765 O O . MET B 1 1 ? 26.25 8.75 -43.5 1 20.19 1 MET B O 1
ATOM 2769 N N . SER B 1 2 ? 25.078 8.633 -45.375 1 17.61 2 SER B N 1
ATOM 2770 C CA . SER B 1 2 ? 24.391 9.914 -45.25 1 17.61 2 SER B CA 1
ATOM 2771 C C . SER B 1 2 ? 23.438 9.898 -44.062 1 17.61 2 SER B C 1
ATOM 2773 O O . SER B 1 2 ? 23.078 8.828 -43.562 1 17.61 2 SER B O 1
ATOM 2775 N N . SER B 1 3 ? 22.359 10.82 -44.312 1 19.7 3 SER B N 1
ATOM 2776 C CA . SER B 1 3 ? 21.609 11.953 -43.75 1 19.7 3 SER B CA 1
ATOM 2777 C C . SER B 1 3 ? 20.438 11.484 -42.906 1 19.7 3 SER B C 1
ATOM 2779 O O . SER B 1 3 ? 19.844 10.438 -43.188 1 19.7 3 SER B O 1
ATOM 2781 N N . ASN B 1 4 ? 20.062 12.297 -41.844 1 20.17 4 ASN B N 1
ATOM 2782 C CA . ASN B 1 4 ? 19.453 12.547 -40.531 1 20.17 4 ASN B CA 1
ATOM 2783 C C . ASN B 1 4 ? 17.938 12.688 -40.625 1 20.17 4 ASN B C 1
ATOM 2785 O O . ASN B 1 4 ? 17.25 12.836 -39.625 1 20.17 4 ASN B O 1
ATOM 2789 N N . ASP B 1 5 ? 17.375 13.125 -41.875 1 18.36 5 ASP B N 1
ATOM 2790 C CA . ASP B 1 5 ? 16.484 14.273 -41.781 1 18.36 5 ASP B CA 1
ATOM 2791 C C . ASP B 1 5 ? 15.195 13.914 -41.062 1 18.36 5 ASP B C 1
ATOM 2793 O O . ASP B 1 5 ? 14.836 12.734 -40.969 1 18.36 5 ASP B O 1
ATOM 2797 N N . ILE B 1 6 ? 14.227 14.992 -41 1 19.8 6 ILE B N 1
ATOM 2798 C CA . ILE B 1 6 ? 13.406 15.898 -40.219 1 19.8 6 ILE B CA 1
ATOM 2799 C C . ILE B 1 6 ? 12 15.32 -40.062 1 19.8 6 ILE B C 1
ATOM 2801 O O . ILE B 1 6 ? 11.625 14.391 -40.781 1 19.8 6 ILE B O 1
ATOM 2805 N N . VAL B 1 7 ? 10.922 16.141 -40.344 1 19.56 7 VAL B N 1
ATOM 2806 C CA . VAL B 1 7 ? 9.914 16.906 -39.625 1 19.56 7 VAL B CA 1
ATOM 2807 C C . VAL B 1 7 ? 8.523 16.375 -39.938 1 19.56 7 VAL B C 1
ATOM 2809 O O . VAL B 1 7 ? 7.516 16.938 -39.5 1 19.56 7 VAL B O 1
ATOM 2812 N N . HIS B 1 8 ? 8.328 15.367 -40.844 1 20.39 8 HIS B N 1
ATOM 2813 C CA . HIS B 1 8 ? 7.137 15.508 -41.688 1 20.39 8 HIS B CA 1
ATOM 2814 C C . HIS B 1 8 ? 5.875 15.586 -40.844 1 20.39 8 HIS B C 1
ATOM 2816 O O . HIS B 1 8 ? 5.727 14.828 -39.875 1 20.39 8 HIS B O 1
ATOM 2822 N N . ILE B 1 9 ? 5.125 16.641 -41.125 1 19.94 9 ILE B N 1
ATOM 2823 C CA . ILE B 1 9 ? 3.982 17.469 -40.75 1 19.94 9 ILE B CA 1
ATOM 2824 C C . ILE B 1 9 ? 2.725 16.609 -40.688 1 19.94 9 ILE B C 1
ATOM 2826 O O . ILE B 1 9 ? 2.352 15.953 -41.656 1 19.94 9 ILE B O 1
ATOM 2830 N N . LEU B 1 10 ? 2.285 16.297 -39.469 1 20.83 10 LEU B N 1
ATOM 2831 C CA . LEU B 1 10 ? 1.208 15.609 -38.75 1 20.83 10 LEU B CA 1
ATOM 2832 C C . LEU B 1 10 ? -0.153 16.141 -39.188 1 20.83 10 LEU B C 1
ATOM 2834 O O . LEU B 1 10 ? -1.109 16.125 -38.438 1 20.83 10 LEU B O 1
ATOM 2838 N N . ASN B 1 11 ? -0.205 16.625 -40.531 1 18.5 11 ASN B N 1
ATOM 2839 C CA . ASN B 1 11 ? -1.303 17.578 -40.688 1 18.5 11 ASN B CA 1
ATOM 2840 C C . ASN B 1 11 ? -2.658 16.891 -40.531 1 18.5 11 ASN B C 1
ATOM 2842 O O . ASN B 1 11 ? -3.184 16.297 -41.469 1 18.5 11 ASN B O 1
ATOM 2846 N N . PRO B 1 12 ? -2.881 16.031 -39.656 1 20.28 12 PRO B N 1
ATOM 2847 C CA . PRO B 1 12 ? -4.121 15.273 -39.812 1 20.28 12 PRO B CA 1
ATOM 2848 C C . PRO B 1 12 ? -5.344 16.172 -40 1 20.28 12 PRO B C 1
ATOM 2850 O O . PRO B 1 12 ? -5.527 17.141 -39.25 1 20.28 12 PRO B O 1
ATOM 2853 N N . LYS B 1 13 ? -5.57 16.375 -41.281 1 18.94 13 LYS B N 1
ATOM 2854 C CA . LYS B 1 13 ? -6.621 17.234 -41.812 1 18.94 13 LYS B CA 1
ATOM 2855 C C . LYS B 1 13 ? -7.824 17.281 -40.875 1 18.94 13 LYS B C 1
ATOM 2857 O O . LYS B 1 13 ? -8.008 16.375 -40.062 1 18.94 13 LYS B O 1
ATOM 2862 N N . LEU B 1 14 ? -8.836 18.047 -41.281 1 18.62 14 LEU B N 1
ATOM 2863 C CA . LEU B 1 14 ? -9.898 19.016 -41.031 1 18.62 14 LEU B CA 1
ATOM 2864 C C . LEU B 1 14 ? -11.156 18.312 -40.531 1 18.62 14 LEU B C 1
ATOM 2866 O O . LEU B 1 14 ? -11.359 17.125 -40.781 1 18.62 14 LEU B O 1
ATOM 2870 N N . GLY B 1 15 ? -12.008 19.031 -39.75 1 17.64 15 GLY B N 1
ATOM 2871 C CA . GLY B 1 15 ? -12.992 19.156 -38.688 1 17.64 15 GLY B CA 1
ATOM 2872 C C . GLY B 1 15 ? -14.383 18.75 -39.125 1 17.64 15 GLY B C 1
ATOM 2873 O O . GLY B 1 15 ? -15.297 18.688 -38.281 1 17.64 15 GLY B O 1
ATOM 2874 N N . GLU B 1 16 ? -14.609 18.5 -40.531 1 18.27 16 GLU B N 1
ATOM 2875 C CA . GLU B 1 16 ? -15.93 19.094 -40.719 1 18.27 16 GLU B CA 1
ATOM 2876 C C . GLU B 1 16 ? -17 18.297 -39.969 1 18.27 16 GLU B C 1
ATOM 2878 O O . GLU B 1 16 ? -17.141 17.094 -40.188 1 18.27 16 GLU B O 1
ATOM 2883 N N . PRO B 1 17 ? -17.25 18.609 -38.75 1 20.3 17 PRO B N 1
ATOM 2884 C CA . PRO B 1 17 ? -18.188 17.984 -37.844 1 20.3 17 PRO B CA 1
ATOM 2885 C C . PRO B 1 17 ? -19.609 17.922 -38.406 1 20.3 17 PRO B C 1
ATOM 2887 O O . PRO B 1 17 ? -20.25 18.953 -38.625 1 20.3 17 PRO B O 1
ATOM 2890 N N . GLN B 1 18 ? -19.688 17.328 -39.656 1 17.72 18 GLN B N 1
ATOM 2891 C CA . GLN B 1 18 ? -21.016 17.484 -40.25 1 17.72 18 GLN B CA 1
ATOM 2892 C C . GLN B 1 18 ? -22.109 17.25 -39.219 1 17.72 18 GLN B C 1
ATOM 2894 O O . GLN B 1 18 ? -22.047 16.297 -38.438 1 17.72 18 GLN B O 1
ATOM 2899 N N . LEU B 1 19 ? -22.891 18.266 -39.031 1 19.88 19 LEU B N 1
ATOM 2900 C CA . LEU B 1 19 ? -23.969 18.734 -38.188 1 19.88 19 LEU B CA 1
ATOM 2901 C C . LEU B 1 19 ? -25.188 17.828 -38.312 1 19.88 19 LEU B C 1
ATOM 2903 O O . LEU B 1 19 ? -26.078 18.078 -39.156 1 19.88 19 LEU B O 1
ATOM 2907 N N . GLU B 1 20 ? -24.875 16.5 -38.594 1 18.17 20 GLU B N 1
ATOM 2908 C CA . GLU B 1 20 ? -26.094 15.758 -38.875 1 18.17 20 GLU B CA 1
ATOM 2909 C C . GLU B 1 20 ? -27.219 16.203 -37.938 1 18.17 20 GLU B C 1
ATOM 2911 O O . GLU B 1 20 ? -27.047 16.25 -36.719 1 18.17 20 GLU B O 1
ATOM 2916 N N . ASP B 1 21 ? -28.156 16.859 -38.562 1 17.58 21 ASP B N 1
ATOM 2917 C CA . ASP B 1 21 ? -29.391 17.562 -38.219 1 17.58 21 ASP B CA 1
ATOM 2918 C C . ASP B 1 21 ? -30.297 16.656 -37.375 1 17.58 21 ASP B C 1
ATOM 2920 O O . ASP B 1 21 ? -30.719 15.594 -37.844 1 17.58 21 ASP B O 1
ATOM 2924 N N . GLU B 1 22 ? -30.047 16.562 -36.156 1 18.2 22 GLU B N 1
ATOM 2925 C CA . GLU B 1 22 ? -30.75 15.898 -35.062 1 18.2 22 GLU B CA 1
ATOM 2926 C C . GLU B 1 22 ? -32.25 16.188 -35.125 1 18.2 22 GLU B C 1
ATOM 2928 O O . GLU B 1 22 ? -32.781 16.953 -34.312 1 18.2 22 GLU B O 1
ATOM 2933 N N . GLN B 1 23 ? -32.625 16.594 -36.406 1 16.56 23 GLN B N 1
ATOM 2934 C CA . GLN B 1 23 ? -33.844 17.266 -36.062 1 16.56 23 GLN B CA 1
ATOM 2935 C C . GLN B 1 23 ? -34.719 16.422 -35.125 1 16.56 23 GLN B C 1
ATOM 2937 O O . GLN B 1 23 ? -35.062 16.875 -34.031 1 16.56 23 GLN B O 1
ATOM 2942 N N . LYS B 1 24 ? -35.969 16.297 -35.594 1 18.2 24 LYS B N 1
ATOM 2943 C CA . LYS B 1 24 ? -37.281 16.719 -35.094 1 18.2 24 LYS B CA 1
ATOM 2944 C C . LYS B 1 24 ? -38 15.578 -34.375 1 18.2 24 LYS B C 1
ATOM 2946 O O . LYS B 1 24 ? -38.438 14.625 -35.031 1 18.2 24 LYS B O 1
ATOM 2951 N N . GLN B 1 25 ? -37.344 14.961 -33.438 1 16.72 25 GLN B N 1
ATOM 2952 C CA . GLN B 1 25 ? -38.062 13.961 -32.656 1 16.72 25 GLN B CA 1
ATOM 2953 C C . GLN B 1 25 ? -39.531 14.398 -32.438 1 16.72 25 GLN B C 1
ATOM 2955 O O . GLN B 1 25 ? -39.781 15.539 -32.031 1 16.72 25 GLN B O 1
ATOM 2960 N N . GLN B 1 26 ? -40.406 13.734 -33.156 1 17.73 26 GLN B N 1
ATOM 2961 C CA . GLN B 1 26 ? -41.875 13.688 -33.188 1 17.73 26 GLN B CA 1
ATOM 2962 C C . GLN B 1 26 ? -42.469 13.641 -31.781 1 17.73 26 GLN B C 1
ATOM 2964 O O . GLN B 1 26 ? -42.25 12.68 -31.047 1 17.73 26 GLN B O 1
ATOM 2969 N N . GLU B 1 27 ? -42.312 14.719 -31.078 1 18.3 27 GLU B N 1
ATOM 2970 C CA . GLU B 1 27 ? -42.875 14.812 -29.719 1 18.3 27 GLU B CA 1
ATOM 2971 C C . GLU B 1 27 ? -44.312 14.312 -29.672 1 18.3 27 GLU B C 1
ATOM 2973 O O . GLU B 1 27 ? -45.219 14.93 -30.25 1 18.3 27 GLU B O 1
ATOM 2978 N N . GLY B 1 28 ? -44.469 13.094 -30.094 1 18.2 28 GLY B N 1
ATOM 2979 C CA . GLY B 1 28 ? -45.875 12.656 -30.062 1 18.2 28 GLY B CA 1
ATOM 2980 C C . GLY B 1 28 ? -46.594 13.062 -28.797 1 18.2 28 GLY B C 1
ATOM 2981 O O . GLY B 1 28 ? -46.125 12.797 -27.688 1 18.2 28 GLY B O 1
ATOM 2982 N N . LEU B 1 29 ? -47.188 14.266 -28.844 1 20.16 29 LEU B N 1
ATOM 2983 C CA . LEU B 1 29 ? -48.062 14.883 -27.844 1 20.16 29 LEU B CA 1
ATOM 2984 C C . LEU B 1 29 ? -49.062 13.875 -27.312 1 20.16 29 LEU B C 1
ATOM 2986 O O . LEU B 1 29 ? -49.844 13.289 -28.078 1 20.16 29 LEU B O 1
ATOM 2990 N N . THR B 1 30 ? -48.656 13.008 -26.328 1 18.3 30 THR B N 1
ATOM 2991 C CA . THR B 1 30 ? -49.5 12.125 -25.531 1 18.3 30 THR B CA 1
ATOM 2992 C C . THR B 1 30 ? -50.688 12.875 -24.969 1 18.3 30 THR B C 1
ATOM 2994 O O . THR B 1 30 ? -50.531 13.727 -24.078 1 18.3 30 THR B O 1
ATOM 2997 N N . VAL B 1 31 ? -51.531 13.375 -25.844 1 19.25 31 VAL B N 1
ATOM 2998 C CA . VAL B 1 31 ? -52.75 14.094 -25.453 1 19.25 31 VAL B CA 1
ATOM 2999 C C . VAL B 1 31 ? -53.594 13.234 -24.5 1 19.25 31 VAL B C 1
ATOM 3001 O O . VAL B 1 31 ? -54.094 12.18 -24.875 1 19.25 31 VAL B O 1
ATOM 3004 N N . PRO B 1 32 ? -53.031 12.742 -23.406 1 18.69 32 PRO B N 1
ATOM 3005 C CA . PRO B 1 32 ? -54 11.914 -22.703 1 18.69 32 PRO B CA 1
ATOM 3006 C C . PRO B 1 32 ? -55.375 12.562 -22.641 1 18.69 32 PRO B C 1
ATOM 3008 O O . PRO B 1 32 ? -55.5 13.781 -22.781 1 18.69 32 PRO B O 1
ATOM 3011 N N . ASP B 1 33 ? -56.375 11.703 -22.531 1 17.58 33 ASP B N 1
ATOM 3012 C CA . ASP B 1 33 ? -57.844 11.727 -22.469 1 17.58 33 ASP B CA 1
ATOM 3013 C C . ASP B 1 33 ? -58.312 12.656 -21.359 1 17.58 33 ASP B C 1
ATOM 3015 O O . ASP B 1 33 ? -57.75 12.664 -20.266 1 17.58 33 ASP B O 1
ATOM 3019 N N . GLU B 1 34 ? -59 13.711 -21.703 1 18.59 34 GLU B N 1
ATOM 3020 C CA . GLU B 1 34 ? -59.75 14.828 -21.125 1 18.59 34 GLU B CA 1
ATOM 3021 C C . GLU B 1 34 ? -60.75 14.344 -20.109 1 18.59 34 GLU B C 1
ATOM 3023 O O . GLU B 1 34 ? -61.469 15.148 -19.484 1 18.59 34 GLU B O 1
ATOM 3028 N N . ASN B 1 35 ? -60.688 13.07 -19.531 1 18.83 35 ASN B N 1
ATOM 3029 C CA . ASN B 1 35 ? -62.031 12.898 -18.938 1 18.83 35 ASN B CA 1
ATOM 3030 C C . ASN B 1 35 ? -62.375 14.031 -17.984 1 18.83 35 ASN B C 1
ATOM 3032 O O . ASN B 1 35 ? -61.656 14.273 -17.016 1 18.83 35 ASN B O 1
ATOM 3036 N N . ILE B 1 36 ? -63.062 15.047 -18.422 1 19.27 36 ILE B N 1
ATOM 3037 C CA . ILE B 1 36 ? -63.75 16.234 -17.922 1 19.27 36 ILE B CA 1
ATOM 3038 C C . ILE B 1 36 ? -64.75 15.844 -16.812 1 19.27 36 ILE B C 1
ATOM 3040 O O . ILE B 1 36 ? -65.5 16.672 -16.328 1 19.27 36 ILE B O 1
ATOM 3044 N N . ILE B 1 37 ? -64.625 14.562 -16.203 1 19.92 37 ILE B N 1
ATOM 3045 C CA . ILE B 1 37 ? -65.938 14.43 -15.633 1 19.92 37 ILE B CA 1
ATOM 3046 C C . ILE B 1 37 ? -66.25 15.664 -14.797 1 19.92 37 ILE B C 1
ATOM 3048 O O . ILE B 1 37 ? -65.438 16.188 -14.094 1 19.92 37 ILE B O 1
ATOM 3052 N N . ARG B 1 38 ? -67.5 16.172 -15.031 1 17.69 38 ARG B N 1
ATOM 3053 C CA . ARG B 1 38 ? -68.562 17.156 -14.695 1 17.69 38 ARG B CA 1
ATOM 3054 C C . ARG B 1 38 ? -68.812 17.188 -13.188 1 17.69 38 ARG B C 1
ATOM 3056 O O . ARG B 1 38 ? -68.875 16.141 -12.555 1 17.69 38 ARG B O 1
ATOM 3063 N N . GLY B 1 39 ? -68.062 18.156 -12.531 1 19.22 39 GLY B N 1
ATOM 3064 C CA . GLY B 1 39 ? -68.188 18.469 -11.125 1 19.22 39 GLY B CA 1
ATOM 3065 C C . GLY B 1 39 ? -69.625 18.5 -10.672 1 19.22 39 GLY B C 1
ATOM 3066 O O . GLY B 1 39 ? -70.438 19.344 -11.141 1 19.22 39 GLY B O 1
ATOM 3067 N N . ILE B 1 40 ? -70.25 17.266 -10.75 1 18.64 40 ILE B N 1
ATOM 3068 C CA . ILE B 1 40 ? -71.688 17.375 -10.438 1 18.64 40 ILE B CA 1
ATOM 3069 C C . ILE B 1 40 ? -71.875 18.25 -9.203 1 18.64 40 ILE B C 1
ATOM 3071 O O . ILE B 1 40 ? -71.062 18.188 -8.266 1 18.64 40 ILE B O 1
ATOM 3075 N N . GLU B 1 41 ? -72.812 19.094 -9.305 1 18.58 41 GLU B N 1
ATOM 3076 C CA . GLU B 1 41 ? -73.438 20.219 -8.602 1 18.58 41 GLU B CA 1
ATOM 3077 C C . GLU B 1 41 ? -73.875 19.812 -7.203 1 18.58 41 GLU B C 1
ATOM 3079 O O . GLU B 1 41 ? -74.188 20.672 -6.367 1 18.58 41 GLU B O 1
ATOM 3084 N N . ILE B 1 42 ? -73.438 18.578 -6.59 1 20.06 42 ILE B N 1
ATOM 3085 C CA . ILE B 1 42 ? -74.688 18.375 -5.848 1 20.06 42 ILE B CA 1
ATOM 3086 C C . ILE B 1 42 ? -74.938 19.578 -4.949 1 20.06 42 ILE B C 1
ATOM 3088 O O . ILE B 1 42 ? -74 20.219 -4.469 1 20.06 42 ILE B O 1
ATOM 3092 N N . PRO B 1 43 ? -76.25 19.828 -4.762 1 19.03 43 PRO B N 1
ATOM 3093 C CA . PRO B 1 43 ? -77.125 20.891 -4.199 1 19.03 43 PRO B CA 1
ATOM 3094 C C . PRO B 1 43 ? -76.75 21.203 -2.744 1 19.03 43 PRO B C 1
ATOM 3096 O O . PRO B 1 43 ? -76.125 20.375 -2.057 1 19.03 43 PRO B O 1
ATOM 3099 N N . GLU B 1 44 ? -76.938 22.438 -2.404 1 19.17 44 GLU B N 1
ATOM 3100 C CA . GLU B 1 44 ? -76.75 23.484 -1.405 1 19.17 44 GLU B CA 1
ATOM 3101 C C . GLU B 1 44 ? -77.312 23.094 -0.064 1 19.17 44 GLU B C 1
ATOM 3103 O O . GLU B 1 44 ? -77.25 23.844 0.905 1 19.17 44 GLU B O 1
ATOM 3108 N N . ASP B 1 45 ? -77.688 21.75 0.163 1 18.47 45 ASP B N 1
ATOM 3109 C CA . ASP B 1 45 ? -78.875 21.922 1.038 1 18.47 45 ASP B CA 1
ATOM 3110 C C . ASP B 1 45 ? -78.5 22.625 2.334 1 18.47 45 ASP B C 1
ATOM 3112 O O . ASP B 1 45 ? -77.375 22.469 2.82 1 18.47 45 ASP B O 1
ATOM 3116 N N . GLU B 1 46 ? -79.375 23.438 2.891 1 18.59 46 GLU B N 1
ATOM 3117 C CA . GLU B 1 46 ? -79.75 24.594 3.686 1 18.59 46 GLU B CA 1
ATOM 3118 C C . GLU B 1 46 ? -79.5 24.359 5.172 1 18.59 46 GLU B C 1
ATOM 3120 O O . GLU B 1 46 ? -79.375 25.312 5.953 1 18.59 46 GLU B O 1
ATOM 3125 N N . ASN B 1 47 ? -79.375 23 5.742 1 19.94 47 ASN B N 1
ATOM 3126 C CA . ASN B 1 47 ? -80.25 23 6.891 1 19.94 47 ASN B CA 1
ATOM 3127 C C . ASN B 1 47 ? -79.688 23.812 8.047 1 19.94 47 ASN B C 1
ATOM 3129 O O . ASN B 1 47 ? -78.5 23.938 8.195 1 19.94 47 ASN B O 1
ATOM 3133 N N . ASN B 1 48 ? -80.562 24.578 8.836 1 19.94 48 ASN B N 1
ATOM 3134 C CA . ASN B 1 48 ? -80.812 25.688 9.734 1 19.94 48 ASN B CA 1
ATOM 3135 C C . ASN B 1 48 ? -80.25 25.438 11.125 1 19.94 48 ASN B C 1
ATOM 3137 O O . ASN B 1 48 ? -80.562 26.156 12.07 1 19.94 48 ASN B O 1
ATOM 3141 N N . ILE B 1 49 ? -79.375 24.359 11.32 1 20.28 49 ILE B N 1
ATOM 3142 C CA . ILE B 1 49 ? -79.5 23.922 12.703 1 20.28 49 ILE B CA 1
ATOM 3143 C C . ILE B 1 49 ? -79 24.984 13.656 1 20.28 49 ILE B C 1
ATOM 3145 O O . ILE B 1 49 ? -77.812 25.375 13.57 1 20.28 49 ILE B O 1
ATOM 3149 N N . LYS B 1 50 ? -79.875 25.656 14.43 1 20.27 50 LYS B N 1
ATOM 3150 C CA . LYS B 1 50 ? -80 26.766 15.359 1 20.27 50 LYS B CA 1
ATOM 3151 C C . LYS B 1 50 ? -79.25 26.484 16.656 1 20.27 50 LYS B C 1
ATOM 3153 O O . LYS B 1 50 ? -79.312 27.281 17.594 1 20.27 50 LYS B O 1
ATOM 3158 N N . SER B 1 51 ? -78.188 25.578 16.75 1 21.19 51 SER B N 1
ATOM 3159 C CA . SER B 1 51 ? -78.188 25.125 18.141 1 21.19 51 SER B CA 1
ATOM 3160 C C . SER B 1 51 ? -77.875 26.266 19.094 1 21.19 51 SER B C 1
ATOM 3162 O O . SER B 1 51 ? -77.188 27.203 18.75 1 21.19 51 SER B O 1
ATOM 3164 N N . PRO B 1 52 ? -78.562 26.344 20.297 1 22.41 52 PRO B N 1
ATOM 3165 C CA . PRO B 1 52 ? -78.875 27.297 21.359 1 22.41 52 PRO B CA 1
ATOM 3166 C C . PRO B 1 52 ? -77.688 27.641 22.203 1 22.41 52 PRO B C 1
ATOM 3168 O O . PRO B 1 52 ? -76.75 26.828 22.328 1 22.41 52 PRO B O 1
ATOM 3171 N N . LYS B 1 53 ? -77.375 28.938 22.469 1 21.02 53 LYS B N 1
ATOM 3172 C CA . LYS B 1 53 ? -76.312 29.797 23.062 1 21.02 53 LYS B CA 1
ATOM 3173 C C . LYS B 1 53 ? -76.125 29.5 24.547 1 21.02 53 LYS B C 1
ATOM 3175 O O . LYS B 1 53 ? -76.938 29.969 25.375 1 21.02 53 LYS B O 1
ATOM 3180 N N . GLU B 1 54 ? -76 28.188 24.969 1 21.88 54 GLU B N 1
ATOM 3181 C CA . GLU B 1 54 ? -76.125 28 26.406 1 21.88 54 GLU B CA 1
ATOM 3182 C C . GLU B 1 54 ? -75.125 28.875 27.156 1 21.88 54 GLU B C 1
ATOM 3184 O O . GLU B 1 54 ? -74 29.156 26.656 1 21.88 54 GLU B O 1
ATOM 3189 N N . ASP B 1 55 ? -75.5 29.453 28.297 1 22.66 55 ASP B N 1
ATOM 3190 C CA . ASP B 1 55 ? -75.188 30.453 29.312 1 22.66 55 ASP B CA 1
ATOM 3191 C C . ASP B 1 55 ? -73.938 30.094 30.047 1 22.66 55 ASP B C 1
ATOM 3193 O O . ASP B 1 55 ? -73.688 28.922 30.406 1 22.66 55 ASP B O 1
ATOM 3197 N N . ARG B 1 56 ? -72.812 30.891 29.984 1 23.34 56 ARG B N 1
ATOM 3198 C CA . ARG B 1 56 ? -71.438 30.938 30.375 1 23.34 56 ARG B CA 1
ATOM 3199 C C . ARG B 1 56 ? -71.25 30.891 31.891 1 23.34 56 ARG B C 1
ATOM 3201 O O . ARG B 1 56 ? -71.375 31.906 32.562 1 23.34 56 ARG B O 1
ATOM 3208 N N . ILE B 1 57 ? -72 29.969 32.625 1 22.61 57 ILE B N 1
ATOM 3209 C CA . ILE B 1 57 ? -72 30.125 34.062 1 22.61 57 ILE B CA 1
ATOM 3210 C C . ILE B 1 57 ? -70.562 30.094 34.562 1 22.61 57 ILE B C 1
ATOM 3212 O O . ILE B 1 57 ? -69.75 29.25 34.156 1 22.61 57 ILE B O 1
ATOM 3216 N N . ASN B 1 58 ? -70.062 31.188 35.281 1 24.47 58 ASN B N 1
ATOM 3217 C CA . ASN B 1 58 ? -68.875 31.75 35.844 1 24.47 58 ASN B CA 1
ATOM 3218 C C . ASN B 1 58 ? -68.25 30.812 36.906 1 24.47 58 ASN B C 1
ATOM 3220 O O . ASN B 1 58 ? -68.312 31.109 38.125 1 24.47 58 ASN B O 1
ATOM 3224 N N . GLU B 1 59 ? -68.375 29.438 36.781 1 24.14 59 GLU B N 1
ATOM 3225 C CA . GLU B 1 59 ? -68 28.672 37.969 1 24.14 59 GLU B CA 1
ATOM 3226 C C . GLU B 1 59 ? -66.625 29 38.469 1 24.14 59 GLU B C 1
ATOM 3228 O O . GLU B 1 59 ? -65.625 28.969 37.688 1 24.14 59 GLU B O 1
ATOM 3233 N N . TYR B 1 60 ? -66.438 29.75 39.625 1 25.05 60 TYR B N 1
ATOM 3234 C CA . TYR B 1 60 ? -65.375 30.25 40.469 1 25.05 60 TYR B CA 1
ATOM 3235 C C . TYR B 1 60 ? -64.438 29.125 40.875 1 25.05 60 TYR B C 1
ATOM 3237 O O . TYR B 1 60 ? -64.812 28.219 41.625 1 25.05 60 TYR B O 1
ATOM 3245 N N . CYS B 1 61 ? -63.688 28.484 39.969 1 25.94 61 CYS B N 1
ATOM 3246 C CA . CYS B 1 61 ? -62.844 27.328 40.219 1 25.94 61 CYS B CA 1
ATOM 3247 C C . CYS B 1 61 ? -61.875 27.609 41.375 1 25.94 61 CYS B C 1
ATOM 3249 O O . CYS B 1 61 ? -61.156 28.609 41.344 1 25.94 61 CYS B O 1
ATOM 3251 N N . ASN B 1 62 ? -62.219 27.219 42.625 1 26.06 62 ASN B N 1
ATOM 3252 C CA . ASN B 1 62 ? -61.438 27.156 43.875 1 26.06 62 ASN B CA 1
ATOM 3253 C C . ASN B 1 62 ? -60.062 26.547 43.656 1 26.06 62 ASN B C 1
ATOM 3255 O O . ASN B 1 62 ? -59.938 25.359 43.344 1 26.06 62 ASN B O 1
ATOM 3259 N N . THR B 1 63 ? -59.188 27.203 43.031 1 26.61 63 THR B N 1
ATOM 3260 C CA . THR B 1 63 ? -57.844 26.734 42.719 1 26.61 63 THR B CA 1
ATOM 3261 C C . THR B 1 63 ? -57.125 26.266 43.969 1 26.61 63 THR B C 1
ATOM 3263 O O . THR B 1 63 ? -56.938 27.031 44.906 1 26.61 63 THR B O 1
ATOM 3266 N N . PRO B 1 64 ? -57.375 24.969 44.312 1 30.62 64 PRO B N 1
ATOM 3267 C CA . PRO B 1 64 ? -56.781 24.453 45.531 1 30.62 64 PRO B CA 1
ATOM 3268 C C . PRO B 1 64 ? -55.281 24.812 45.656 1 30.62 64 PRO B C 1
ATOM 3270 O O . PRO B 1 64 ? -54.594 24.984 44.656 1 30.62 64 PRO B O 1
ATOM 3273 N N . LEU B 1 65 ? -54.938 25.484 46.812 1 30.36 65 LEU B N 1
ATOM 3274 C CA . LEU B 1 65 ? -53.625 25.953 47.25 1 30.36 65 LEU B CA 1
ATOM 3275 C C . LEU B 1 65 ? -52.594 24.859 47.156 1 30.36 65 LEU B C 1
ATOM 3277 O O . LEU B 1 65 ? -52.75 23.781 47.719 1 30.36 65 LEU B O 1
ATOM 3281 N N . LYS B 1 66 ? -51.969 24.641 46.031 1 30.02 66 LYS B N 1
ATOM 3282 C CA . LYS B 1 66 ? -51 23.578 45.812 1 30.02 66 LYS B CA 1
ATOM 3283 C C . LYS B 1 66 ? -50 23.484 46.969 1 30.02 66 LYS B C 1
ATOM 3285 O O . LYS B 1 66 ? -49.531 24.516 47.469 1 30.02 66 LYS B O 1
ATOM 3290 N N . PRO B 1 67 ? -50.062 22.375 47.719 1 32.16 67 PRO B N 1
ATOM 3291 C CA . PRO B 1 67 ? -49.25 22.188 48.906 1 32.16 67 PRO B CA 1
ATOM 3292 C C . PRO B 1 67 ? -47.781 22.578 48.719 1 32.16 67 PRO B C 1
ATOM 3294 O O . PRO B 1 67 ? -47.281 22.547 47.562 1 32.16 67 PRO B O 1
ATOM 3297 N N . LYS B 1 68 ? -47.219 23.344 49.688 1 31.53 68 LYS B N 1
ATOM 3298 C CA . LYS B 1 68 ? -45.875 23.844 49.781 1 31.53 68 LYS B CA 1
ATOM 3299 C C . LYS B 1 68 ? -44.844 22.734 49.562 1 31.53 68 LYS B C 1
ATOM 3301 O O . LYS B 1 68 ? -44.906 21.703 50.219 1 31.53 68 LYS B O 1
ATOM 3306 N N . LYS B 1 69 ? -44.406 22.516 48.344 1 30.17 69 LYS B N 1
ATOM 3307 C CA . LYS B 1 69 ? -43.406 21.516 48.031 1 30.17 69 LYS B CA 1
ATOM 3308 C C . LYS B 1 69 ? -42.281 21.516 49.062 1 30.17 69 LYS B C 1
ATOM 3310 O O . LYS B 1 69 ? -41.781 22.578 49.438 1 30.17 69 LYS B O 1
ATOM 3315 N N . LYS B 1 70 ? -42.312 20.562 49.938 1 32.19 70 LYS B N 1
ATOM 3316 C CA . LYS B 1 70 ? -41.25 20.266 50.906 1 32.19 70 LYS B CA 1
ATOM 3317 C C . LYS B 1 70 ? -39.875 20.484 50.312 1 32.19 70 LYS B C 1
ATOM 3319 O O . LYS B 1 70 ? -39.656 20.234 49.125 1 32.19 70 LYS B O 1
ATOM 3324 N N . GLY B 1 71 ? -39.062 21.391 50.938 1 29.12 71 GLY B N 1
ATOM 3325 C CA . GLY B 1 71 ? -37.719 21.844 50.594 1 29.12 71 GLY B CA 1
ATOM 3326 C C . GLY B 1 71 ? -36.781 20.719 50.25 1 29.12 71 GLY B C 1
ATOM 3327 O O . GLY B 1 71 ? -36.812 19.656 50.875 1 29.12 71 GLY B O 1
ATOM 3328 N N . ARG B 1 72 ? -36.625 20.406 49 1 35.41 72 ARG B N 1
ATOM 3329 C CA . ARG B 1 72 ? -35.719 19.344 48.562 1 35.41 72 ARG B CA 1
ATOM 3330 C C . ARG B 1 72 ? -34.406 19.375 49.344 1 35.41 72 ARG B C 1
ATOM 3332 O O . ARG B 1 72 ? -33.844 20.438 49.594 1 35.41 72 ARG B O 1
ATOM 3339 N N . PRO B 1 73 ? -34.281 18.406 50.281 1 34.5 73 PRO B N 1
ATOM 3340 C CA . PRO B 1 73 ? -33.062 18.391 51.094 1 34.5 73 PRO B CA 1
ATOM 3341 C C . PRO B 1 73 ? -31.812 18.766 50.312 1 34.5 73 PRO B C 1
ATOM 3343 O O . PRO B 1 73 ? -31.672 18.391 49.156 1 34.5 73 PRO B O 1
ATOM 3346 N N . LYS B 1 74 ? -31.25 19.938 50.531 1 33.66 74 LYS B N 1
ATOM 3347 C CA . LYS B 1 74 ? -30.047 20.531 49.969 1 33.66 74 LYS B CA 1
ATOM 3348 C C . LYS B 1 74 ? -28.891 19.516 49.969 1 33.66 74 LYS B C 1
ATOM 3350 O O . LYS B 1 74 ? -27.734 19.906 49.844 1 33.66 74 LYS B O 1
ATOM 3355 N N . GLY B 1 75 ? -29.234 18.266 50.5 1 31.77 75 GLY B N 1
ATOM 3356 C CA . GLY B 1 75 ? -27.984 17.516 50.5 1 31.77 75 GLY B CA 1
ATOM 3357 C C . GLY B 1 75 ? -27.297 17.469 49.125 1 31.77 75 GLY B C 1
ATOM 3358 O O . GLY B 1 75 ? -27.938 17.156 48.125 1 31.77 75 GLY B O 1
ATOM 3359 N N . LYS B 1 76 ? -26.406 18.438 48.969 1 31.98 76 LYS B N 1
ATOM 3360 C CA . LYS B 1 76 ? -25.562 18.422 47.75 1 31.98 76 LYS B CA 1
ATOM 3361 C C . LYS B 1 76 ? -25.172 17 47.375 1 31.98 76 LYS B C 1
ATOM 3363 O O . LYS B 1 76 ? -24.656 16.25 48.219 1 31.98 76 LYS B O 1
ATOM 3368 N N . PRO B 1 77 ? -26.047 16.344 46.594 1 34.66 77 PRO B N 1
ATOM 3369 C CA . PRO B 1 77 ? -25.547 15 46.281 1 34.66 77 PRO B CA 1
ATOM 3370 C C . PRO B 1 77 ? -24.031 14.977 46.094 1 34.66 77 PRO B C 1
ATOM 3372 O O . PRO B 1 77 ? -23.453 15.922 45.562 1 34.66 77 PRO B O 1
ATOM 3375 N N . GLN B 1 78 ? -23.359 14.422 47.031 1 32.22 78 GLN B N 1
ATOM 3376 C CA . GLN B 1 78 ? -21.922 14.211 46.875 1 32.22 78 GLN B CA 1
ATOM 3377 C C . GLN B 1 78 ? -21.578 13.805 45.469 1 32.22 78 GLN B C 1
ATOM 3379 O O . GLN B 1 78 ? -22.141 12.836 44.938 1 32.22 78 GLN B O 1
ATOM 3384 N N . ARG B 1 79 ? -21.422 14.812 44.594 1 31.5 79 ARG B N 1
ATOM 3385 C CA . ARG B 1 79 ? -20.922 14.477 43.281 1 31.5 79 ARG B CA 1
ATOM 3386 C C . ARG B 1 79 ? -19.969 13.297 43.312 1 31.5 79 ARG B C 1
ATOM 3388 O O . ARG B 1 79 ? -19.031 13.289 44.125 1 31.5 79 ARG B O 1
ATOM 3395 N N . LYS B 1 80 ? -20.484 12.133 43.125 1 29.92 80 LYS B N 1
ATOM 3396 C CA . LYS B 1 80 ? -19.578 10.992 42.969 1 29.92 80 LYS B CA 1
ATOM 3397 C C . LYS B 1 80 ? -18.266 11.414 42.312 1 29.92 80 LYS B C 1
ATOM 3399 O O . LYS B 1 80 ? -18.266 12.172 41.312 1 29.92 80 LYS B O 1
ATOM 3404 N N . ALA B 1 81 ? -17.234 11.523 43.094 1 31.23 81 ALA B N 1
ATOM 3405 C CA . ALA B 1 81 ? -15.891 11.625 42.531 1 31.23 81 ALA B CA 1
ATOM 3406 C C . ALA B 1 81 ? -15.75 10.781 41.281 1 31.23 81 ALA B C 1
ATOM 3408 O O . ALA B 1 81 ? -15.891 9.555 41.312 1 31.23 81 ALA B O 1
ATOM 3409 N N . SER B 1 82 ? -16.453 11.203 40.188 1 28.08 82 SER B N 1
ATOM 3410 C CA . SER B 1 82 ? -16.141 10.469 38.969 1 28.08 82 SER B CA 1
ATOM 3411 C C . SER B 1 82 ? -14.688 10.023 38.938 1 28.08 82 SER B C 1
ATOM 3413 O O . SER B 1 82 ? -13.781 10.836 39.156 1 28.08 82 SER B O 1
ATOM 3415 N N . ASN B 1 83 ? -14.367 8.93 39.562 1 28.84 83 ASN B N 1
ATOM 3416 C CA . ASN B 1 83 ? -13.094 8.281 39.281 1 28.84 83 ASN B CA 1
ATOM 3417 C C . ASN B 1 83 ? -12.688 8.469 37.812 1 28.84 83 ASN B C 1
ATOM 3419 O O . ASN B 1 83 ? -13.008 7.633 36.969 1 28.84 83 ASN B O 1
ATOM 3423 N N . PHE B 1 84 ? -13.07 9.617 37.281 1 31.62 84 PHE B N 1
ATOM 3424 C CA . PHE B 1 84 ? -12.523 9.812 35.969 1 31.62 84 PHE B CA 1
ATOM 3425 C C . PHE B 1 84 ? -11.055 9.406 35.906 1 31.62 84 PHE B C 1
ATOM 3427 O O . PHE B 1 84 ? -10.203 10.055 36.531 1 31.62 84 PHE B O 1
ATOM 3434 N N . MET B 1 85 ? -10.789 8.156 36.062 1 33.59 85 MET B N 1
ATOM 3435 C CA . MET B 1 85 ? -9.445 7.793 35.625 1 33.59 85 MET B CA 1
ATOM 3436 C C . MET B 1 85 ? -8.977 8.695 34.5 1 33.59 85 MET B C 1
ATOM 3438 O O . MET B 1 85 ? -9.641 8.805 33.469 1 33.59 85 MET B O 1
ATOM 3442 N N . THR B 1 86 ? -8.477 9.82 34.875 1 34.84 86 THR B N 1
ATOM 3443 C CA . THR B 1 86 ? -7.844 10.688 33.906 1 34.84 86 THR B CA 1
ATOM 3444 C C . THR B 1 86 ? -7.234 9.875 32.75 1 34.84 86 THR B C 1
ATOM 3446 O O . THR B 1 86 ? -6.473 8.938 33 1 34.84 86 THR B O 1
ATOM 3449 N N . PRO B 1 87 ? -8.039 9.68 31.719 1 38.41 87 PRO B N 1
ATOM 3450 C CA . PRO B 1 87 ? -7.363 8.961 30.641 1 38.41 87 PRO B CA 1
ATOM 3451 C C . PRO B 1 87 ? -5.855 9.211 30.625 1 38.41 87 PRO B C 1
ATOM 3453 O O . PRO B 1 87 ? -5.383 10.219 31.156 1 38.41 87 PRO B O 1
ATOM 3456 N N . PRO B 1 88 ? -5.086 8.219 30.5 1 39.16 88 PRO B N 1
ATOM 3457 C CA . PRO B 1 88 ? -3.645 8.477 30.453 1 39.16 88 PRO B CA 1
ATOM 3458 C C . PRO B 1 88 ? -3.305 9.797 29.781 1 39.16 88 PRO B C 1
ATOM 3460 O O . PRO B 1 88 ? -3.98 10.195 28.828 1 39.16 88 PRO B O 1
ATOM 3463 N N . LYS B 1 89 ? -2.918 10.742 30.5 1 42.81 89 LYS B N 1
ATOM 3464 C CA . LYS B 1 89 ? -2.504 12.078 30.109 1 42.81 89 LYS B CA 1
ATOM 3465 C C . LYS B 1 89 ? -1.898 12.078 28.703 1 42.81 89 LYS B C 1
ATOM 3467 O O . LYS B 1 89 ? -1.005 11.281 28.406 1 42.81 89 LYS B O 1
ATOM 3472 N N . LYS B 1 90 ? -2.691 12.312 27.734 1 46.69 90 LYS B N 1
ATOM 3473 C CA . LYS B 1 90 ? -2.137 12.562 26.406 1 46.69 90 LYS B CA 1
ATOM 3474 C C . LYS B 1 90 ? -0.77 13.227 26.5 1 46.69 90 LYS B C 1
ATOM 3476 O O . LYS B 1 90 ? -0.606 14.227 27.203 1 46.69 90 LYS B O 1
ATOM 3481 N N . SER B 1 91 ? 0.378 12.602 26.594 1 49.78 91 SER B N 1
ATOM 3482 C CA . SER B 1 91 ? 1.719 13.18 26.625 1 49.78 91 SER B CA 1
ATOM 3483 C C . SER B 1 91 ? 1.798 14.438 25.766 1 49.78 91 SER B C 1
ATOM 3485 O O . SER B 1 91 ? 1.637 14.367 24.531 1 49.78 91 SER B O 1
ATOM 3487 N N . LEU B 1 92 ? 1.234 15.477 26.125 1 57.22 92 LEU B N 1
ATOM 3488 C CA . LEU B 1 92 ? 1.247 16.766 25.438 1 57.22 92 LEU B CA 1
ATOM 3489 C C . LEU B 1 92 ? 2.672 17.172 25.078 1 57.22 92 LEU B C 1
ATOM 3491 O O . LEU B 1 92 ? 3.482 17.453 25.969 1 57.22 92 LEU B O 1
ATOM 3495 N N . ILE B 1 93 ? 3.299 16.469 24.188 1 63.5 93 ILE B N 1
ATOM 3496 C CA . ILE B 1 93 ? 4.598 16.891 23.672 1 63.5 93 ILE B CA 1
ATOM 3497 C C . ILE B 1 93 ? 4.453 18.203 22.922 1 63.5 93 ILE B C 1
ATOM 3499 O O . ILE B 1 93 ? 3.373 18.531 22.422 1 63.5 93 ILE B O 1
ATOM 3503 N N . ARG B 1 94 ? 5.332 19.156 23.109 1 71.44 94 ARG B N 1
ATOM 3504 C CA . ARG B 1 94 ? 5.328 20.469 22.453 1 71.44 94 ARG B CA 1
ATOM 3505 C C . ARG B 1 94 ? 5.168 20.297 20.938 1 71.44 94 ARG B C 1
ATOM 3507 O O . ARG B 1 94 ? 4.359 21 20.328 1 71.44 94 ARG B O 1
ATOM 3514 N N . ASN B 1 95 ? 6.012 19.531 20.359 1 71.31 95 ASN B N 1
ATOM 3515 C CA . ASN B 1 95 ? 5.914 19.281 18.922 1 71.31 95 ASN B CA 1
ATOM 3516 C C . ASN B 1 95 ? 5.09 18.031 18.625 1 71.31 95 ASN B C 1
ATOM 3518 O O . ASN B 1 95 ? 5.629 16.922 18.562 1 71.31 95 ASN B O 1
ATOM 3522 N N . ARG B 1 96 ? 3.812 18.375 18.609 1 74.12 96 ARG B N 1
ATOM 3523 C CA . ARG B 1 96 ? 2.936 17.234 18.375 1 74.12 96 ARG B CA 1
ATOM 3524 C C . ARG B 1 96 ? 2.938 16.828 16.906 1 74.12 96 ARG B C 1
ATOM 3526 O O . ARG B 1 96 ? 2.85 17.688 16.016 1 74.12 96 ARG B O 1
ATOM 3533 N N . LYS B 1 97 ? 3.434 15.672 16.672 1 77.31 97 LYS B N 1
ATOM 3534 C CA . LYS B 1 97 ? 3.33 15.102 15.328 1 77.31 97 LYS B CA 1
ATOM 3535 C C . LYS B 1 97 ? 2.203 14.078 15.25 1 77.31 97 LYS B C 1
ATOM 3537 O O . LYS B 1 97 ? 1.984 13.32 16.203 1 77.31 97 LYS B O 1
ATOM 3542 N N . ALA B 1 98 ? 1.415 14.266 14.125 1 85 98 ALA B N 1
ATOM 3543 C CA . ALA B 1 98 ? 0.333 13.305 13.93 1 85 98 ALA B CA 1
ATOM 3544 C C . ALA B 1 98 ? 0.875 11.883 13.844 1 85 98 ALA B C 1
ATOM 3546 O O . ALA B 1 98 ? 1.912 11.641 13.219 1 85 98 ALA B O 1
ATOM 3547 N N . LYS B 1 99 ? 0.315 10.977 14.555 1 88.19 99 LYS B N 1
ATOM 3548 C CA . LYS B 1 99 ? 0.642 9.555 14.5 1 88.19 99 LYS B CA 1
ATOM 3549 C C . LYS B 1 99 ? -0.564 8.727 14.062 1 88.19 99 LYS B C 1
ATOM 3551 O O . LYS B 1 99 ? -1.216 8.086 14.883 1 88.19 99 LYS B O 1
ATOM 3556 N N . PRO B 1 100 ? -0.789 8.695 12.797 1 92.12 100 PRO B N 1
ATOM 3557 C CA . PRO B 1 100 ? -1.985 8.031 12.281 1 92.12 100 PRO B CA 1
ATOM 3558 C C . PRO B 1 100 ? -2.068 6.562 12.703 1 92.12 100 PRO B C 1
ATOM 3560 O O . PRO B 1 100 ? -3.166 6.004 12.789 1 92.12 100 PRO B O 1
ATOM 3563 N N . GLU B 1 101 ? -0.95 5.926 12.961 1 91.25 101 GLU B N 1
ATOM 3564 C CA . GLU B 1 101 ? -0.933 4.523 13.352 1 91.25 101 GLU B CA 1
ATOM 3565 C C . GLU B 1 101 ? -1.647 4.312 14.688 1 91.25 101 GLU B C 1
ATOM 3567 O O . GLU B 1 101 ? -2.078 3.199 15 1 91.25 101 GLU B O 1
ATOM 3572 N N . THR B 1 102 ? -1.765 5.418 15.453 1 92 102 THR B N 1
ATOM 3573 C CA . THR B 1 102 ? -2.357 5.301 16.781 1 92 102 THR B CA 1
ATOM 3574 C C . THR B 1 102 ? -3.854 5.602 16.734 1 92 102 THR B C 1
ATOM 3576 O O . THR B 1 102 ? -4.562 5.41 17.719 1 92 102 THR B O 1
ATOM 3579 N N . TRP B 1 103 ? -4.316 6.066 15.547 1 93.62 103 TRP B N 1
ATOM 3580 C CA . TRP B 1 103 ? -5.742 6.359 15.422 1 93.62 103 TRP B CA 1
ATOM 3581 C C . TRP B 1 103 ? -6.57 5.086 15.547 1 93.62 103 TRP B C 1
ATOM 3583 O O . TRP B 1 103 ? -6.227 4.051 14.961 1 93.62 103 TRP B O 1
ATOM 3593 N N . LYS B 1 104 ? -7.633 5.23 16.266 1 93.06 104 LYS B N 1
ATOM 3594 C CA . LYS B 1 104 ? -8.5 4.082 16.531 1 93.06 104 LYS B CA 1
ATOM 3595 C C . LYS B 1 104 ? -8.922 3.41 15.219 1 93.06 104 LYS B C 1
ATOM 3597 O O . LYS B 1 104 ? -8.922 2.182 15.117 1 93.06 104 LYS B O 1
ATOM 3602 N N . LYS B 1 105 ? -9.297 4.234 14.297 1 95.44 105 LYS B N 1
ATOM 3603 C CA . LYS B 1 105 ? -9.75 3.689 13.023 1 95.44 105 LYS B CA 1
ATOM 3604 C C . LYS B 1 105 ? -8.641 2.91 12.328 1 95.44 105 LYS B C 1
ATOM 3606 O O . LYS B 1 105 ? -8.883 1.844 11.758 1 95.44 105 LYS B O 1
ATOM 3611 N N . ASN B 1 106 ? -7.457 3.389 12.43 1 95.38 106 ASN B N 1
ATOM 3612 C CA . ASN B 1 106 ? -6.336 2.748 11.75 1 95.38 106 ASN B CA 1
ATOM 3613 C C . ASN B 1 106 ? -5.906 1.471 12.469 1 95.38 106 ASN B C 1
ATOM 3615 O O . ASN B 1 106 ? -5.496 0.502 11.82 1 95.38 106 ASN B O 1
ATOM 3619 N N . ILE B 1 107 ? -5.926 1.512 13.719 1 95.19 107 ILE B N 1
ATOM 3620 C CA . ILE B 1 107 ? -5.621 0.313 14.492 1 95.19 107 ILE B CA 1
ATOM 3621 C C . ILE B 1 107 ? -6.617 -0.791 14.148 1 95.19 107 ILE B C 1
ATOM 3623 O O . ILE B 1 107 ? -6.227 -1.936 13.906 1 95.19 107 ILE B O 1
ATOM 3627 N N . ARG B 1 108 ? -7.867 -0.416 14.148 1 95.75 108 ARG B N 1
ATOM 3628 C CA . ARG B 1 108 ? -8.914 -1.376 13.812 1 95.75 108 ARG B CA 1
ATOM 3629 C C . ARG B 1 108 ? -8.688 -1.955 12.414 1 95.75 108 ARG B C 1
ATOM 3631 O O . ARG B 1 108 ? -8.828 -3.162 12.211 1 95.75 108 ARG B O 1
ATOM 3638 N N . LYS B 1 109 ? -8.383 -1.138 11.547 1 94.81 109 LYS B N 1
ATOM 3639 C CA . LYS B 1 109 ? -8.141 -1.585 10.18 1 94.81 109 LYS B CA 1
ATOM 3640 C C . LYS B 1 109 ? -6.973 -2.566 10.125 1 94.81 109 LYS B C 1
ATOM 3642 O O . LYS B 1 109 ? -7.043 -3.588 9.438 1 94.81 109 LYS B O 1
ATOM 3647 N N . LYS B 1 110 ? -5.93 -2.271 10.742 1 95.56 110 LYS B N 1
ATOM 3648 C CA . LYS B 1 110 ? -4.758 -3.139 10.766 1 95.56 110 LYS B CA 1
ATOM 3649 C C . LYS B 1 110 ? -5.094 -4.504 11.352 1 95.56 110 LYS B C 1
ATOM 3651 O O . LYS B 1 110 ? -4.668 -5.535 10.828 1 95.56 110 LYS B O 1
ATOM 3656 N N . LEU B 1 111 ? -5.805 -4.469 12.422 1 96.06 111 LEU B N 1
ATOM 3657 C CA . LEU B 1 111 ? -6.211 -5.719 13.062 1 96.06 111 LEU B CA 1
ATOM 3658 C C . LEU B 1 111 ? -7.098 -6.539 12.141 1 96.06 111 LEU B C 1
ATOM 3660 O O . LEU B 1 111 ? -6.934 -7.754 12.023 1 96.06 111 LEU B O 1
ATOM 3664 N N . ARG B 1 112 ? -7.988 -5.902 11.5 1 94.94 112 ARG B N 1
ATOM 3665 C CA . ARG B 1 112 ? -8.875 -6.582 10.562 1 94.94 112 ARG B CA 1
ATOM 3666 C C . ARG B 1 112 ? -8.086 -7.223 9.43 1 94.94 112 ARG B C 1
ATOM 3668 O O . ARG B 1 112 ? -8.312 -8.383 9.086 1 94.94 112 ARG B O 1
ATOM 3675 N N . LEU B 1 113 ? -7.148 -6.496 8.891 1 94.38 113 LEU B N 1
ATOM 3676 C CA . LEU B 1 113 ? -6.355 -6.969 7.758 1 94.38 113 LEU B CA 1
ATOM 3677 C C . LEU B 1 113 ? -5.453 -8.125 8.172 1 94.38 113 LEU B C 1
ATOM 3679 O O . LEU B 1 113 ? -5.145 -9 7.359 1 94.38 113 LEU B O 1
ATOM 3683 N N . SER B 1 114 ? -5.094 -8.172 9.375 1 95.5 114 SER B N 1
ATOM 3684 C CA . SER B 1 114 ? -4.199 -9.219 9.859 1 95.5 114 SER B CA 1
ATOM 3685 C C . SER B 1 114 ? -4.98 -10.422 10.375 1 95.5 114 SER B C 1
ATOM 3687 O O . SER B 1 114 ? -4.391 -11.406 10.828 1 95.5 114 SER B O 1
ATOM 3689 N N . GLY B 1 115 ? -6.246 -10.344 10.359 1 95.25 115 GLY B N 1
ATOM 3690 C CA . GLY B 1 115 ? -7.09 -11.445 10.789 1 95.25 115 GLY B CA 1
ATOM 3691 C C . GLY B 1 115 ? -7.172 -11.586 12.297 1 95.25 115 GLY B C 1
ATOM 3692 O O . GLY B 1 115 ? -7.559 -12.641 12.812 1 95.25 115 GLY B O 1
ATOM 3693 N N . LYS B 1 116 ? -6.797 -10.547 13 1 96.62 116 LYS B N 1
ATOM 3694 C CA . LYS B 1 116 ? -6.832 -10.57 14.461 1 96.62 116 LYS B CA 1
ATOM 3695 C C . LYS B 1 116 ? -8.164 -10.055 14.984 1 96.62 116 LYS B C 1
ATOM 3697 O O . LYS B 1 116 ? -8.961 -9.492 14.227 1 96.62 116 LYS B O 1
ATOM 3702 N N . GLU B 1 117 ? -8.328 -10.32 16.25 1 97.19 117 GLU B N 1
ATOM 3703 C CA . GLU B 1 117 ? -9.562 -9.859 16.891 1 97.19 117 GLU B CA 1
ATOM 3704 C C . GLU B 1 117 ? -9.609 -8.336 16.969 1 97.19 117 GLU B C 1
ATOM 3706 O O . GLU B 1 117 ? -8.594 -7.695 17.234 1 97.19 117 GLU B O 1
ATOM 3711 N N . TYR B 1 118 ? -10.773 -7.812 16.719 1 96.88 118 TYR B N 1
ATOM 3712 C CA . TYR B 1 118 ? -10.922 -6.367 16.844 1 96.88 118 TYR B CA 1
ATOM 3713 C C . TYR B 1 118 ? -12.352 -6 17.219 1 96.88 118 TYR B C 1
ATOM 3715 O O . TYR B 1 118 ? -13.242 -6.855 17.234 1 96.88 118 TYR B O 1
ATOM 3723 N N . ILE B 1 119 ? -12.539 -4.781 17.578 1 95.56 119 ILE B N 1
ATOM 3724 C CA . ILE B 1 119 ? -13.852 -4.238 17.922 1 95.56 119 ILE B CA 1
ATOM 3725 C C . ILE B 1 119 ? -14.305 -3.27 16.828 1 95.56 119 ILE B C 1
ATOM 3727 O O . ILE B 1 119 ? -13.602 -2.307 16.516 1 95.56 119 ILE B O 1
ATOM 3731 N N . SER B 1 120 ? -15.445 -3.594 16.297 1 94.5 120 SER B N 1
ATOM 3732 C CA . SER B 1 120 ? -15.969 -2.766 15.219 1 94.5 120 SER B CA 1
ATOM 3733 C C . SER B 1 120 ? -16.328 -1.368 15.719 1 94.5 120 SER B C 1
ATOM 3735 O O . SER B 1 120 ? -16.297 -1.109 16.922 1 94.5 120 SER B O 1
ATOM 3737 N N . ALA B 1 121 ? -16.594 -0.433 14.773 1 93.5 121 ALA B N 1
ATOM 3738 C CA . ALA B 1 121 ? -16.969 0.934 15.117 1 93.5 121 ALA B CA 1
ATOM 3739 C C . ALA B 1 121 ? -18.219 0.95 15.984 1 93.5 121 ALA B C 1
ATOM 3741 O O . ALA B 1 121 ? -18.406 1.842 16.812 1 93.5 121 ALA B O 1
ATOM 3742 N N . LYS B 1 122 ? -19.031 -0.081 15.805 1 93.56 122 LYS B N 1
ATOM 3743 C CA . LYS B 1 122 ? -20.297 -0.188 16.531 1 93.56 122 LYS B CA 1
ATOM 3744 C C . LYS B 1 122 ? -20.109 -0.932 17.859 1 93.56 122 LYS B C 1
ATOM 3746 O O . LYS B 1 122 ? -21.078 -1.203 18.562 1 93.56 122 LYS B O 1
ATOM 3751 N N . GLY B 1 123 ? -18.922 -1.404 18.172 1 92.44 123 GLY B N 1
ATOM 3752 C CA . GLY B 1 123 ? -18.641 -2.037 19.453 1 92.44 123 GLY B CA 1
ATOM 3753 C C . GLY B 1 123 ? -18.75 -3.551 19.406 1 92.44 123 GLY B C 1
ATOM 3754 O O . GLY B 1 123 ? -18.672 -4.215 20.438 1 92.44 123 GLY B O 1
ATOM 3755 N N . LYS B 1 124 ? -19.016 -4.008 18.219 1 95.62 124 LYS B N 1
ATOM 3756 C CA . LYS B 1 124 ? -19.125 -5.457 18.094 1 95.62 124 LYS B CA 1
ATOM 3757 C C . LYS B 1 124 ? -17.734 -6.102 18.016 1 95.62 124 LYS B C 1
ATOM 3759 O O . LYS B 1 124 ? -16.859 -5.609 17.312 1 95.62 124 LYS B O 1
ATOM 3764 N N . VAL B 1 125 ? -17.594 -7.125 18.797 1 96.31 125 VAL B N 1
ATOM 3765 C CA . VAL B 1 125 ? -16.328 -7.84 18.812 1 96.31 125 VAL B CA 1
ATOM 3766 C C . VAL B 1 125 ? -16.281 -8.852 17.672 1 96.31 125 VAL B C 1
ATOM 3768 O O . VAL B 1 125 ? -17.188 -9.68 17.531 1 96.31 125 VAL B O 1
ATOM 3771 N N . VAL B 1 126 ? -15.344 -8.695 16.828 1 96.44 126 VAL B N 1
ATOM 3772 C CA . VAL B 1 126 ? -15.117 -9.656 15.758 1 96.44 126 VAL B CA 1
ATOM 3773 C C . VAL B 1 126 ? -13.945 -10.578 16.125 1 96.44 126 VAL B C 1
ATOM 3775 O O . VAL B 1 126 ? -12.844 -10.102 16.406 1 96.44 126 VAL B O 1
ATOM 3778 N N . GLU B 1 127 ? -14.195 -11.812 16.109 1 96.12 127 GLU B N 1
ATOM 3779 C CA . GLU B 1 127 ? -13.211 -12.797 16.547 1 96.12 127 GLU B CA 1
ATOM 3780 C C . GLU B 1 127 ? -12.086 -12.938 15.523 1 96.12 127 GLU B C 1
ATOM 3782 O O . GLU B 1 127 ? -12.258 -12.617 14.352 1 96.12 127 GLU B O 1
ATOM 3787 N N . GLU B 1 128 ? -10.953 -13.414 16.031 1 97.25 128 GLU B N 1
ATOM 3788 C CA . GLU B 1 128 ? -9.789 -13.664 15.188 1 97.25 128 GLU B CA 1
ATOM 3789 C C . GLU B 1 128 ? -10.07 -14.781 14.188 1 97.25 128 GLU B C 1
ATOM 3791 O O . GLU B 1 128 ? -10.797 -15.727 14.492 1 97.25 128 GLU B O 1
ATOM 3796 N N . LYS B 1 129 ? -9.531 -14.664 13.039 1 96.56 129 LYS B N 1
ATOM 3797 C CA . LYS B 1 129 ? -9.648 -15.711 12.023 1 96.56 129 LYS B CA 1
ATOM 3798 C C . LYS B 1 129 ? -8.867 -16.953 12.422 1 96.56 129 LYS B C 1
ATOM 3800 O O . LYS B 1 129 ? -7.809 -16.859 13.047 1 96.56 129 LYS B O 1
ATOM 3805 N N . LYS B 1 130 ? -9.398 -18.109 12.102 1 96.31 130 LYS B N 1
ATOM 3806 C CA . LYS B 1 130 ? -8.766 -19.391 12.398 1 96.31 130 LYS B CA 1
ATOM 3807 C C . LYS B 1 130 ? -8.961 -20.375 11.25 1 96.31 130 LYS B C 1
ATOM 3809 O O . LYS B 1 130 ? -9.875 -20.219 10.438 1 96.31 130 LYS B O 1
ATOM 3814 N N . VAL B 1 131 ? -8.016 -21.297 11.203 1 96.69 131 VAL B N 1
ATOM 3815 C CA . VAL B 1 131 ? -8.172 -22.391 10.258 1 96.69 131 VAL B CA 1
ATOM 3816 C C . VAL B 1 131 ? -9.391 -23.234 10.641 1 96.69 131 VAL B C 1
ATOM 3818 O O . VAL B 1 131 ? -9.516 -23.672 11.781 1 96.69 131 VAL B O 1
ATOM 3821 N N . LYS B 1 132 ? -10.258 -23.375 9.68 1 95.5 132 LYS B N 1
ATOM 3822 C CA . LYS B 1 132 ? -11.461 -24.156 9.93 1 95.5 132 LYS B CA 1
ATOM 3823 C C . LYS B 1 132 ? -11.242 -25.625 9.578 1 95.5 132 LYS B C 1
ATOM 3825 O O . LYS B 1 132 ? -10.469 -25.938 8.672 1 95.5 132 LYS B O 1
ATOM 3830 N N . SER B 1 133 ? -11.898 -26.422 10.312 1 92.06 133 SER B N 1
ATOM 3831 C CA . SER B 1 133 ? -11.805 -27.859 10.047 1 92.06 133 SER B CA 1
ATOM 3832 C C . SER B 1 133 ? -12.688 -28.266 8.875 1 92.06 133 SER B C 1
ATOM 3834 O O . SER B 1 133 ? -13.781 -27.719 8.695 1 92.06 133 SER B O 1
ATOM 3836 N N . VAL B 1 134 ? -12.133 -29.094 8.109 1 92.19 134 VAL B N 1
ATOM 3837 C CA . VAL B 1 134 ? -12.875 -29.641 6.977 1 92.19 134 VAL B CA 1
ATOM 3838 C C . VAL B 1 134 ? -12.727 -31.156 6.93 1 92.19 134 VAL B C 1
ATOM 3840 O O . VAL B 1 134 ? -11.633 -31.672 7.156 1 92.19 134 VAL B O 1
ATOM 3843 N N . ASP B 1 135 ? -13.828 -31.766 6.789 1 90.25 135 ASP B N 1
ATOM 3844 C CA . ASP B 1 135 ? -13.812 -33.219 6.637 1 90.25 135 ASP B CA 1
ATOM 3845 C C . ASP B 1 135 ? -13.656 -33.625 5.172 1 90.25 135 ASP B C 1
ATOM 3847 O O . ASP B 1 135 ? -14.609 -33.531 4.395 1 90.25 135 ASP B O 1
ATOM 3851 N N . CYS B 1 136 ? -12.461 -34.031 4.891 1 91.5 136 CYS B N 1
ATOM 3852 C CA . CYS B 1 136 ? -12.188 -34.438 3.518 1 91.5 136 CYS B CA 1
ATOM 3853 C C . CYS B 1 136 ? -12.039 -35.938 3.41 1 91.5 136 CYS B C 1
ATOM 3855 O O . CYS B 1 136 ? -11.273 -36.438 2.586 1 91.5 136 CYS B O 1
ATOM 3857 N N . SER B 1 137 ? -12.727 -36.688 4.195 1 87.06 137 SER B N 1
ATOM 3858 C CA . SER B 1 137 ? -12.672 -38.125 4.152 1 87.06 137 SER B CA 1
ATOM 3859 C C . SER B 1 137 ? -13.305 -38.688 2.875 1 87.06 137 SER B C 1
ATOM 3861 O O . SER B 1 137 ? -12.836 -39.688 2.32 1 87.06 137 SER B O 1
ATOM 3863 N N . LYS B 1 138 ? -14.328 -38 2.367 1 88.81 138 LYS B N 1
ATOM 3864 C CA . LYS B 1 138 ? -15.016 -38.438 1.162 1 88.81 138 LYS B CA 1
ATOM 3865 C C . LYS B 1 138 ? -14.547 -37.688 -0.064 1 88.81 138 LYS B C 1
ATOM 3867 O O . LYS B 1 138 ? -15.008 -37.938 -1.179 1 88.81 138 LYS B O 1
ATOM 3872 N N . CYS B 1 139 ? -13.648 -36.812 0.224 1 90.69 139 CYS B N 1
ATOM 3873 C CA . CYS B 1 139 ? -13.156 -35.938 -0.853 1 90.69 139 CYS B CA 1
ATOM 3874 C C . CYS B 1 139 ? -12.25 -36.75 -1.792 1 90.69 139 CYS B C 1
ATOM 3876 O O . CYS B 1 139 ? -11.461 -37.562 -1.347 1 90.69 139 CYS B O 1
ATOM 3878 N N . THR B 1 140 ? -12.406 -36.531 -3.057 1 90.25 140 THR B N 1
ATOM 3879 C CA . THR B 1 140 ? -11.609 -37.219 -4.074 1 90.25 140 THR B CA 1
ATOM 3880 C C . THR B 1 140 ? -10.125 -36.938 -3.891 1 90.25 140 THR B C 1
ATOM 3882 O O . THR B 1 140 ? -9.273 -37.781 -4.172 1 90.25 140 THR B O 1
ATOM 3885 N N . TYR B 1 141 ? -9.82 -35.781 -3.348 1 92.94 141 TYR B N 1
ATOM 3886 C CA . TYR B 1 141 ? -8.43 -35.344 -3.244 1 92.94 141 TYR B CA 1
ATOM 3887 C C . TYR B 1 141 ? -7.824 -35.781 -1.912 1 92.94 141 TYR B C 1
ATOM 3889 O O . TYR B 1 141 ? -6.602 -35.75 -1.745 1 92.94 141 TYR B O 1
ATOM 3897 N N . LYS B 1 142 ? -8.742 -36.156 -1.008 1 92.25 142 LYS B N 1
ATOM 3898 C CA . LYS B 1 142 ? -8.25 -36.531 0.321 1 92.25 142 LYS B CA 1
ATOM 3899 C C . LYS B 1 142 ? -7.277 -35.469 0.851 1 92.25 142 LYS B C 1
ATOM 3901 O O . LYS B 1 142 ? -6.164 -35.812 1.266 1 92.25 142 LYS B O 1
ATOM 3906 N N . CYS B 1 143 ? -7.637 -34.312 0.924 1 93.69 143 CYS B N 1
ATOM 3907 C CA . CYS B 1 143 ? -6.836 -33.094 1.147 1 93.69 143 CYS B CA 1
ATOM 3908 C C . CYS B 1 143 ? -6.102 -33.188 2.482 1 93.69 143 CYS B C 1
ATOM 3910 O O . CYS B 1 143 ? -4.945 -32.781 2.586 1 93.69 143 CYS B O 1
ATOM 3912 N N . ASN B 1 144 ? -6.766 -33.781 3.494 1 89.5 144 ASN B N 1
ATOM 3913 C CA . ASN B 1 144 ? -6.176 -33.875 4.824 1 89.5 144 ASN B CA 1
ATOM 3914 C C . ASN B 1 144 ? -4.949 -34.781 4.836 1 89.5 144 ASN B C 1
ATOM 3916 O O . ASN B 1 144 ? -4.078 -34.656 5.699 1 89.5 144 ASN B O 1
ATOM 3920 N N . LEU B 1 145 ? -4.973 -35.656 3.861 1 89.5 145 LEU B N 1
ATOM 3921 C CA . LEU B 1 145 ? -3.834 -36.562 3.766 1 89.5 145 LEU B CA 1
ATOM 3922 C C . LEU B 1 145 ? -2.662 -35.906 3.053 1 89.5 145 LEU B C 1
ATOM 3924 O O . LEU B 1 145 ? -1.502 -36.188 3.363 1 89.5 145 LEU B O 1
ATOM 3928 N N . GLY B 1 146 ? -2.938 -35 2.182 1 89.56 146 GLY B N 1
ATOM 3929 C CA . GLY B 1 146 ? -1.895 -34.375 1.401 1 89.56 146 GLY B CA 1
ATOM 3930 C C . GLY B 1 146 ? -1.219 -33.219 2.137 1 89.56 146 GLY B C 1
ATOM 3931 O O . GLY B 1 146 ? -0.017 -33 1.979 1 89.56 146 GLY B O 1
ATOM 3932 N N . ILE B 1 147 ? -2.029 -32.531 2.887 1 93.62 147 ILE B N 1
ATOM 3933 C CA . ILE B 1 147 ? -1.504 -31.375 3.613 1 93.62 147 ILE B CA 1
ATOM 3934 C C . ILE B 1 147 ? -1.79 -31.531 5.105 1 93.62 147 ILE B C 1
ATOM 3936 O O . ILE B 1 147 ? -2.949 -31.594 5.516 1 93.62 147 ILE B O 1
ATOM 3940 N N . ASP B 1 148 ? -0.745 -31.531 5.812 1 92.12 148 ASP B N 1
ATOM 3941 C CA . ASP B 1 148 ? -0.903 -31.719 7.254 1 92.12 148 ASP B CA 1
ATOM 3942 C C . ASP B 1 148 ? -1.316 -30.422 7.938 1 92.12 148 ASP B C 1
ATOM 3944 O O . ASP B 1 148 ? -1.295 -29.359 7.316 1 92.12 148 ASP B O 1
ATOM 3948 N N . ASP B 1 149 ? -1.681 -30.484 9.172 1 93.25 149 ASP B N 1
ATOM 3949 C CA . ASP B 1 149 ? -2.209 -29.359 9.93 1 93.25 149 ASP B CA 1
ATOM 3950 C C . ASP B 1 149 ? -1.131 -28.297 10.156 1 93.25 149 ASP B C 1
ATOM 3952 O O . ASP B 1 149 ? -1.427 -27.109 10.211 1 93.25 149 ASP B O 1
ATOM 3956 N N . LYS B 1 150 ? 0.046 -28.75 10.328 1 93.5 150 LYS B N 1
ATOM 3957 C CA . LYS B 1 150 ? 1.146 -27.812 10.516 1 93.5 150 LYS B CA 1
ATOM 3958 C C . LYS B 1 150 ? 1.319 -26.922 9.297 1 93.5 150 LYS B C 1
ATOM 3960 O O . LYS B 1 150 ? 1.445 -25.703 9.438 1 93.5 150 LYS B O 1
ATOM 3965 N N . HIS B 1 151 ? 1.284 -27.531 8.164 1 93.94 151 HIS B N 1
ATOM 3966 C CA . HIS B 1 151 ? 1.407 -26.766 6.926 1 93.94 151 HIS B CA 1
ATOM 3967 C C . HIS B 1 151 ? 0.19 -25.875 6.703 1 93.94 151 HIS B C 1
ATOM 3969 O O . HIS B 1 151 ? 0.321 -24.75 6.211 1 93.94 151 HIS B O 1
ATOM 3975 N N . ARG B 1 152 ? -0.92 -26.422 7.051 1 94.88 152 ARG B N 1
ATOM 3976 C CA . ARG B 1 152 ? -2.141 -25.625 6.93 1 94.88 152 ARG B CA 1
ATOM 3977 C C . ARG B 1 152 ? -2.055 -24.359 7.77 1 94.88 152 ARG B C 1
ATOM 3979 O O . ARG B 1 152 ? -2.398 -23.281 7.293 1 94.88 152 ARG B O 1
ATOM 3986 N N . GLN B 1 153 ? -1.551 -24.516 8.969 1 96.31 153 GLN B N 1
ATOM 3987 C CA . GLN B 1 153 ? -1.408 -23.375 9.859 1 96.31 153 GLN B CA 1
ATOM 3988 C C . GLN B 1 153 ? -0.373 -22.391 9.336 1 96.31 153 GLN B C 1
ATOM 3990 O O . GLN B 1 153 ? -0.543 -21.172 9.461 1 96.31 153 GLN B O 1
ATOM 3995 N N . GLN B 1 154 ? 0.637 -22.891 8.789 1 96.06 154 GLN B N 1
ATOM 3996 C CA . GLN B 1 154 ? 1.671 -22.031 8.211 1 96.06 154 GLN B CA 1
ATOM 3997 C C . GLN B 1 154 ? 1.118 -21.203 7.055 1 96.06 154 GLN B C 1
ATOM 3999 O O . GLN B 1 154 ? 1.371 -20 6.973 1 96.06 154 GLN B O 1
ATOM 4004 N N . ILE B 1 155 ? 0.443 -21.875 6.176 1 96.5 155 ILE B N 1
ATOM 4005 C CA . ILE B 1 155 ? -0.153 -21.203 5.035 1 96.5 155 ILE B CA 1
ATOM 4006 C C . ILE B 1 155 ? -1.121 -20.125 5.527 1 96.5 155 ILE B C 1
ATOM 4008 O O . ILE B 1 155 ? -1.132 -19 5.004 1 96.5 155 ILE B O 1
ATOM 4012 N N . PHE B 1 156 ? -1.867 -20.5 6.531 1 97.81 156 PHE B N 1
ATOM 4013 C CA . PHE B 1 156 ? -2.807 -19.562 7.145 1 97.81 156 PHE B CA 1
ATOM 4014 C C . PHE B 1 156 ? -2.08 -18.328 7.668 1 97.81 156 PHE B C 1
ATOM 4016 O O . PHE B 1 156 ? -2.49 -17.203 7.395 1 97.81 156 PHE B O 1
ATOM 4023 N N . THR B 1 157 ? -1.035 -18.5 8.336 1 96.81 157 THR B N 1
ATOM 4024 C CA . THR B 1 157 ? -0.256 -17.422 8.922 1 96.81 157 THR B CA 1
ATOM 4025 C C . THR B 1 157 ? 0.353 -16.547 7.828 1 96.81 157 THR B C 1
ATOM 4027 O O . THR B 1 157 ? 0.339 -15.312 7.93 1 96.81 157 THR B O 1
ATOM 4030 N N . THR B 1 158 ? 0.813 -17.141 6.84 1 96.06 158 THR B N 1
ATOM 4031 C CA . THR B 1 158 ? 1.396 -16.406 5.719 1 96.06 158 THR B CA 1
ATOM 4032 C C . THR B 1 158 ? 0.344 -15.547 5.035 1 96.06 158 THR B C 1
ATOM 4034 O O . THR B 1 158 ? 0.579 -14.367 4.77 1 96.06 158 THR B O 1
ATOM 4037 N N . PHE B 1 159 ? -0.812 -16.125 4.789 1 97 159 PHE B N 1
ATOM 4038 C CA . PHE B 1 159 ? -1.905 -15.43 4.121 1 97 159 PHE B CA 1
ATOM 4039 C C . PHE B 1 159 ? -2.312 -14.188 4.902 1 97 159 PHE B C 1
ATOM 4041 O O . PHE B 1 159 ? -2.463 -13.109 4.328 1 97 159 PHE B O 1
ATOM 4048 N N . TRP B 1 160 ? -2.373 -14.305 6.164 1 97.44 160 TRP B N 1
ATOM 4049 C CA . TRP B 1 160 ? -2.885 -13.203 6.977 1 97.44 160 TRP B CA 1
ATOM 4050 C C . TRP B 1 160 ? -1.76 -12.25 7.379 1 97.44 160 TRP B C 1
ATOM 4052 O O . TRP B 1 160 ? -2.01 -11.195 7.961 1 97.44 160 TRP B O 1
ATOM 4062 N N . SER B 1 161 ? -0.543 -12.594 7.055 1 95.31 161 SER B N 1
ATOM 4063 C CA . SER B 1 161 ? 0.572 -11.672 7.242 1 95.31 161 SER B CA 1
ATOM 4064 C C . SER B 1 161 ? 0.62 -10.633 6.129 1 95.31 161 SER B C 1
ATOM 4066 O O . SER B 1 161 ? 1.296 -9.609 6.254 1 95.31 161 SER B O 1
ATOM 4068 N N . LEU B 1 162 ? -0.085 -10.922 5.027 1 95.19 162 LEU B N 1
ATOM 4069 C CA . LEU B 1 162 ? -0.122 -9.984 3.912 1 95.19 162 LEU B CA 1
ATOM 4070 C C . LEU B 1 162 ? -0.847 -8.703 4.305 1 95.19 162 LEU B C 1
ATOM 4072 O O . LEU B 1 162 ? -1.891 -8.75 4.961 1 95.19 162 LEU B O 1
ATOM 4076 N N . ASP B 1 163 ? -0.423 -7.59 3.891 1 87.56 163 ASP B N 1
ATOM 4077 C CA . ASP B 1 163 ? -0.821 -6.301 4.453 1 87.56 163 ASP B CA 1
ATOM 4078 C C . ASP B 1 163 ? -1.991 -5.703 3.676 1 87.56 163 ASP B C 1
ATOM 4080 O O . ASP B 1 163 ? -2.627 -4.75 4.137 1 87.56 163 ASP B O 1
ATOM 4084 N N . THR B 1 164 ? -2.266 -6.211 2.492 1 92.75 164 THR B N 1
ATOM 4085 C CA . THR B 1 164 ? -3.334 -5.617 1.697 1 92.75 164 THR B CA 1
ATOM 4086 C C . THR B 1 164 ? -4.273 -6.695 1.165 1 92.75 164 THR B C 1
ATOM 4088 O O . THR B 1 164 ? -3.861 -7.84 0.957 1 92.75 164 THR B O 1
ATOM 4091 N N . ASP B 1 165 ? -5.434 -6.281 0.95 1 93.56 165 ASP B N 1
ATOM 4092 C CA . ASP B 1 165 ? -6.418 -7.188 0.363 1 93.56 165 ASP B CA 1
ATOM 4093 C C . ASP B 1 165 ? -6.012 -7.594 -1.053 1 93.56 165 ASP B C 1
ATOM 4095 O O . ASP B 1 165 ? -6.273 -8.719 -1.479 1 93.56 165 ASP B O 1
ATOM 4099 N N . ALA B 1 166 ? -5.445 -6.73 -1.71 1 94.88 166 ALA B N 1
ATOM 4100 C CA . ALA B 1 166 ? -5.02 -7.031 -3.076 1 94.88 166 ALA B CA 1
ATOM 4101 C C . ALA B 1 166 ? -4.016 -8.18 -3.1 1 94.88 166 ALA B C 1
ATOM 4103 O O . ALA B 1 166 ? -4.125 -9.094 -3.924 1 94.88 166 ALA B O 1
ATOM 4104 N N . ARG B 1 167 ? -3.102 -8.18 -2.186 1 95.75 167 ARG B N 1
ATOM 4105 C CA . ARG B 1 167 ? -2.111 -9.25 -2.127 1 95.75 167 ARG B CA 1
ATOM 4106 C C . ARG B 1 167 ? -2.756 -10.57 -1.718 1 95.75 167 ARG B C 1
ATOM 4108 O O . ARG B 1 167 ? -2.363 -11.633 -2.199 1 95.75 167 ARG B O 1
ATOM 4115 N N . LYS B 1 168 ? -3.674 -10.438 -0.858 1 96.81 168 LYS B N 1
ATOM 4116 C CA . LYS B 1 168 ? -4.402 -11.641 -0.465 1 96.81 168 LYS B CA 1
ATOM 4117 C C . LYS B 1 168 ? -5.168 -12.234 -1.646 1 96.81 168 LYS B C 1
ATOM 4119 O O . LYS B 1 168 ? -5.18 -13.453 -1.84 1 96.81 168 LYS B O 1
ATOM 4124 N N . LYS B 1 169 ? -5.75 -11.359 -2.391 1 97 169 LYS B N 1
ATOM 4125 C CA . LYS B 1 169 ? -6.469 -11.82 -3.576 1 97 169 LYS B CA 1
ATOM 4126 C C . LYS B 1 169 ? -5.508 -12.367 -4.625 1 97 169 LYS B C 1
ATOM 4128 O O . LYS B 1 169 ? -5.82 -13.336 -5.32 1 97 169 LYS B O 1
ATOM 4133 N N . ASP B 1 170 ? -4.344 -11.719 -4.699 1 96.25 170 ASP B N 1
ATOM 4134 C CA . ASP B 1 170 ? -3.311 -12.281 -5.566 1 96.25 170 ASP B CA 1
ATOM 4135 C C . ASP B 1 170 ? -2.951 -13.703 -5.141 1 96.25 170 ASP B C 1
ATOM 4137 O O . ASP B 1 170 ? -2.764 -14.578 -5.984 1 96.25 170 ASP B O 1
ATOM 4141 N N . PHE B 1 171 ? -2.854 -13.914 -3.846 1 97.31 171 PHE B N 1
ATOM 4142 C CA . PHE B 1 171 ? -2.543 -15.234 -3.303 1 97.31 171 PHE B CA 1
ATOM 4143 C C . PHE B 1 171 ? -3.586 -16.266 -3.738 1 97.31 171 PHE B C 1
ATOM 4145 O O . PHE B 1 171 ? -3.238 -17.359 -4.16 1 97.31 171 PHE B O 1
ATOM 4152 N N . ILE B 1 172 ? -4.77 -15.875 -3.664 1 97.69 172 ILE B N 1
ATOM 4153 C CA . ILE B 1 172 ? -5.879 -16.75 -4.016 1 97.69 172 ILE B CA 1
ATOM 4154 C C . ILE B 1 172 ? -5.812 -17.094 -5.5 1 97.69 172 ILE B C 1
ATOM 4156 O O . ILE B 1 172 ? -5.914 -18.266 -5.879 1 97.69 172 ILE B O 1
ATOM 4160 N N . ILE B 1 173 ? -5.625 -16.125 -6.285 1 95.56 173 ILE B N 1
ATOM 4161 C CA . ILE B 1 173 ? -5.566 -16.312 -7.73 1 95.56 173 ILE B CA 1
ATOM 4162 C C . ILE B 1 173 ? -4.383 -17.203 -8.094 1 95.56 173 ILE B C 1
ATOM 4164 O O . ILE B 1 173 ? -4.496 -18.094 -8.945 1 95.56 173 ILE B O 1
ATOM 4168 N N . ALA B 1 174 ? -3.297 -17.016 -7.383 1 93.81 174 ALA B N 1
ATOM 4169 C CA . ALA B 1 174 ? -2.076 -17.766 -7.668 1 93.81 174 ALA B CA 1
ATOM 4170 C C . ALA B 1 174 ? -2.242 -19.234 -7.316 1 93.81 174 ALA B C 1
ATOM 4172 O O . ALA B 1 174 ? -1.567 -20.094 -7.887 1 93.81 174 ALA B O 1
ATOM 4173 N N . ASN B 1 175 ? -3.111 -19.516 -6.418 1 95.5 175 ASN B N 1
ATOM 4174 C CA . ASN B 1 175 ? -3.262 -20.891 -5.953 1 95.5 175 ASN B CA 1
ATOM 4175 C C . ASN B 1 175 ? -4.547 -21.516 -6.48 1 95.5 175 ASN B C 1
ATOM 4177 O O . ASN B 1 175 ? -5.004 -22.531 -5.953 1 95.5 175 ASN B O 1
ATOM 4181 N N . ALA B 1 176 ? -5.074 -20.906 -7.453 1 94.38 176 ALA B N 1
ATOM 4182 C CA . ALA B 1 176 ? -6.258 -21.453 -8.117 1 94.38 176 ALA B CA 1
ATOM 4183 C C . ALA B 1 176 ? -6.102 -21.422 -9.633 1 94.38 176 ALA B C 1
ATOM 4185 O O . ALA B 1 176 ? -5.348 -20.594 -10.164 1 94.38 176 ALA B O 1
ATOM 4186 N N . THR B 1 177 ? -6.68 -22.359 -10.297 1 90.06 177 THR B N 1
ATOM 4187 C CA . THR B 1 177 ? -6.695 -22.391 -11.75 1 90.06 177 THR B CA 1
ATOM 4188 C C . THR B 1 177 ? -8.125 -22.406 -12.281 1 90.06 177 THR B C 1
ATOM 4190 O O . THR B 1 177 ? -8.984 -23.109 -11.734 1 90.06 177 THR B O 1
ATOM 4193 N N . GLN B 1 178 ? -8.328 -21.594 -13.273 1 89.38 178 GLN B N 1
ATOM 4194 C CA . GLN B 1 178 ? -9.656 -21.484 -13.867 1 89.38 178 GLN B CA 1
ATOM 4195 C C . GLN B 1 178 ? -9.656 -22 -15.305 1 89.38 178 GLN B C 1
ATOM 4197 O O . GLN B 1 178 ? -8.812 -21.609 -16.109 1 89.38 178 GLN B O 1
ATOM 4202 N N . LYS B 1 179 ? -10.523 -22.938 -15.578 1 85.62 179 LYS B N 1
ATOM 4203 C CA . LYS B 1 179 ? -10.664 -23.484 -16.922 1 85.62 179 LYS B CA 1
ATOM 4204 C C . LYS B 1 179 ? -12.102 -23.375 -17.422 1 85.62 179 LYS B C 1
ATOM 4206 O O . LYS B 1 179 ? -13.047 -23.578 -16.656 1 85.62 179 LYS B O 1
ATOM 4211 N N . LYS B 1 180 ? -12.141 -23.047 -18.688 1 83.12 180 LYS B N 1
ATOM 4212 C CA . LYS B 1 180 ? -13.469 -22.953 -19.281 1 83.12 180 LYS B CA 1
ATOM 4213 C C . LYS B 1 180 ? -14.102 -24.344 -19.422 1 83.12 180 LYS B C 1
ATOM 4215 O O . LYS B 1 180 ? -13.422 -25.312 -19.766 1 83.12 180 LYS B O 1
ATOM 4220 N N . THR B 1 181 ? -15.359 -24.359 -19.078 1 84.25 181 THR B N 1
ATOM 4221 C CA . THR B 1 181 ? -16.062 -25.641 -19.188 1 84.25 181 THR B CA 1
ATOM 4222 C C . THR B 1 181 ? -16.406 -25.953 -20.641 1 84.25 181 THR B C 1
ATOM 4224 O O . THR B 1 181 ? -16.453 -25.062 -21.484 1 84.25 181 THR B O 1
ATOM 4227 N N . ARG B 1 182 ? -16.531 -27.234 -20.891 1 81.31 182 ARG B N 1
ATOM 4228 C CA . ARG B 1 182 ? -16.891 -27.688 -22.234 1 81.31 182 ARG B CA 1
ATOM 4229 C C . ARG B 1 182 ? -18.266 -27.172 -22.641 1 81.31 182 ARG B C 1
ATOM 4231 O O . ARG B 1 182 ? -19.188 -27.141 -21.828 1 81.31 182 ARG B O 1
ATOM 4238 N N . THR B 1 183 ? -18.266 -26.547 -23.734 1 80.06 183 THR B N 1
ATOM 4239 C CA . THR B 1 183 ? -19.531 -26.031 -24.25 1 80.06 183 THR B CA 1
ATOM 4240 C C . THR B 1 183 ? -20.125 -26.969 -25.281 1 80.06 183 THR B C 1
ATOM 4242 O O . THR B 1 183 ? -19.391 -27.672 -26 1 80.06 183 THR B O 1
ATOM 4245 N N . TYR B 1 184 ? -21.406 -27.219 -25.031 1 81.94 184 TYR B N 1
ATOM 4246 C CA . TYR B 1 184 ? -22.109 -28.047 -26.016 1 81.94 184 TYR B CA 1
ATOM 4247 C C . TYR B 1 184 ? -22.953 -27.172 -26.953 1 81.94 184 TYR B C 1
ATOM 4249 O O . TYR B 1 184 ? -23.375 -26.078 -26.578 1 81.94 184 TYR B O 1
ATOM 4257 N N . LEU B 1 185 ? -22.938 -27.531 -28.125 1 81.94 185 LEU B N 1
ATOM 4258 C CA . LEU B 1 185 ? -23.734 -26.828 -29.125 1 81.94 185 LEU B CA 1
ATOM 4259 C C . LEU B 1 185 ? -25.172 -27.359 -29.141 1 81.94 185 LEU B C 1
ATOM 4261 O O . LEU B 1 185 ? -25.391 -28.562 -28.969 1 81.94 185 LEU B O 1
ATOM 4265 N N . ASN B 1 186 ? -26 -26.406 -29.047 1 79 186 ASN B N 1
ATOM 4266 C CA . ASN B 1 186 ? -27.391 -26.812 -29.219 1 79 186 ASN B CA 1
ATOM 4267 C C . ASN B 1 186 ? -27.688 -27.203 -30.656 1 79 186 ASN B C 1
ATOM 4269 O O . ASN B 1 186 ? -26.781 -27.25 -31.484 1 79 186 ASN B O 1
ATOM 4273 N N . ASP B 1 187 ? -28.984 -27.594 -30.859 1 84.94 187 ASP B N 1
ATOM 4274 C CA . ASP B 1 187 ? -29.438 -28.078 -32.156 1 84.94 187 ASP B CA 1
ATOM 4275 C C . ASP B 1 187 ? -29.188 -27.031 -33.25 1 84.94 187 ASP B C 1
ATOM 4277 O O . ASP B 1 187 ? -29.031 -27.375 -34.438 1 84.94 187 ASP B O 1
ATOM 4281 N N . ASN B 1 188 ? -29.156 -25.766 -32.844 1 86.69 188 ASN B N 1
ATOM 4282 C CA . ASN B 1 188 ? -28.906 -24.688 -33.781 1 86.69 188 ASN B CA 1
ATOM 4283 C C . ASN B 1 188 ? -27.422 -24.344 -33.875 1 86.69 188 ASN B C 1
ATOM 4285 O O . ASN B 1 188 ? -27.062 -23.266 -34.344 1 86.69 188 ASN B O 1
ATOM 4289 N N . ASP B 1 189 ? -26.625 -25.141 -33.344 1 84.44 189 ASP B N 1
ATOM 4290 C CA . ASP B 1 189 ? -25.156 -25.016 -33.344 1 84.44 189 ASP B CA 1
ATOM 4291 C C . ASP B 1 189 ? -24.703 -23.797 -32.531 1 84.44 189 ASP B C 1
ATOM 4293 O O . ASP B 1 189 ? -23.719 -23.156 -32.906 1 84.44 189 ASP B O 1
ATOM 4297 N N . GLU B 1 190 ? -25.641 -23.359 -31.781 1 82 190 GLU B N 1
ATOM 4298 C CA . GLU B 1 190 ? -25.266 -22.281 -30.875 1 82 190 GLU B CA 1
ATOM 4299 C C . GLU B 1 190 ? -24.797 -22.828 -29.531 1 82 190 GLU B C 1
ATOM 4301 O O . GLU B 1 190 ? -25.328 -23.828 -29.047 1 82 190 GLU B O 1
ATOM 4306 N N . PRO B 1 191 ? -23.766 -22.281 -29.016 1 80.12 191 PRO B N 1
ATOM 4307 C CA . PRO B 1 191 ? -23.297 -22.75 -27.719 1 80.12 191 PRO B CA 1
ATOM 4308 C C . PRO B 1 191 ? -24.359 -22.625 -26.625 1 80.12 191 PRO B C 1
ATOM 4310 O O . PRO B 1 191 ? -25.047 -21.609 -26.531 1 80.12 191 PRO B O 1
ATOM 4313 N N . VAL B 1 192 ? -24.719 -23.766 -26.016 1 78.81 192 VAL B N 1
ATOM 4314 C CA . VAL B 1 192 ? -25.672 -23.781 -24.906 1 78.81 192 VAL B CA 1
ATOM 4315 C C . VAL B 1 192 ? -25.141 -22.922 -23.766 1 78.81 192 VAL B C 1
ATOM 4317 O O . VAL B 1 192 ? -23.969 -23.078 -23.359 1 78.81 192 VAL B O 1
ATOM 4320 N N . GLN B 1 193 ? -25.844 -21.938 -23.375 1 75.5 193 GLN B N 1
ATOM 4321 C CA . GLN B 1 193 ? -25.406 -21.078 -22.281 1 75.5 193 GLN B CA 1
ATOM 4322 C C . GLN B 1 193 ? -25.547 -21.797 -20.938 1 75.5 193 GLN B C 1
ATOM 4324 O O . GLN B 1 193 ? -26.672 -22.078 -20.5 1 75.5 193 GLN B O 1
ATOM 4329 N N . LYS B 1 194 ? -24.469 -22.312 -20.5 1 76.31 194 LYS B N 1
ATOM 4330 C CA . LYS B 1 194 ? -24.469 -22.938 -19.172 1 76.31 194 LYS B CA 1
ATOM 4331 C C . LYS B 1 194 ? -24.297 -21.875 -18.078 1 76.31 194 LYS B C 1
ATOM 4333 O O . LYS B 1 194 ? -23.719 -20.812 -18.328 1 76.31 194 LYS B O 1
ATOM 4338 N N . LYS B 1 195 ? -24.906 -22.188 -16.906 1 76.5 195 LYS B N 1
ATOM 4339 C CA . LYS B 1 195 ? -24.719 -21.297 -15.758 1 76.5 195 LYS B CA 1
ATOM 4340 C C . LYS B 1 195 ? -23.25 -21.266 -15.32 1 76.5 195 LYS B C 1
ATOM 4342 O O . LYS B 1 195 ? -22.688 -20.203 -15.109 1 76.5 195 LYS B O 1
ATOM 4347 N N . ARG B 1 196 ? -22.766 -22.562 -15.266 1 81.19 196 ARG B N 1
ATOM 4348 C CA . ARG B 1 196 ? -21.359 -22.656 -14.883 1 81.19 196 ARG B CA 1
ATOM 4349 C C . ARG B 1 196 ? -20.453 -22.719 -16.109 1 81.19 196 ARG B C 1
ATOM 4351 O O . ARG B 1 196 ? -20.5 -23.688 -16.875 1 81.19 196 ARG B O 1
ATOM 4358 N N . ASN B 1 197 ? -19.719 -21.703 -16.312 1 82.88 197 ASN B N 1
ATOM 4359 C CA . ASN B 1 197 ? -18.875 -21.625 -17.5 1 82.88 197 ASN B CA 1
ATOM 4360 C C . ASN B 1 197 ? -17.406 -21.797 -17.156 1 82.88 197 ASN B C 1
ATOM 4362 O O . ASN B 1 197 ? -16.562 -21.938 -18.047 1 82.88 197 ASN B O 1
ATOM 4366 N N . VAL B 1 198 ? -17.234 -21.859 -15.789 1 88.25 198 VAL B N 1
ATOM 4367 C CA . VAL B 1 198 ? -15.812 -21.938 -15.43 1 88.25 198 VAL B CA 1
ATOM 4368 C C . VAL B 1 198 ? -15.617 -22.984 -14.344 1 88.25 198 VAL B C 1
ATOM 4370 O O . VAL B 1 198 ? -16.422 -23.094 -13.414 1 88.25 198 VAL B O 1
ATOM 4373 N N . HIS B 1 199 ? -14.656 -23.812 -14.57 1 90.19 199 HIS B N 1
ATOM 4374 C CA . HIS B 1 199 ? -14.227 -24.766 -13.555 1 90.19 199 HIS B CA 1
ATOM 4375 C C . HIS B 1 199 ? -12.969 -24.281 -12.836 1 90.19 199 HIS B C 1
ATOM 4377 O O . HIS B 1 199 ? -12 -23.891 -13.477 1 90.19 199 HIS B O 1
ATOM 4383 N N . ARG B 1 200 ? -13.07 -24.344 -11.516 1 92.44 200 ARG B N 1
ATOM 4384 C CA . ARG B 1 200 ? -11.938 -23.875 -10.734 1 92.44 200 ARG B CA 1
ATOM 4385 C C . ARG B 1 200 ? -11.297 -25.031 -9.961 1 92.44 200 ARG B C 1
ATOM 4387 O O . ARG B 1 200 ? -12 -25.891 -9.414 1 92.44 200 ARG B O 1
ATOM 4394 N N . SER B 1 201 ? -10.008 -25.078 -10.055 1 93.94 201 SER B N 1
ATOM 4395 C CA . SER B 1 201 ? -9.227 -26.016 -9.273 1 93.94 201 SER B CA 1
ATOM 4396 C C . SER B 1 201 ? -8.266 -25.312 -8.328 1 93.94 201 SER B C 1
ATOM 4398 O O . SER B 1 201 ? -7.754 -24.234 -8.648 1 93.94 201 SER B O 1
ATOM 4400 N N . TYR B 1 202 ? -8.062 -25.938 -7.176 1 96.25 202 TYR B N 1
ATOM 4401 C CA . TYR B 1 202 ? -7.27 -25.297 -6.137 1 96.25 202 TYR B CA 1
ATOM 4402 C C . TYR B 1 202 ? -6.059 -26.141 -5.773 1 96.25 202 TYR B C 1
ATOM 4404 O O . TYR B 1 202 ? -6.094 -27.375 -5.895 1 96.25 202 TYR B O 1
ATOM 4412 N N . SER B 1 203 ? -5.051 -25.422 -5.355 1 95.25 203 SER B N 1
ATOM 4413 C CA . SER B 1 203 ? -3.84 -26.109 -4.906 1 95.25 203 SER B CA 1
ATOM 4414 C C . SER B 1 203 ? -3.055 -25.25 -3.924 1 95.25 203 SER B C 1
ATOM 4416 O O . SER B 1 203 ? -3.191 -24.016 -3.918 1 95.25 203 SER B O 1
ATOM 4418 N N . PHE B 1 204 ? -2.305 -25.859 -3.029 1 95.19 204 PHE B N 1
ATOM 4419 C CA . PHE B 1 204 ? -1.343 -25.172 -2.184 1 95.19 204 PHE B CA 1
ATOM 4420 C C . PHE B 1 204 ? 0.08 -25.625 -2.496 1 95.19 204 PHE B C 1
ATOM 4422 O O . PHE B 1 204 ? 0.298 -26.75 -2.92 1 95.19 204 PHE B O 1
ATOM 4429 N N . ASN B 1 205 ? 0.879 -24.656 -2.354 1 87.62 205 ASN B N 1
ATOM 4430 C CA . ASN B 1 205 ? 2.295 -25 -2.479 1 87.62 205 ASN B CA 1
ATOM 4431 C C . ASN B 1 205 ? 2.865 -25.516 -1.166 1 87.62 205 ASN B C 1
ATOM 4433 O O . ASN B 1 205 ? 2.93 -24.797 -0.175 1 87.62 205 ASN B O 1
ATOM 4437 N N . VAL B 1 206 ? 3.215 -26.75 -1.151 1 86.44 206 VAL B N 1
ATOM 4438 C CA . VAL B 1 206 ? 3.824 -27.359 0.027 1 86.44 206 VAL B CA 1
ATOM 4439 C C . VAL B 1 206 ? 5.25 -27.797 -0.299 1 86.44 206 VAL B C 1
ATOM 4441 O O . VAL B 1 206 ? 5.453 -28.797 -1.003 1 86.44 206 VAL B O 1
ATOM 4444 N N . ASP B 1 207 ? 6.23 -27.078 0.192 1 77.31 207 ASP B N 1
ATOM 4445 C CA . ASP B 1 207 ? 7.648 -27.375 0.01 1 77.31 207 ASP B CA 1
ATOM 4446 C C . ASP B 1 207 ? 8 -27.469 -1.472 1 77.31 207 ASP B C 1
ATOM 4448 O O . ASP B 1 207 ? 8.656 -28.422 -1.896 1 77.31 207 ASP B O 1
ATOM 4452 N N . GLY B 1 208 ? 7.363 -26.672 -2.262 1 74.88 208 GLY B N 1
ATOM 4453 C CA . GLY B 1 208 ? 7.715 -26.594 -3.672 1 74.88 208 GLY B CA 1
ATOM 4454 C C . GLY B 1 208 ? 6.797 -27.406 -4.562 1 74.88 208 GLY B C 1
ATOM 4455 O O . GLY B 1 208 ? 6.914 -27.375 -5.789 1 74.88 208 GLY B O 1
ATOM 4456 N N . ASN B 1 209 ? 5.922 -28.078 -3.945 1 82.56 209 ASN B N 1
ATOM 4457 C CA . ASN B 1 209 ? 4.996 -28.906 -4.719 1 82.56 209 ASN B CA 1
ATOM 4458 C C . ASN B 1 209 ? 3.562 -28.391 -4.598 1 82.56 209 ASN B C 1
ATOM 4460 O O . ASN B 1 209 ? 3.094 -28.109 -3.496 1 82.56 209 ASN B O 1
ATOM 4464 N N . HIS B 1 210 ? 2.961 -28.375 -5.801 1 88 210 HIS B N 1
ATOM 4465 C CA . HIS B 1 210 ? 1.559 -27.969 -5.801 1 88 210 HIS B CA 1
ATOM 4466 C C . HIS B 1 210 ? 0.646 -29.156 -5.531 1 88 210 HIS B C 1
ATOM 4468 O O . HIS B 1 210 ? 0.554 -30.078 -6.352 1 88 210 HIS B O 1
ATOM 4474 N N . VAL B 1 211 ? 0.043 -29.125 -4.41 1 93.5 211 VAL B N 1
ATOM 4475 C CA . VAL B 1 211 ? -0.869 -30.188 -4.023 1 93.5 211 VAL B CA 1
ATOM 4476 C C . VAL B 1 211 ? -2.309 -29.781 -4.312 1 93.5 211 VAL B C 1
ATOM 4478 O O . VAL B 1 211 ? -2.779 -28.75 -3.812 1 93.5 211 VAL B O 1
ATOM 4481 N N . LYS B 1 212 ? -2.943 -30.562 -5.07 1 95 212 LYS B N 1
ATOM 4482 C CA . LYS B 1 212 ? -4.332 -30.266 -5.414 1 95 212 LYS B CA 1
ATOM 4483 C C . LYS B 1 212 ? -5.254 -30.516 -4.223 1 95 212 LYS B C 1
ATOM 4485 O O . LYS B 1 212 ? -5.098 -31.5 -3.5 1 95 212 LYS B O 1
ATOM 4490 N N . ILE B 1 213 ? -6.117 -29.625 -4.043 1 96.94 213 ILE B N 1
ATOM 4491 C CA . ILE B 1 213 ? -7.039 -29.703 -2.912 1 96.94 213 ILE B CA 1
ATOM 4492 C C . ILE B 1 213 ? -8.438 -29.266 -3.354 1 96.94 213 ILE B C 1
ATOM 4494 O O . ILE B 1 213 ? -8.602 -28.703 -4.434 1 96.94 213 ILE B O 1
ATOM 4498 N N . CYS B 1 214 ? -9.398 -29.609 -2.557 1 96.5 214 CYS B N 1
ATOM 4499 C CA . CYS B 1 214 ? -10.766 -29.203 -2.887 1 96.5 214 CYS B CA 1
ATOM 4500 C C . CYS B 1 214 ? -11.023 -27.766 -2.471 1 96.5 214 CYS B C 1
ATOM 4502 O O . CYS B 1 214 ? -10.258 -27.188 -1.693 1 96.5 214 CYS B O 1
ATOM 4504 N N . LYS B 1 215 ? -12.102 -27.234 -2.916 1 95.88 215 LYS B N 1
ATOM 4505 C CA . LYS B 1 215 ? -12.477 -25.844 -2.664 1 95.88 215 LYS B CA 1
ATOM 4506 C C . LYS B 1 215 ? -12.727 -25.609 -1.179 1 95.88 215 LYS B C 1
ATOM 4508 O O . LYS B 1 215 ? -12.25 -24.609 -0.617 1 95.88 215 LYS B O 1
ATOM 4513 N N . ASN B 1 216 ? -13.406 -26.5 -0.56 1 96.25 216 ASN B N 1
ATOM 4514 C CA . ASN B 1 216 ? -13.758 -26.328 0.846 1 96.25 216 ASN B CA 1
ATOM 4515 C C . ASN B 1 216 ? -12.516 -26.328 1.737 1 96.25 216 ASN B C 1
ATOM 4517 O O . ASN B 1 216 ? -12.43 -25.531 2.678 1 96.25 216 ASN B O 1
ATOM 4521 N N . PHE B 1 217 ? -11.656 -27.188 1.407 1 97.44 217 PHE B N 1
ATOM 4522 C CA . PHE B 1 217 ? -10.406 -27.25 2.145 1 97.44 217 PHE B CA 1
ATOM 4523 C C . PHE B 1 217 ? -9.617 -25.953 1.968 1 97.44 217 PHE B C 1
ATOM 4525 O O . PHE B 1 217 ? -9.039 -25.438 2.926 1 97.44 217 PHE B O 1
ATOM 4532 N N . PHE B 1 218 ? -9.586 -25.453 0.77 1 97.94 218 PHE B N 1
ATOM 4533 C CA . PHE B 1 218 ? -8.898 -24.203 0.436 1 97.94 218 PHE B CA 1
ATOM 4534 C C . PHE B 1 218 ? -9.461 -23.047 1.244 1 97.94 218 PHE B C 1
ATOM 4536 O O . PHE B 1 218 ? -8.719 -22.344 1.925 1 97.94 218 PHE B O 1
ATOM 4543 N N . LEU B 1 219 ? -10.742 -22.891 1.251 1 98.12 219 LEU B N 1
ATOM 4544 C CA . LEU B 1 219 ? -11.43 -21.812 1.943 1 98.12 219 LEU B CA 1
ATOM 4545 C C . LEU B 1 219 ? -11.297 -21.953 3.455 1 98.12 219 LEU B C 1
ATOM 4547 O O . LEU B 1 219 ? -11.039 -20.969 4.16 1 98.12 219 LEU B O 1
ATOM 4551 N N . ALA B 1 220 ? -11.398 -23.125 3.879 1 97.56 220 ALA B N 1
ATOM 4552 C CA . ALA B 1 220 ? -11.336 -23.406 5.312 1 97.56 220 ALA B CA 1
ATOM 4553 C C . ALA B 1 220 ? -9.938 -23.141 5.859 1 97.56 220 ALA B C 1
ATOM 4555 O O . ALA B 1 220 ? -9.781 -22.703 6.996 1 97.56 220 ALA B O 1
ATOM 4556 N N . THR B 1 221 ? -8.953 -23.469 5.109 1 97.44 221 THR B N 1
ATOM 4557 C CA . THR B 1 221 ? -7.574 -23.25 5.531 1 97.44 221 THR B CA 1
ATOM 4558 C C . THR B 1 221 ? -7.285 -21.766 5.676 1 97.44 221 THR B C 1
ATOM 4560 O O . THR B 1 221 ? -6.656 -21.344 6.648 1 97.44 221 THR B O 1
ATOM 4563 N N . LEU B 1 222 ? -7.785 -20.984 4.762 1 97.62 222 LEU B N 1
ATOM 4564 C CA . LEU B 1 222 ? -7.531 -19.547 4.77 1 97.62 222 LEU B CA 1
ATOM 4565 C C . LEU B 1 222 ? -8.531 -18.828 5.668 1 97.62 222 LEU B C 1
ATOM 4567 O O . LEU B 1 222 ? -8.32 -17.656 6.027 1 97.62 222 LEU B O 1
ATOM 4571 N N . GLY B 1 223 ? -9.562 -19.484 6.02 1 97.12 223 GLY B N 1
ATOM 4572 C CA . GLY B 1 223 ? -10.586 -18.859 6.844 1 97.12 223 GLY B CA 1
ATOM 4573 C C . GLY B 1 223 ? -11.352 -17.766 6.121 1 97.12 223 GLY B C 1
ATOM 4574 O O . GLY B 1 223 ? -11.656 -16.719 6.711 1 97.12 223 GLY B O 1
ATOM 4575 N N . ILE B 1 224 ? -11.656 -17.969 4.852 1 96.94 224 ILE B N 1
ATOM 4576 C CA . ILE B 1 224 ? -12.336 -16.953 4.062 1 96.94 224 ILE B CA 1
ATOM 4577 C C . ILE B 1 224 ? -13.609 -17.531 3.455 1 96.94 224 ILE B C 1
ATOM 4579 O O . ILE B 1 224 ? -13.812 -18.734 3.461 1 96.94 224 ILE B O 1
ATOM 4583 N N . GLY B 1 225 ? -14.453 -16.609 3.062 1 96.12 225 GLY B N 1
ATOM 4584 C CA . GLY B 1 225 ? -15.688 -17 2.395 1 96.12 225 GLY B CA 1
ATOM 4585 C C . GLY B 1 225 ? -15.539 -17.094 0.887 1 96.12 225 GLY B C 1
ATOM 4586 O O . GLY B 1 225 ? -14.555 -16.609 0.322 1 96.12 225 GLY B O 1
ATOM 4587 N N . GLU B 1 226 ? -16.516 -17.656 0.316 1 96 226 GLU B N 1
ATOM 4588 C CA . GLU B 1 226 ? -16.5 -17.859 -1.131 1 96 226 GLU B CA 1
ATOM 4589 C C . GLU B 1 226 ? -16.625 -16.516 -1.869 1 96 226 GLU B C 1
ATOM 4591 O O . GLU B 1 226 ? -16.062 -16.344 -2.947 1 96 226 GLU B O 1
ATOM 4596 N N . ALA B 1 227 ? -17.328 -15.664 -1.344 1 95.69 227 ALA B N 1
ATOM 4597 C CA . ALA B 1 227 ? -17.531 -14.367 -1.987 1 95.69 227 ALA B CA 1
ATOM 4598 C C . ALA B 1 227 ? -16.219 -13.617 -2.154 1 95.69 227 ALA B C 1
ATOM 4600 O O . ALA B 1 227 ? -15.992 -12.969 -3.182 1 95.69 227 ALA B O 1
ATOM 4601 N N . PHE B 1 228 ? -15.422 -13.742 -1.12 1 95.81 228 PHE B N 1
ATOM 4602 C CA . PHE B 1 228 ? -14.125 -13.086 -1.159 1 95.81 228 PHE B CA 1
ATOM 4603 C C . PHE B 1 228 ? -13.258 -13.664 -2.268 1 95.81 228 PHE B C 1
ATOM 4605 O O . PHE B 1 228 ? -12.648 -12.922 -3.045 1 95.81 228 PHE B O 1
ATOM 4612 N N . ALA B 1 229 ? -13.227 -14.938 -2.393 1 97.06 229 ALA B N 1
ATOM 4613 C CA . ALA B 1 229 ? -12.461 -15.617 -3.436 1 97.06 229 ALA B CA 1
ATOM 4614 C C . ALA B 1 229 ? -13.031 -15.312 -4.82 1 97.06 229 ALA B C 1
ATOM 4616 O O . ALA B 1 229 ? -12.273 -15.039 -5.758 1 97.06 229 ALA B O 1
ATOM 4617 N N . ASN B 1 230 ? -14.305 -15.297 -4.906 1 94.88 230 ASN B N 1
ATOM 4618 C CA . ASN B 1 230 ? -14.953 -15.047 -6.188 1 94.88 230 ASN B CA 1
ATOM 4619 C C . ASN B 1 230 ? -14.664 -13.633 -6.695 1 94.88 230 ASN B C 1
ATOM 4621 O O . ASN B 1 230 ? -14.516 -13.422 -7.902 1 94.88 230 ASN B O 1
ATOM 4625 N N . HIS B 1 231 ? -14.625 -12.766 -5.762 1 95.94 231 HIS B N 1
ATOM 4626 C CA . HIS B 1 231 ? -14.297 -11.398 -6.152 1 95.94 231 HIS B CA 1
ATOM 4627 C C . HIS B 1 231 ? -12.891 -11.32 -6.742 1 95.94 231 HIS B C 1
ATOM 4629 O O . HIS B 1 231 ? -12.656 -10.578 -7.695 1 95.94 231 HIS B O 1
ATOM 4635 N N . ALA B 1 232 ? -11.992 -12.062 -6.184 1 96.38 232 ALA B N 1
ATOM 4636 C CA . ALA B 1 232 ? -10.633 -12.125 -6.711 1 96.38 232 ALA B CA 1
ATOM 4637 C C . ALA B 1 232 ? -10.617 -12.672 -8.133 1 96.38 232 ALA B C 1
ATOM 4639 O O . ALA B 1 232 ? -10.008 -12.078 -9.023 1 96.38 232 ALA B O 1
ATOM 4640 N N . PHE B 1 233 ? -11.375 -13.688 -8.375 1 94.75 233 PHE B N 1
ATOM 4641 C CA . PHE B 1 233 ? -11.391 -14.352 -9.672 1 94.75 233 PHE B CA 1
ATOM 4642 C C . PHE B 1 233 ? -12.062 -13.477 -10.727 1 94.75 233 PHE B C 1
ATOM 4644 O O . PHE B 1 233 ? -11.633 -13.438 -11.875 1 94.75 233 PHE B O 1
ATOM 4651 N N . LYS B 1 234 ? -13.094 -12.797 -10.32 1 92.62 234 LYS B N 1
ATOM 4652 C CA . LYS B 1 234 ? -13.844 -11.945 -11.242 1 92.62 234 LYS B CA 1
ATOM 4653 C C . LYS B 1 234 ? -12.977 -10.797 -11.758 1 92.62 234 LYS B C 1
ATOM 4655 O O . LYS B 1 234 ? -13.172 -10.32 -12.875 1 92.62 234 LYS B O 1
ATOM 4660 N N . ASN B 1 235 ? -12.047 -10.445 -10.922 1 94.38 235 ASN B N 1
ATOM 4661 C CA . ASN B 1 235 ? -11.195 -9.312 -11.273 1 94.38 235 ASN B CA 1
ATOM 4662 C C . ASN B 1 235 ? -9.758 -9.75 -11.555 1 94.38 235 ASN B C 1
ATOM 4664 O O . ASN B 1 235 ? -8.812 -9.039 -11.203 1 94.38 235 ASN B O 1
ATOM 4668 N N . GLU B 1 236 ? -9.617 -10.914 -12.031 1 93.62 236 GLU B N 1
ATOM 4669 C CA . GLU B 1 236 ? -8.297 -11.469 -12.336 1 93.62 236 GLU B CA 1
ATOM 4670 C C . GLU B 1 236 ? -7.891 -11.172 -13.773 1 93.62 236 GLU B C 1
ATOM 4672 O O . GLU B 1 236 ? -8.711 -11.273 -14.688 1 93.62 236 GLU B O 1
ATOM 4677 N N . GLN B 1 237 ? -6.699 -10.711 -13.93 1 90.94 237 GLN B N 1
ATOM 4678 C CA . GLN B 1 237 ? -6.078 -10.578 -15.242 1 90.94 237 GLN B CA 1
ATOM 4679 C C . GLN B 1 237 ? -4.648 -11.109 -15.227 1 90.94 237 GLN B C 1
ATOM 4681 O O . GLN B 1 237 ? -3.826 -10.68 -14.414 1 90.94 237 GLN B O 1
ATOM 4686 N N . ASP B 1 238 ? -4.324 -12.078 -16.094 1 90.56 238 ASP B N 1
ATOM 4687 C CA . ASP B 1 238 ? -2.984 -12.641 -16.25 1 90.56 238 ASP B CA 1
ATOM 4688 C C . ASP B 1 238 ? -2.461 -13.188 -14.922 1 90.56 238 ASP B C 1
ATOM 4690 O O . ASP B 1 238 ? -1.276 -13.047 -14.609 1 90.56 238 ASP B O 1
ATOM 4694 N N . GLY B 1 239 ? -3.346 -13.609 -14.039 1 90.44 239 GLY B N 1
ATOM 4695 C CA . GLY B 1 239 ? -2.928 -14.266 -12.805 1 90.44 239 GLY B CA 1
ATOM 4696 C C . GLY B 1 239 ? -2.816 -13.32 -11.633 1 90.44 239 GLY B C 1
ATOM 4697 O O . GLY B 1 239 ? -2.25 -13.672 -10.594 1 90.44 239 GLY B O 1
ATOM 4698 N N . VAL B 1 240 ? -3.309 -12.086 -11.812 1 92.88 240 VAL B N 1
ATOM 4699 C CA . VAL B 1 240 ? -3.217 -11.133 -10.719 1 92.88 240 VAL B CA 1
ATOM 4700 C C . VAL B 1 240 ? -4.539 -10.383 -10.57 1 92.88 240 VAL B C 1
ATOM 4702 O O . VAL B 1 240 ? -5.32 -10.297 -11.523 1 92.88 240 VAL B O 1
ATOM 4705 N N . TYR B 1 241 ? -4.715 -9.867 -9.391 1 95.31 241 TYR B N 1
ATOM 4706 C CA . TYR B 1 241 ? -5.91 -9.086 -9.094 1 95.31 241 TYR B CA 1
ATOM 4707 C C . TYR B 1 241 ? -5.762 -7.652 -9.586 1 95.31 241 TYR B C 1
ATOM 4709 O O . TYR B 1 241 ? -4.82 -6.953 -9.195 1 95.31 241 TYR B O 1
ATOM 4717 N N . ILE B 1 242 ? -6.664 -7.125 -10.398 1 93.19 242 ILE B N 1
ATOM 4718 C CA . ILE B 1 242 ? -6.59 -5.773 -10.938 1 93.19 242 ILE B CA 1
ATOM 4719 C C . ILE B 1 242 ? -7.84 -4.988 -10.539 1 93.19 242 ILE B C 1
ATOM 4721 O O . ILE B 1 242 ? -8.086 -3.9 -11.055 1 93.19 242 ILE B O 1
ATOM 4725 N N . GLY B 1 243 ? -8.508 -5.469 -9.57 1 90.38 243 GLY B N 1
ATOM 4726 C CA . GLY B 1 243 ? -9.75 -4.812 -9.18 1 90.38 243 GLY B CA 1
ATOM 4727 C C . GLY B 1 243 ? -9.539 -3.662 -8.211 1 90.38 243 GLY B C 1
ATOM 4728 O O . GLY B 1 243 ? -8.422 -3.434 -7.746 1 90.38 243 GLY B O 1
ATOM 4729 N N . GLU B 1 244 ? -10.617 -2.826 -8.07 1 86.94 244 GLU B N 1
ATOM 4730 C CA . GLU B 1 244 ? -10.648 -1.732 -7.105 1 86.94 244 GLU B CA 1
ATOM 4731 C C . GLU B 1 244 ? -11.891 -1.816 -6.215 1 86.94 244 GLU B C 1
ATOM 4733 O O . GLU B 1 244 ? -12.938 -2.303 -6.645 1 86.94 244 GLU B O 1
ATOM 4738 N N . ASP B 1 245 ? -11.555 -1.512 -5.066 1 83.06 245 ASP B N 1
ATOM 4739 C CA . ASP B 1 245 ? -12.695 -1.404 -4.168 1 83.06 245 ASP B CA 1
ATOM 4740 C C . ASP B 1 245 ? -13.57 -0.206 -4.535 1 83.06 245 ASP B C 1
ATOM 4742 O O . ASP B 1 245 ? -13.148 0.943 -4.402 1 83.06 245 ASP B O 1
ATOM 4746 N N . LYS B 1 246 ? -14.75 -0.427 -4.996 1 85.38 246 LYS B N 1
ATOM 4747 C CA . LYS B 1 246 ? -15.617 0.635 -5.5 1 85.38 246 LYS B CA 1
ATOM 4748 C C . LYS B 1 246 ? -16.656 1.027 -4.465 1 85.38 246 LYS B C 1
ATOM 4750 O O . LYS B 1 246 ? -17.516 1.869 -4.73 1 85.38 246 LYS B O 1
ATOM 4755 N N . ARG B 1 247 ? -16.625 0.346 -3.348 1 81.69 247 ARG B N 1
ATOM 4756 C CA . ARG B 1 247 ? -17.594 0.69 -2.316 1 81.69 247 ARG B CA 1
ATOM 4757 C C . ARG B 1 247 ? -17.391 2.123 -1.834 1 81.69 247 ARG B C 1
ATOM 4759 O O . ARG B 1 247 ? -16.266 2.553 -1.589 1 81.69 247 ARG B O 1
ATOM 4766 N N . GLY B 1 248 ? -18.406 2.826 -1.781 1 84.62 248 GLY B N 1
ATOM 4767 C CA . GLY B 1 248 ? -18.375 4.203 -1.314 1 84.62 248 GLY B CA 1
ATOM 4768 C C . GLY B 1 248 ? -17.875 5.176 -2.365 1 84.62 248 GLY B C 1
ATOM 4769 O O . GLY B 1 248 ? -17.766 6.375 -2.104 1 84.62 248 GLY B O 1
ATOM 4770 N N . LYS B 1 249 ? -17.547 4.711 -3.496 1 89.88 249 LYS B N 1
ATOM 4771 C CA . LYS B 1 249 ? -16.969 5.594 -4.508 1 89.88 249 LYS B CA 1
ATOM 4772 C C . LYS B 1 249 ? -18.016 5.988 -5.555 1 89.88 249 LYS B C 1
ATOM 4774 O O . LYS B 1 249 ? -17.672 6.434 -6.648 1 89.88 249 LYS B O 1
ATOM 4779 N N . HIS B 1 250 ? -19.172 5.738 -5.207 1 91.19 250 HIS B N 1
ATOM 4780 C CA . HIS B 1 250 ? -20.25 6.16 -6.105 1 91.19 250 HIS B CA 1
ATOM 4781 C C . HIS B 1 250 ? -20.516 7.652 -5.973 1 91.19 250 HIS B C 1
ATOM 4783 O O . HIS B 1 250 ? -20.203 8.258 -4.945 1 91.19 250 HIS B O 1
ATOM 4789 N N . VAL B 1 251 ? -21.031 8.227 -6.973 1 89.56 251 VAL B N 1
ATOM 4790 C CA . VAL B 1 251 ? -21.406 9.633 -6.953 1 89.56 251 VAL B CA 1
ATOM 4791 C C . VAL B 1 251 ? -22.656 9.82 -6.09 1 89.56 251 VAL B C 1
ATOM 4793 O O . VAL B 1 251 ? -23.688 9.18 -6.324 1 89.56 251 VAL B O 1
ATOM 4796 N N . PRO B 1 252 ? -22.516 10.633 -5.113 1 90.62 252 PRO B N 1
ATOM 4797 C CA . PRO B 1 252 ? -23.703 10.852 -4.277 1 90.62 252 PRO B CA 1
ATOM 4798 C C . PRO B 1 252 ? -24.875 11.445 -5.059 1 90.62 252 PRO B C 1
ATOM 4800 O O . PRO B 1 252 ? -24.672 12.273 -5.949 1 90.62 252 PRO B O 1
ATOM 4803 N N . TYR B 1 253 ? -25.969 10.938 -4.73 1 88.69 253 TYR B N 1
ATOM 4804 C CA . TYR B 1 253 ? -27.188 11.383 -5.398 1 88.69 253 TYR B CA 1
ATOM 4805 C C . TYR B 1 253 ? -27.391 12.883 -5.23 1 88.69 253 TYR B C 1
ATOM 4807 O O . TYR B 1 253 ? -27.875 13.555 -6.145 1 88.69 253 TYR B O 1
ATOM 4815 N N . ASN B 1 254 ? -27.016 13.367 -4.125 1 85.44 254 ASN B N 1
ATOM 4816 C CA . ASN B 1 254 ? -27.234 14.773 -3.795 1 85.44 254 ASN B CA 1
ATOM 4817 C C . ASN B 1 254 ? -26.047 15.641 -4.176 1 85.44 254 ASN B C 1
ATOM 4819 O O . ASN B 1 254 ? -25.906 16.766 -3.689 1 85.44 254 ASN B O 1
ATOM 4823 N N . LYS B 1 255 ? -25.281 15.023 -4.996 1 88.5 255 LYS B N 1
ATOM 4824 C CA . LYS B 1 255 ? -24.125 15.82 -5.414 1 88.5 255 LYS B CA 1
ATOM 4825 C C . LYS B 1 255 ? -24.562 17.094 -6.141 1 88.5 255 LYS B C 1
ATOM 4827 O O . LYS B 1 255 ? -25.484 17.047 -6.957 1 88.5 255 LYS B O 1
ATOM 4832 N N . THR B 1 256 ? -23.938 18.219 -5.75 1 89.06 256 THR B N 1
ATOM 4833 C CA . THR B 1 256 ? -24.203 19.469 -6.445 1 89.06 256 THR B CA 1
ATOM 4834 C C . THR B 1 256 ? -23.812 19.375 -7.918 1 89.06 256 THR B C 1
ATOM 4836 O O . THR B 1 256 ? -22.719 18.891 -8.242 1 89.06 256 THR B O 1
ATOM 4839 N N . THR B 1 257 ? -24.688 19.781 -8.734 1 88.12 257 THR B N 1
ATOM 4840 C CA . THR B 1 257 ? -24.453 19.688 -10.172 1 88.12 257 THR B CA 1
ATOM 4841 C C . THR B 1 257 ? -23.328 20.609 -10.602 1 88.12 257 THR B C 1
ATOM 4843 O O . THR B 1 257 ? -23.094 21.656 -9.977 1 88.12 257 THR B O 1
ATOM 4846 N N . ASN B 1 258 ? -22.688 20.266 -11.641 1 90 258 ASN B N 1
ATOM 4847 C CA . ASN B 1 258 ? -21.609 21.078 -12.18 1 90 258 ASN B CA 1
ATOM 4848 C C . ASN B 1 258 ? -22.109 22.438 -12.656 1 90 258 ASN B C 1
ATOM 4850 O O . ASN B 1 258 ? -21.406 23.453 -12.539 1 90 258 ASN B O 1
ATOM 4854 N N . THR B 1 259 ? -23.266 22.438 -13.117 1 88.56 259 THR B N 1
ATOM 4855 C CA . THR B 1 259 ? -23.875 23.672 -13.594 1 88.56 259 THR B CA 1
ATOM 4856 C C . THR B 1 259 ? -24.047 24.656 -12.438 1 88.56 259 THR B C 1
ATOM 4858 O O . THR B 1 259 ? -23.766 25.859 -12.586 1 88.56 259 THR B O 1
ATOM 4861 N N . ALA B 1 260 ? -24.5 24.141 -11.328 1 90.25 260 ALA B N 1
ATOM 4862 C CA . ALA B 1 260 ? -24.672 24.984 -10.148 1 90.25 260 ALA B CA 1
ATOM 4863 C C . ALA B 1 260 ? -23.328 25.516 -9.656 1 90.25 260 ALA B C 1
ATOM 4865 O O . ALA B 1 260 ? -23.219 26.688 -9.273 1 90.25 260 ALA B O 1
ATOM 4866 N N . MET B 1 261 ? -22.359 24.688 -9.695 1 92.94 261 MET B N 1
ATOM 4867 C CA . MET B 1 261 ? -21.016 25.109 -9.281 1 92.94 261 MET B CA 1
ATOM 4868 C C . MET B 1 261 ? -20.469 26.188 -10.203 1 92.94 261 MET B C 1
ATOM 4870 O O . MET B 1 261 ? -19.844 27.141 -9.742 1 92.94 261 MET B O 1
ATOM 4874 N N . ASP B 1 262 ? -20.75 26.047 -11.43 1 92.12 262 ASP B N 1
ATOM 4875 C CA . ASP B 1 262 ? -20.281 27.031 -12.406 1 92.12 262 ASP B CA 1
ATOM 4876 C C . ASP B 1 262 ? -20.953 28.375 -12.195 1 92.12 262 ASP B C 1
ATOM 4878 O O . ASP B 1 262 ? -20.328 29.422 -12.383 1 92.12 262 ASP B O 1
ATOM 4882 N N . LEU B 1 263 ? -22.188 28.281 -11.828 1 91.69 263 LEU B N 1
ATOM 4883 C CA . LEU B 1 263 ? -22.891 29.531 -11.547 1 91.69 263 LEU B CA 1
ATOM 4884 C C . LEU B 1 263 ? -22.234 30.266 -10.391 1 91.69 263 LEU B C 1
ATOM 4886 O O . LEU B 1 263 ? -22.125 31.5 -10.422 1 91.69 263 LEU B O 1
ATOM 4890 N N . VAL B 1 264 ? -21.844 29.547 -9.398 1 93.56 264 VAL B N 1
ATOM 4891 C CA . VAL B 1 264 ? -21.156 30.141 -8.25 1 93.56 264 VAL B CA 1
ATOM 4892 C C . VAL B 1 264 ? -19.844 30.766 -8.695 1 93.56 264 VAL B C 1
ATOM 4894 O O . VAL B 1 264 ? -19.516 31.891 -8.32 1 93.56 264 VAL B O 1
ATOM 4897 N N . ARG B 1 265 ? -19.141 30.047 -9.516 1 93.19 265 ARG B N 1
ATOM 4898 C CA . ARG B 1 265 ? -17.859 30.547 -10.008 1 93.19 265 ARG B CA 1
ATOM 4899 C C . ARG B 1 265 ? -18.047 31.828 -10.82 1 93.19 265 ARG B C 1
ATOM 4901 O O . ARG B 1 265 ? -17.281 32.781 -10.648 1 93.19 265 ARG B O 1
ATOM 4908 N N . HIS B 1 266 ? -19 31.812 -11.625 1 91.88 266 HIS B N 1
ATOM 4909 C CA . HIS B 1 266 ? -19.297 33 -12.422 1 91.88 266 HIS B CA 1
ATOM 4910 C C . HIS B 1 266 ? -19.625 34.188 -11.539 1 91.88 266 HIS B C 1
ATOM 4912 O O . HIS B 1 266 ? -19.188 35.312 -11.797 1 91.88 266 HIS B O 1
ATOM 4918 N N . HIS B 1 267 ? -20.359 33.938 -10.547 1 91.94 267 HIS B N 1
ATOM 4919 C CA . HIS B 1 267 ? -20.734 35.031 -9.625 1 91.94 267 HIS B CA 1
ATOM 4920 C C . HIS B 1 26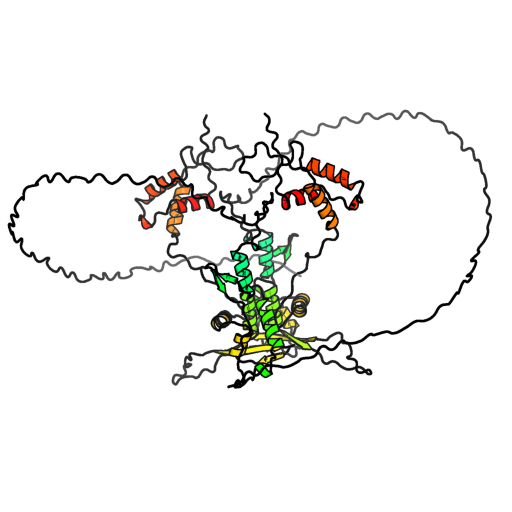7 ? -19.5 35.594 -8.93 1 91.94 267 HIS B C 1
ATOM 4922 O O . HIS B 1 267 ? -19.344 36.812 -8.852 1 91.94 267 HIS B O 1
ATOM 4928 N N . ILE B 1 268 ? -18.656 34.719 -8.422 1 89.75 268 ILE B N 1
ATOM 4929 C CA . ILE B 1 268 ? -17.469 35.156 -7.695 1 89.75 268 ILE B CA 1
ATOM 4930 C C . ILE B 1 268 ? -16.562 35.969 -8.617 1 89.75 268 ILE B C 1
ATOM 4932 O O . ILE B 1 268 ? -16.016 37 -8.211 1 89.75 268 ILE B O 1
ATOM 4936 N N . GLU B 1 269 ? -16.453 35.469 -9.805 1 89.12 269 GLU B N 1
ATOM 4937 C CA . GLU B 1 269 ? -15.57 36.125 -10.766 1 89.12 269 GLU B CA 1
ATOM 4938 C C . GLU B 1 269 ? -16.141 37.469 -11.227 1 89.12 269 GLU B C 1
ATOM 4940 O O . GLU B 1 269 ? -15.406 38.312 -11.703 1 89.12 269 GLU B O 1
ATOM 4945 N N . SER B 1 270 ? -17.406 37.656 -11.094 1 86.62 270 SER B N 1
ATOM 4946 C CA . SER B 1 270 ? -18.062 38.906 -11.5 1 86.62 270 SER B CA 1
ATOM 4947 C C . SER B 1 270 ? -17.953 39.969 -10.422 1 86.62 270 SER B C 1
ATOM 4949 O O . SER B 1 270 ? -18.219 41.125 -10.68 1 86.62 270 SER B O 1
ATOM 4951 N N . CYS B 1 271 ? -17.625 39.562 -9.242 1 82.38 271 CYS B N 1
ATOM 4952 C CA . CYS B 1 271 ? -17.516 40.531 -8.156 1 82.38 271 CYS B CA 1
ATOM 4953 C C . CYS B 1 271 ? -16.297 41.438 -8.344 1 82.38 271 CYS B C 1
ATOM 4955 O O . CYS B 1 271 ? -15.203 40.938 -8.617 1 82.38 271 CYS B O 1
ATOM 4957 N N . PRO B 1 272 ? -16.484 42.688 -8.312 1 76.56 272 PRO B N 1
ATOM 4958 C CA . PRO B 1 272 ? -15.383 43.625 -8.547 1 76.56 272 PRO B CA 1
ATOM 4959 C C . PRO B 1 272 ? -14.273 43.531 -7.5 1 76.56 272 PRO B C 1
ATOM 4961 O O . PRO B 1 272 ? -14.562 43.375 -6.309 1 76.56 272 PRO B O 1
ATOM 4964 N N . LEU B 1 273 ? -13.078 43.375 -7.969 1 73.5 273 LEU B N 1
ATOM 4965 C CA . LEU B 1 273 ? -11.914 43.344 -7.09 1 73.5 273 LEU B CA 1
ATOM 4966 C C . LEU B 1 273 ? -11.422 44.75 -6.785 1 73.5 273 LEU B C 1
ATOM 4968 O O . LEU B 1 273 ? -11.531 45.656 -7.625 1 73.5 273 LEU B O 1
ATOM 4972 N N . GLY B 1 274 ? -11.344 45.031 -5.488 1 64.38 274 GLY B N 1
ATOM 4973 C CA . GLY B 1 274 ? -10.828 46.344 -5.117 1 64.38 274 GLY B CA 1
ATOM 4974 C C . GLY B 1 274 ? -9.312 46.375 -5.027 1 64.38 274 GLY B C 1
ATOM 4975 O O . GLY B 1 274 ? -8.664 45.344 -5.027 1 64.38 274 GLY B O 1
ATOM 4976 N N . ASP B 1 275 ? -8.719 47.562 -5.281 1 57.09 275 ASP B N 1
ATOM 4977 C CA . ASP B 1 275 ? -7.289 47.812 -5.113 1 57.09 275 ASP B CA 1
ATOM 4978 C C . ASP B 1 275 ? -6.867 47.656 -3.656 1 57.09 275 ASP B C 1
ATOM 4980 O O . ASP B 1 275 ? -7.602 48.062 -2.746 1 57.09 275 ASP B O 1
ATOM 4984 N N . GLY B 1 276 ? -6.336 46.531 -3.324 1 55.06 276 GLY B N 1
ATOM 4985 C CA . GLY B 1 276 ? -5.844 46.406 -1.96 1 55.06 276 GLY B CA 1
ATOM 4986 C C . GLY B 1 276 ? -5.102 47.656 -1.491 1 55.06 276 GLY B C 1
ATOM 4987 O O . GLY B 1 276 ? -4.086 48.031 -2.078 1 55.06 276 GLY B O 1
ATOM 4988 N N . HIS B 1 277 ? -5.809 48.656 -1.159 1 53.06 277 HIS B N 1
ATOM 4989 C CA . HIS B 1 277 ? -5.113 49.844 -0.757 1 53.06 277 HIS B CA 1
ATOM 4990 C C . HIS B 1 277 ? -3.773 49.531 -0.102 1 53.06 277 HIS B C 1
ATOM 4992 O O . HIS B 1 277 ? -2.754 50.156 -0.431 1 53.06 277 HIS B O 1
ATOM 4998 N N . TYR B 1 278 ? -3.938 49.156 1.264 1 50 278 TYR B N 1
ATOM 4999 C CA . TYR B 1 278 ? -2.787 49.125 2.16 1 50 278 TYR B CA 1
ATOM 5000 C C . TYR B 1 278 ? -1.959 47.875 1.928 1 50 278 TYR B C 1
ATOM 5002 O O . TYR B 1 278 ? -1.124 47.5 2.76 1 50 278 TYR B O 1
ATOM 5010 N N . THR B 1 279 ? -2.359 47.156 1.085 1 51.62 279 THR B N 1
ATOM 5011 C CA . THR B 1 279 ? -1.562 45.938 1.04 1 51.62 279 THR B CA 1
ATOM 5012 C C . THR B 1 279 ? -0.165 46.219 0.496 1 51.62 279 THR B C 1
ATOM 5014 O O . THR B 1 279 ? 0.006 47.062 -0.368 1 51.62 279 THR B O 1
ATOM 5017 N N . CYS B 1 280 ? 0.732 45.969 1.278 1 50.72 280 CYS B N 1
ATOM 5018 C CA . CYS B 1 280 ? 2.141 46.062 0.913 1 50.72 280 CYS B CA 1
ATOM 5019 C C . CYS B 1 280 ? 2.348 45.719 -0.557 1 50.72 280 CYS B C 1
ATOM 5021 O O . CYS B 1 280 ? 1.649 44.875 -1.102 1 50.72 280 CYS B O 1
ATOM 5023 N N . LYS B 1 281 ? 2.725 46.719 -1.268 1 52.38 281 LYS B N 1
ATOM 5024 C CA . LYS B 1 281 ? 3.107 46.656 -2.676 1 52.38 281 LYS B CA 1
ATOM 5025 C C . LYS B 1 281 ? 3.391 45.25 -3.111 1 52.38 281 LYS B C 1
ATOM 5027 O O . LYS B 1 281 ? 3.143 44.875 -4.262 1 52.38 281 LYS B O 1
ATOM 5032 N N . ILE B 1 282 ? 3.832 44.5 -2.219 1 54.59 282 ILE B N 1
ATOM 5033 C CA . ILE B 1 282 ? 4.43 43.25 -2.633 1 54.59 282 ILE B CA 1
ATOM 5034 C C . ILE B 1 282 ? 3.369 42.156 -2.621 1 54.59 282 ILE B C 1
ATOM 5036 O O . ILE B 1 282 ? 3.535 41.125 -3.266 1 54.59 282 ILE B O 1
ATOM 5040 N N . SER B 1 283 ? 2.223 42.562 -1.911 1 58.34 283 SER B N 1
ATOM 5041 C CA . SER B 1 283 ? 1.344 41.406 -1.757 1 58.34 283 SER B CA 1
ATOM 5042 C C . SER B 1 283 ? 0.487 41.188 -3 1 58.34 283 SER B C 1
ATOM 5044 O O . SER B 1 283 ? -0.027 42.156 -3.578 1 58.34 283 SER B O 1
ATOM 5046 N N . ASN B 1 284 ? 0.631 40.281 -3.768 1 62.31 284 ASN B N 1
ATOM 5047 C CA . ASN B 1 284 ? -0.165 39.844 -4.914 1 62.31 284 ASN B CA 1
ATOM 5048 C C . ASN B 1 284 ? -1.567 39.406 -4.492 1 62.31 284 ASN B C 1
ATOM 5050 O O . ASN B 1 284 ? -2.268 38.75 -5.25 1 62.31 284 ASN B O 1
ATOM 5054 N N . ARG B 1 285 ? -1.888 39.938 -3.299 1 67.75 285 ARG B N 1
ATOM 5055 C CA . ARG B 1 285 ? -3.211 39.531 -2.846 1 67.75 285 ARG B CA 1
ATOM 5056 C C . ARG B 1 285 ? -4.297 40.438 -3.432 1 67.75 285 ARG B C 1
ATOM 5058 O O . ARG B 1 285 ? -4.102 41.625 -3.57 1 67.75 285 ARG B O 1
ATOM 5065 N N . LYS B 1 286 ? -5.305 39.781 -3.998 1 72.81 286 LYS B N 1
ATOM 5066 C CA . LYS B 1 286 ? -6.465 40.5 -4.5 1 72.81 286 LYS B CA 1
ATOM 5067 C C . LYS B 1 286 ? -7.523 40.688 -3.414 1 72.81 286 LYS B C 1
ATOM 5069 O O . LYS B 1 286 ? -7.801 39.719 -2.664 1 72.81 286 LYS B O 1
ATOM 5074 N N . TYR B 1 287 ? -7.953 41.844 -3.248 1 73.75 287 TYR B N 1
ATOM 5075 C CA . TYR B 1 287 ? -8.914 42.156 -2.193 1 73.75 287 TYR B CA 1
ATOM 5076 C C . TYR B 1 287 ? -10.25 42.594 -2.783 1 73.75 287 TYR B C 1
ATOM 5078 O O . TYR B 1 287 ? -10.297 43.219 -3.83 1 73.75 287 TYR B O 1
ATOM 5086 N N . PHE B 1 288 ? -11.203 42.094 -2.127 1 77.06 288 PHE B N 1
ATOM 5087 C CA . PHE B 1 288 ? -12.523 42.625 -2.438 1 77.06 288 PHE B CA 1
ATOM 5088 C C . PHE B 1 288 ? -12.688 44.031 -1.818 1 77.06 288 PHE B C 1
ATOM 5090 O O . PHE B 1 288 ? -11.922 44.406 -0.935 1 77.06 288 PHE B O 1
ATOM 5097 N N . GLY B 1 289 ? -13.594 44.875 -2.438 1 67.88 289 GLY B N 1
ATOM 5098 C CA . GLY B 1 289 ? -13.867 46.188 -1.884 1 67.88 289 GLY B CA 1
ATOM 5099 C C . GLY B 1 289 ? -14.273 46.125 -0.423 1 67.88 289 GLY B C 1
ATOM 5100 O O . GLY B 1 289 ? -14.57 45.062 0.115 1 67.88 289 GLY B O 1
ATOM 5101 N N . ALA B 1 290 ? -14.18 47.188 0.381 1 65.31 290 ALA B N 1
ATOM 5102 C CA . ALA B 1 290 ? -14.328 47.406 1.821 1 65.31 290 ALA B CA 1
ATOM 5103 C C . ALA B 1 290 ? -15.633 46.781 2.328 1 65.31 290 ALA B C 1
ATOM 5105 O O . ALA B 1 290 ? -15.703 46.312 3.467 1 65.31 290 ALA B O 1
ATOM 5106 N N . ASP B 1 291 ? -16.703 46.625 1.455 1 68.5 291 ASP B N 1
ATOM 5107 C CA . ASP B 1 291 ? -18 46.25 1.987 1 68.5 291 ASP B CA 1
ATOM 5108 C C . ASP B 1 291 ? -18.375 44.844 1.533 1 68.5 291 ASP B C 1
ATOM 5110 O O . ASP B 1 291 ? -19.547 44.438 1.608 1 68.5 291 ASP B O 1
ATOM 5114 N N . VAL B 1 292 ? -17.297 44.094 1.149 1 75.88 292 VAL B N 1
ATOM 5115 C CA . VAL B 1 292 ? -17.656 42.812 0.605 1 75.88 292 VAL B CA 1
ATOM 5116 C C . VAL B 1 292 ? -17.109 41.688 1.494 1 75.88 292 VAL B C 1
ATOM 5118 O O . VAL B 1 292 ? -15.922 41.688 1.833 1 75.88 292 VAL B O 1
ATOM 5121 N N . ASN B 1 293 ? -17.969 41 2.18 1 82.81 293 ASN B N 1
ATOM 5122 C CA . ASN B 1 293 ? -17.625 39.75 2.85 1 82.81 293 ASN B CA 1
ATOM 5123 C C . ASN B 1 293 ? -18.344 38.562 2.219 1 82.81 293 ASN B C 1
ATOM 5125 O O . ASN B 1 293 ? -19.188 38.719 1.341 1 82.81 293 ASN B O 1
ATOM 5129 N N . ILE B 1 294 ? -18.031 37.406 2.506 1 87.62 294 ILE B N 1
ATOM 5130 C CA . ILE B 1 294 ? -18.531 36.188 1.864 1 87.62 294 ILE B CA 1
ATOM 5131 C C . ILE B 1 294 ? -20.047 36.094 2.072 1 87.62 294 ILE B C 1
ATOM 5133 O O . ILE B 1 294 ? -20.766 35.625 1.192 1 87.62 294 ILE B O 1
ATOM 5137 N N . LYS B 1 295 ? -20.406 36.531 3.256 1 89.56 295 LYS B N 1
ATOM 5138 C CA . LYS B 1 295 ? -21.844 36.5 3.533 1 89.56 295 LYS B CA 1
ATOM 5139 C C . LYS B 1 295 ? -22.609 37.406 2.557 1 89.56 295 LYS B C 1
ATOM 5141 O O . LYS B 1 295 ? -23.641 37 2.012 1 89.56 295 LYS B O 1
ATOM 5146 N N . ARG B 1 296 ? -22.078 38.594 2.373 1 89.38 296 ARG B N 1
ATOM 5147 C CA . ARG B 1 296 ? -22.703 39.531 1.458 1 89.38 296 ARG B CA 1
ATOM 5148 C C . ARG B 1 296 ? -22.656 39.031 0.021 1 89.38 296 ARG B C 1
ATOM 5150 O O . ARG B 1 296 ? -23.609 39.188 -0.733 1 89.38 296 ARG B O 1
ATOM 5157 N N . MET B 1 297 ? -21.578 38.5 -0.309 1 90.38 297 MET B N 1
ATOM 5158 C CA . MET B 1 297 ? -21.438 37.938 -1.649 1 90.38 297 MET B CA 1
ATOM 5159 C C . MET B 1 297 ? -22.469 36.844 -1.895 1 90.38 297 MET B C 1
ATOM 5161 O O . MET B 1 297 ? -23.062 36.75 -2.977 1 90.38 297 MET B O 1
ATOM 5165 N N . TYR B 1 298 ? -22.641 36 -0.915 1 94.06 298 TYR B N 1
ATOM 5166 C CA . TYR B 1 298 ? -23.625 34.938 -1.031 1 94.06 298 TYR B CA 1
ATOM 5167 C C . TYR B 1 298 ? -25.031 35.5 -1.187 1 94.06 298 TYR B C 1
ATOM 5169 O O . TYR B 1 298 ? -25.828 35 -1.979 1 94.06 298 TYR B O 1
ATOM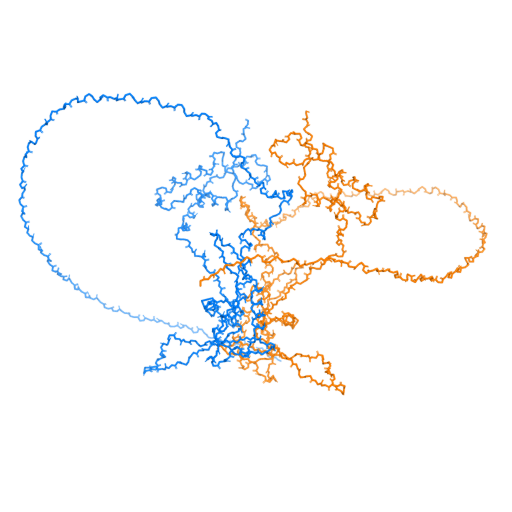 5177 N N . GLU B 1 299 ? -25.344 36.5 -0.436 1 92.69 299 GLU B N 1
ATOM 5178 C CA . GLU B 1 299 ? -26.656 37.156 -0.544 1 92.69 299 GLU B CA 1
ATOM 5179 C C . GLU B 1 299 ? -26.875 37.688 -1.953 1 92.69 299 GLU B C 1
ATOM 5181 O O . GLU B 1 299 ? -27.984 37.562 -2.498 1 92.69 299 GLU B O 1
ATOM 5186 N N . LEU B 1 300 ? -25.844 38.344 -2.488 1 90.12 300 LEU B N 1
ATOM 5187 C CA . LEU B 1 300 ? -25.922 38.844 -3.857 1 90.12 300 LEU B CA 1
ATOM 5188 C C . LEU B 1 300 ? -26.109 37.719 -4.844 1 90.12 300 LEU B C 1
ATOM 5190 O O . LEU B 1 300 ? -26.844 37.844 -5.824 1 90.12 300 LEU B O 1
ATOM 5194 N N . TYR B 1 301 ? -25.516 36.594 -4.562 1 93.31 301 TYR B N 1
ATOM 5195 C CA . TYR B 1 301 ? -25.656 35.375 -5.375 1 93.31 301 TYR B CA 1
ATOM 5196 C C . TYR B 1 301 ? -27.094 34.906 -5.375 1 93.31 301 TYR B C 1
ATOM 5198 O O . TYR B 1 301 ? -27.656 34.562 -6.43 1 93.31 301 TYR B O 1
ATOM 5206 N N . ILE B 1 302 ? -27.641 34.75 -4.176 1 93.75 302 ILE B N 1
ATOM 5207 C CA . ILE B 1 302 ? -29.016 34.312 -4.059 1 93.75 302 ILE B CA 1
ATOM 5208 C C . ILE B 1 302 ? -29.922 35.25 -4.859 1 93.75 302 ILE B C 1
ATOM 5210 O O . ILE B 1 302 ? -30.828 34.812 -5.566 1 93.75 302 ILE B O 1
ATOM 5214 N N . GLU B 1 303 ? -29.703 36.531 -4.77 1 90.38 303 GLU B N 1
ATOM 5215 C CA . GLU B 1 303 ? -30.516 37.531 -5.465 1 90.38 303 GLU B CA 1
ATOM 5216 C C . GLU B 1 303 ? -30.391 37.375 -6.98 1 90.38 303 GLU B C 1
ATOM 5218 O O . GLU B 1 303 ? -31.391 37.5 -7.699 1 90.38 303 GLU B O 1
ATOM 5223 N N . GLN B 1 304 ? -29.281 37.094 -7.422 1 88.5 304 GLN B N 1
ATOM 5224 C CA . GLN B 1 304 ? -29.031 36.938 -8.852 1 88.5 304 GLN B CA 1
ATOM 5225 C C . GLN B 1 304 ? -29.688 35.656 -9.383 1 88.5 304 GLN B C 1
ATOM 5227 O O . GLN B 1 304 ? -30.203 35.625 -10.5 1 88.5 304 GLN B O 1
ATOM 5232 N N . CYS B 1 305 ? -29.672 34.625 -8.562 1 89 305 CYS B N 1
ATOM 5233 C CA . CYS B 1 305 ? -30.156 33.312 -9 1 89 305 CYS B CA 1
ATOM 5234 C C . CYS B 1 305 ? -31.672 33.219 -8.883 1 89 305 CYS B C 1
ATOM 5236 O O . CYS B 1 305 ? -32.312 32.469 -9.633 1 89 305 CYS B O 1
ATOM 5238 N N . LYS B 1 306 ? -32.219 33.844 -7.906 1 85.19 306 LYS B N 1
ATOM 5239 C CA . LYS B 1 306 ? -33.656 33.719 -7.633 1 85.19 306 LYS B CA 1
ATOM 5240 C C . LYS B 1 306 ? -34.469 33.906 -8.906 1 85.19 306 LYS B C 1
ATOM 5242 O O . LYS B 1 306 ? -35.469 33.219 -9.109 1 85.19 306 LYS B O 1
ATOM 5247 N N . ASP B 1 307 ? -34 34.781 -9.82 1 79.25 307 ASP B N 1
ATOM 5248 C CA . ASP B 1 307 ? -34.781 35.125 -11.008 1 79.25 307 ASP B CA 1
ATOM 5249 C C . ASP B 1 307 ? -34.406 34.219 -12.188 1 79.25 307 ASP B C 1
ATOM 5251 O O . ASP B 1 307 ? -35.094 34.188 -13.203 1 79.25 307 ASP B O 1
ATOM 5255 N N . GLN B 1 308 ? -33.312 33.438 -12.008 1 79.62 308 GLN B N 1
ATOM 5256 C CA . GLN B 1 308 ? -32.75 32.781 -13.18 1 79.62 308 GLN B CA 1
ATOM 5257 C C . GLN B 1 308 ? -32.844 31.25 -13.055 1 79.62 308 GLN B C 1
ATOM 5259 O O . GLN B 1 308 ? -33 30.547 -14.055 1 79.62 308 GLN B O 1
ATOM 5264 N N . ILE B 1 309 ? -32.719 30.781 -11.789 1 81 309 ILE B N 1
ATOM 5265 C CA . ILE B 1 309 ? -32.656 29.328 -11.625 1 81 309 ILE B CA 1
ATOM 5266 C C . ILE B 1 309 ? -33.625 28.875 -10.531 1 81 309 ILE B C 1
ATOM 5268 O O . ILE B 1 309 ? -33.938 29.656 -9.625 1 81 309 ILE B O 1
ATOM 5272 N N . PRO B 1 310 ? -34.156 27.672 -10.703 1 85.06 310 PRO B N 1
ATOM 5273 C CA . PRO B 1 310 ? -35 27.125 -9.656 1 85.06 310 PRO B CA 1
ATOM 5274 C C . PRO B 1 310 ? -34.312 27.078 -8.297 1 85.06 310 PRO B C 1
ATOM 5276 O O . PRO B 1 310 ? -33.094 26.891 -8.227 1 85.06 310 PRO B O 1
ATOM 5279 N N . GLU B 1 311 ? -35.062 27.359 -7.309 1 83.56 311 GLU B N 1
ATOM 5280 C CA . GLU B 1 311 ? -34.562 27.406 -5.934 1 83.56 311 GLU B CA 1
ATOM 5281 C C . GLU B 1 311 ? -33.781 26.141 -5.582 1 83.56 311 GLU B C 1
ATOM 5283 O O . GLU B 1 311 ? -32.812 26.203 -4.816 1 83.56 311 GLU B O 1
ATOM 5288 N N . LYS B 1 312 ? -34.156 25.047 -6.289 1 82 312 LYS B N 1
ATOM 5289 C CA . LYS B 1 312 ? -33.531 23.766 -5.988 1 82 312 LYS B CA 1
ATOM 5290 C C . LYS B 1 312 ? -32.094 23.734 -6.465 1 82 312 LYS B C 1
ATOM 5292 O O . LYS B 1 312 ? -31.266 22.984 -5.945 1 82 312 LYS B O 1
ATOM 5297 N N . ASP B 1 313 ? -31.75 24.656 -7.352 1 85.06 313 ASP B N 1
ATOM 5298 C CA . ASP B 1 313 ? -30.422 24.641 -7.953 1 85.06 313 ASP B CA 1
ATOM 5299 C C . ASP B 1 313 ? -29.516 25.688 -7.297 1 85.06 313 ASP B C 1
ATOM 5301 O O . ASP B 1 313 ? -28.328 25.781 -7.633 1 85.06 313 ASP B O 1
ATOM 5305 N N . ILE B 1 314 ? -30.094 26.484 -6.398 1 91.06 314 ILE B N 1
ATOM 5306 C CA . ILE B 1 314 ? -29.281 27.453 -5.672 1 91.06 314 ILE B CA 1
ATOM 5307 C C . ILE B 1 314 ? -28.469 26.75 -4.594 1 91.06 314 ILE B C 1
ATOM 5309 O O . ILE B 1 314 ? -29.016 25.969 -3.799 1 91.06 314 ILE B O 1
ATOM 5313 N N . VAL B 1 315 ? -27.25 26.969 -4.613 1 93.81 315 VAL B N 1
ATOM 5314 C CA . VAL B 1 315 ? -26.344 26.25 -3.717 1 93.81 315 VAL B CA 1
ATOM 5315 C C . VAL B 1 315 ? -26.422 26.875 -2.32 1 93.81 315 VAL B C 1
ATOM 5317 O O . VAL B 1 315 ? -26.781 28.047 -2.166 1 93.81 315 VAL B O 1
ATOM 5320 N N . SER B 1 316 ? -26.141 26.109 -1.28 1 92.88 316 SER B N 1
ATOM 5321 C CA . SER B 1 316 ? -26.109 26.578 0.101 1 92.88 316 SER B CA 1
ATOM 5322 C C . SER B 1 316 ? -24.922 27.5 0.344 1 92.88 316 SER B C 1
ATOM 5324 O O . SER B 1 316 ? -24 27.562 -0.471 1 92.88 316 SER B O 1
ATOM 5326 N N . GLN B 1 317 ? -24.969 28.219 1.41 1 94.25 317 GLN B N 1
ATOM 5327 C CA . GLN B 1 317 ? -23.875 29.109 1.784 1 94.25 317 GLN B CA 1
ATOM 5328 C C . GLN B 1 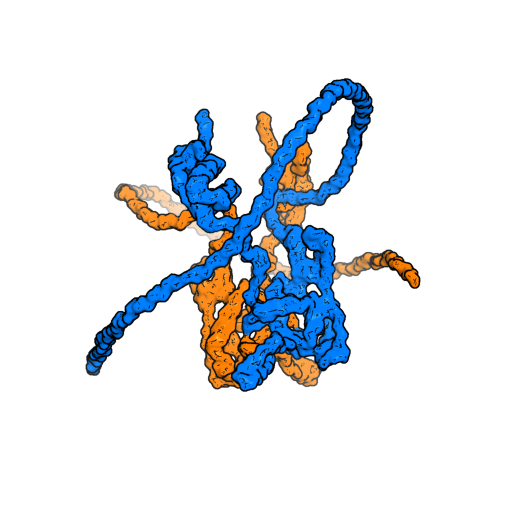317 ? -22.578 28.344 2.006 1 94.25 317 GLN B C 1
ATOM 5330 O O . GLN B 1 317 ? -21.5 28.828 1.686 1 94.25 317 GLN B O 1
ATOM 5335 N N . ALA B 1 318 ? -22.781 27.156 2.52 1 94.38 318 ALA B N 1
ATOM 5336 C CA . ALA B 1 318 ? -21.609 26.328 2.809 1 94.38 318 ALA B CA 1
ATOM 5337 C C . ALA B 1 318 ? -20.875 25.953 1.526 1 94.38 318 ALA B C 1
ATOM 5339 O O . ALA B 1 318 ? -19.641 26.031 1.473 1 94.38 318 ALA B O 1
ATOM 5340 N N . VAL B 1 319 ? -21.641 25.625 0.515 1 94.12 319 VAL B N 1
ATOM 5341 C CA . VAL B 1 319 ? -21.031 25.25 -0.76 1 94.12 319 VAL B CA 1
ATOM 5342 C C . VAL B 1 319 ? -20.391 26.469 -1.404 1 94.12 319 VAL B C 1
ATOM 5344 O O . VAL B 1 319 ? -19.281 26.375 -1.963 1 94.12 319 VAL B O 1
ATOM 5347 N N . TYR B 1 320 ? -21.047 27.578 -1.303 1 94.62 320 TYR B N 1
ATOM 5348 C CA . TYR B 1 320 ? -20.516 28.828 -1.831 1 94.62 320 TYR B CA 1
ATOM 5349 C C . TYR B 1 320 ? -19.172 29.156 -1.193 1 94.62 320 TYR B C 1
ATOM 5351 O O . TYR B 1 320 ? -18.203 29.469 -1.894 1 94.62 320 TYR B O 1
ATOM 5359 N N . ARG B 1 321 ? -19.141 29.016 0.096 1 92.38 321 ARG B N 1
ATOM 5360 C CA . ARG B 1 321 ? -17.938 29.312 0.855 1 92.38 321 ARG B CA 1
ATOM 5361 C C . ARG B 1 321 ? -16.812 28.344 0.473 1 92.38 321 ARG B C 1
ATOM 5363 O O . ARG B 1 321 ? -15.648 28.766 0.365 1 92.38 321 ARG B O 1
ATOM 5370 N N . LYS B 1 322 ? -17.188 27.156 0.342 1 91.94 322 LYS B N 1
ATOM 5371 C CA . LYS B 1 322 ? -16.203 26.141 -0.024 1 91.94 322 LYS B CA 1
ATOM 5372 C C . LYS B 1 322 ? -15.531 26.484 -1.35 1 91.94 322 LYS B C 1
ATOM 5374 O O . LYS B 1 322 ? -14.305 26.453 -1.452 1 91.94 322 LYS B O 1
ATOM 5379 N N . ILE B 1 323 ? -16.312 26.797 -2.324 1 90.62 323 ILE B N 1
ATOM 5380 C CA . ILE B 1 323 ? -15.789 27.125 -3.645 1 90.62 323 ILE B CA 1
ATOM 5381 C C . ILE B 1 323 ? -14.914 28.375 -3.553 1 90.62 323 ILE B C 1
ATOM 5383 O O . ILE B 1 323 ? -13.812 28.406 -4.109 1 90.62 323 ILE B O 1
ATOM 5387 N N . PHE B 1 324 ? -15.359 29.312 -2.768 1 90 324 PHE B N 1
ATOM 5388 C CA . PHE B 1 324 ? -14.641 30.578 -2.598 1 90 324 PHE B CA 1
ATOM 5389 C C . PHE B 1 324 ? -13.266 30.328 -1.978 1 90 324 PHE B C 1
ATOM 5391 O O . PHE B 1 324 ? -12.258 30.844 -2.477 1 90 324 PHE B O 1
ATOM 5398 N N . ASN B 1 325 ? -13.234 29.531 -0.98 1 87.88 325 ASN B N 1
ATOM 5399 C CA . ASN B 1 325 ? -12.008 29.328 -0.211 1 87.88 325 ASN B CA 1
ATOM 5400 C C . ASN B 1 325 ? -11.055 28.359 -0.904 1 87.88 325 ASN B C 1
ATOM 5402 O O . ASN B 1 325 ? -9.836 28.484 -0.779 1 87.88 325 ASN B O 1
ATOM 5406 N N . GLU B 1 326 ? -11.594 27.469 -1.617 1 88.38 326 GLU B N 1
ATOM 5407 C CA . GLU B 1 326 ? -10.758 26.406 -2.166 1 88.38 326 GLU B CA 1
ATOM 5408 C C . GLU B 1 326 ? -10.273 26.75 -3.57 1 88.38 326 GLU B C 1
ATOM 5410 O O . GLU B 1 326 ? -9.242 26.25 -4.02 1 88.38 326 GLU B O 1
ATOM 5415 N N . GLU B 1 327 ? -10.992 27.625 -4.219 1 87 327 GLU B N 1
ATOM 5416 C CA . GLU B 1 327 ? -10.648 27.859 -5.621 1 87 327 GLU B CA 1
ATOM 5417 C C . GLU B 1 327 ? -10.141 29.281 -5.844 1 87 327 GLU B C 1
ATOM 5419 O O . GLU B 1 327 ? -9.523 29.562 -6.871 1 87 327 GLU B O 1
ATOM 5424 N N . TYR B 1 328 ? -10.375 30.141 -4.879 1 83.56 328 TYR B N 1
ATOM 5425 C CA . TYR B 1 328 ? -10 31.531 -5.098 1 83.56 328 TYR B CA 1
ATOM 5426 C C . TYR B 1 328 ? -9.117 32.031 -3.969 1 83.56 328 TYR B C 1
ATOM 5428 O O . TYR B 1 328 ? -9.273 31.625 -2.816 1 83.56 328 TYR B O 1
ATOM 5436 N N . LYS B 1 329 ? -8.156 32.938 -4.293 1 79.25 329 LYS B N 1
ATOM 5437 C CA . LYS B 1 329 ? -7.305 33.625 -3.334 1 79.25 329 LYS B CA 1
ATOM 5438 C C . LYS B 1 329 ? -7.727 35.094 -3.17 1 79.25 329 LYS B C 1
ATOM 5440 O O . LYS B 1 329 ? -6.984 36 -3.539 1 79.25 329 LYS B O 1
ATOM 5445 N N . LEU B 1 330 ? -8.812 35.219 -2.725 1 79.06 330 LEU B N 1
ATOM 5446 C CA . LEU B 1 330 ? -9.352 36.562 -2.553 1 79.06 330 LEU B CA 1
ATOM 5447 C C . LEU B 1 330 ? -9.516 36.906 -1.073 1 79.06 330 LEU B C 1
ATOM 5449 O O . LEU B 1 330 ? -9.867 36.031 -0.271 1 79.06 330 LEU B O 1
ATOM 5453 N N . PHE B 1 331 ? -9.086 38.094 -0.742 1 77.19 331 PHE B N 1
ATOM 5454 C CA . PHE B 1 331 ? -9.133 38.531 0.649 1 77.19 331 PHE B CA 1
ATOM 5455 C C . PHE B 1 331 ? -10.055 39.719 0.812 1 77.19 331 PHE B C 1
ATOM 5457 O O . PHE B 1 331 ? -10.43 40.375 -0.172 1 77.19 331 PHE B O 1
ATOM 5464 N N . TYR B 1 332 ? -10.477 39.844 2.09 1 73.06 332 TYR B N 1
ATOM 5465 C CA . TYR B 1 332 ? -11.344 40.969 2.418 1 73.06 332 TYR B CA 1
ATOM 5466 C C . TYR B 1 332 ? -10.531 42.188 2.859 1 73.06 332 TYR B C 1
ATOM 5468 O O . TYR B 1 332 ? -9.5 42.031 3.516 1 73.06 332 TYR B O 1
ATOM 5476 N N . SER B 1 333 ? -10.805 43.344 2.305 1 63.38 333 SER B N 1
ATOM 5477 C CA . SER B 1 333 ? -10.117 44.562 2.719 1 63.38 333 SER B CA 1
ATOM 5478 C C . SER B 1 333 ? -10.367 44.875 4.191 1 63.38 333 SER B C 1
ATOM 5480 O O . SER B 1 333 ? -11.453 44.594 4.711 1 63.38 333 SER B O 1
ATOM 5482 N N . CYS B 1 334 ? -9.305 44.781 5.043 1 53.84 334 CYS B N 1
ATOM 5483 C CA . CYS B 1 334 ? -9.406 45.156 6.449 1 53.84 334 CYS B CA 1
ATOM 5484 C C . CYS B 1 334 ? -9.828 46.625 6.594 1 53.84 334 CYS B C 1
ATOM 5486 O O . CYS B 1 334 ? -9.25 47.5 5.953 1 53.84 334 CYS B O 1
ATOM 5488 N N . THR B 1 335 ? -11.062 46.938 6.805 1 49.44 335 THR B N 1
ATOM 5489 C CA . THR B 1 335 ? -11.414 48.312 7.145 1 49.44 335 THR B CA 1
ATOM 5490 C C . THR B 1 335 ? -10.453 48.875 8.188 1 49.44 335 THR B C 1
ATOM 5492 O O . THR B 1 335 ? -10.352 48.344 9.297 1 49.44 335 THR B O 1
ATOM 5495 N N . LYS B 1 336 ? -9.234 49.219 7.859 1 46.62 336 LYS B N 1
ATOM 5496 C CA . LYS B 1 336 ? -8.5 49.969 8.859 1 46.62 336 LYS B CA 1
ATOM 5497 C C . LYS B 1 336 ? -9.406 51 9.531 1 46.62 336 LYS B C 1
ATOM 5499 O O . LYS B 1 336 ? -10.203 51.656 8.875 1 46.62 336 LYS B O 1
ATOM 5504 N N . LYS B 1 337 ? -9.773 50.656 10.727 1 41.69 337 LYS B N 1
ATOM 5505 C CA . LYS B 1 337 ? -10.164 51.844 11.508 1 41.69 337 LYS B CA 1
ATOM 5506 C C . LYS B 1 337 ? -9.156 52.969 11.336 1 41.69 337 LYS B C 1
ATOM 5508 O O . LYS B 1 337 ? -7.965 52.781 11.586 1 41.69 337 LYS B O 1
ATOM 5513 N N . ASP B 1 338 ? -9.258 53.781 10.414 1 36.5 338 ASP B N 1
ATOM 5514 C CA . ASP B 1 338 ? -8.609 55.094 10.664 1 36.5 338 ASP B CA 1
ATOM 5515 C C . ASP B 1 338 ? -8.906 55.594 12.07 1 36.5 338 ASP B C 1
ATOM 5517 O O . ASP B 1 338 ? -10.023 55.406 12.57 1 36.5 338 ASP B O 1
#

Secondary structure (DSSP, 8-state):
---------------------------------------------------------------------------------------S-----SS----GGGSHHHHHHHHHHTT--EE-TTSPEEPPP-PPP---SS-TT-HHHHS-HHHHHHHHHHHHH-SSHHHHHHHHHHTEEEEEPPPPB-TTSPBP--S--EEEEEEEEETTEEEEE-HHHHHHHHT--HHHHHHHHHTEETTEE-----TT-SPPTTPPPHHHHHHHHHHHHHSPEE--SSS-TT---EEE-TT--HHHHHHHHHHHHHTTS-GGGSPPHHHHHHHHHHH--EEE------/---------------------------------------------------------------------------------------S-----SS----GGGSHHHHHHHHHHTT--EE-TTSPEEPPP-PPP---SS-TT-HHHHS-HHHHHHHHHHHHH-SSHHHHHHHHHHTEEEEEPPPPB-TTSPBP--S--EEEEEEEEETTEEEEE-HHHHHHHHT--HHHHHHHHHTEETTEE-----TT-SPPTTPPPHHHHHHHHHHHHHSPEE--SSS-TT---EEE-TT--HHHHHHHHHHHHHTTS-GGGSPPHHHHHHHHHHH--EEE------

Foldseek 3Di:
DDDPDDDDPDDDPDDDPDDDDDDDDDDDDDDDDDPDDDDDDDDDDDDDDPPDDDDDPPPPPPPPDPPDPDDDPPPPPPPPPPVPVVPPPPPPDVDDDDDVCPDLVNVQVQCVLLQDWDADPVRDIDHGFDQADDDCVVPPQSVCVVDPPVRLQVVLNVLSVDRDLQVNLLVLLQFKDKDFDDWDADPVRHTDDDPDGIDMWGFDQDPNDTRTDDPVNVCRSNRHDPVSNVQSVVQDDPSGHPDDDCVPVDDDPPDQDPVLVVLLVVLVVPQDWDDLVPDDPPDPETEHPQPDDLVVSLVVSCVVCVVPHPPSNHDDSVSSVVCCVVPHRYHYRPPPPD/DDDDDDDPDPCPDDDPVPPPPPDDPPPVPCVPDPPVPDPPPPDDDDDDPPPDPPDPPPPPPPPPPPPDPDDPPPPPPPPPPPVPVVPPPPPPDVDDDDDVCPDLVNVQLQCVLLQDWDADPVRDIDHGFDQADDDCVVPPQSVCVVDPPVRLQVVLNVLSVDRDLQVNLLVLLQFKDKDFDDWDADPVRHTDDDPDGIDMWGFDQDPNDTRTDDPVNVCSSNRHDPVSNVQSVVQDDPSGHPDDDCVPVDDDPPDQDPVLLVLLVVLVVPQDWDDLVPDDPPDPATEHPQPDDLVVSLVVSCVVCVVPHPPSNHDDSVSSVCCCVVPHRYHYRDPPPD